Protein AF-A9V6L1-F1 (afdb_monomer_lite)

Secondary structure (DSSP, 8-state):
----TTT---HHHHHHTT--EEE-BSS-TT-EEEHHHHHHHHHHHHHS----SSS---SSPBPTT--S-BB-HHHHHHHS-HHHHHHHHHHHHHHHHHHHHHHHHHHHHHHHHS-TTSHHHHHHHHIIIIISS-B-S-TTT--B-----SB-EEE-TTT--EEETTT-PBPPTT--HHHHHHHHHHHTTS-SSSB--HHHHHHHHHHHHHHHHHHHHHHHS-TTS-HHHHHHHHHHHHHHTTPPPPPHHHHHHHHHS--SS--S-----PPPPPPPPPPPPPS-----S--EEEEGGG-GGGTTTGGGSS-SEEEE-HHHHHHHHHHHHHHHHHHHHHHHHTT--TT---HHHHHHHHHHHHHHHHHHHHTT-EEE-

Structure (mmCIF, N/CA/C/O backbone):
data_AF-A9V6L1-F1
#
_entry.id   AF-A9V6L1-F1
#
loop_
_atom_site.group_PDB
_atom_site.id
_atom_site.type_symbol
_atom_site.label_atom_id
_atom_site.label_alt_id
_atom_site.label_comp_id
_atom_site.label_asym_id
_atom_site.label_entity_id
_atom_site.label_seq_id
_atom_site.pdbx_PDB_ins_code
_atom_site.Cartn_x
_atom_site.Cartn_y
_atom_site.Cartn_z
_atom_site.occupancy
_atom_site.B_iso_or_equiv
_atom_site.auth_seq_id
_atom_site.auth_comp_id
_atom_site.auth_asym_id
_atom_site.auth_atom_id
_atom_site.pdbx_PDB_model_num
ATOM 1 N N . MET A 1 1 ? -42.991 1.888 18.016 1.00 59.00 1 MET A N 1
ATOM 2 C CA . MET A 1 1 ? -41.930 0.851 17.975 1.00 59.00 1 MET A CA 1
ATOM 3 C C . MET A 1 1 ? -41.049 1.063 19.198 1.00 59.00 1 MET A C 1
ATOM 5 O O . MET A 1 1 ? -39.855 1.300 19.074 1.00 59.00 1 MET A O 1
ATOM 9 N N . ASP A 1 2 ? -41.659 1.019 20.382 1.00 79.69 2 ASP A N 1
ATOM 10 C CA . ASP A 1 2 ? -41.108 1.672 21.579 1.00 79.69 2 ASP A CA 1
ATOM 11 C C . ASP A 1 2 ? -41.000 0.687 22.750 1.00 79.69 2 ASP A C 1
ATOM 13 O O . ASP A 1 2 ? -41.134 1.059 23.911 1.00 79.69 2 ASP A O 1
ATOM 17 N N . GLU A 1 3 ? -40.804 -0.595 22.441 1.00 93.25 3 GLU A N 1
ATOM 18 C CA . GLU A 1 3 ? -40.568 -1.639 23.437 1.00 93.25 3 GLU A CA 1
ATOM 19 C C . GLU A 1 3 ? -39.069 -1.934 23.563 1.00 93.25 3 GLU A C 1
ATOM 21 O O . GLU A 1 3 ? -38.319 -1.931 22.580 1.00 93.25 3 GLU A O 1
ATOM 26 N N . CYS A 1 4 ? -38.615 -2.198 24.786 1.00 94.44 4 CYS A N 1
ATOM 27 C CA . CYS A 1 4 ? -37.248 -2.646 25.022 1.00 94.44 4 CYS A CA 1
ATOM 28 C C . CYS A 1 4 ? -37.060 -4.053 24.445 1.00 94.44 4 CYS A C 1
ATOM 30 O O . CYS A 1 4 ? -37.713 -4.996 24.880 1.00 94.44 4 CYS A O 1
ATOM 32 N N . ARG A 1 5 ? -36.101 -4.232 23.533 1.00 94.81 5 ARG A N 1
ATOM 33 C CA . ARG A 1 5 ? -35.838 -5.533 22.894 1.00 94.81 5 ARG A CA 1
ATOM 34 C C . ARG A 1 5 ? -35.280 -6.610 23.830 1.00 94.81 5 ARG A C 1
ATOM 36 O O . ARG A 1 5 ? -35.227 -7.768 23.438 1.00 94.81 5 ARG A O 1
ATOM 43 N N . VAL A 1 6 ? -34.851 -6.241 25.039 1.00 94.12 6 VAL A N 1
ATOM 44 C CA . VAL A 1 6 ? -34.292 -7.179 26.027 1.00 94.12 6 VAL A CA 1
ATOM 45 C C . VAL A 1 6 ? -35.351 -7.639 27.029 1.00 94.12 6 VAL A C 1
ATOM 47 O O . VAL A 1 6 ? -35.554 -8.836 27.183 1.00 94.12 6 VAL A O 1
ATOM 50 N N . CYS A 1 7 ? -36.051 -6.713 27.695 1.00 95.81 7 CYS A N 1
ATOM 51 C CA . CYS A 1 7 ? -37.070 -7.065 28.697 1.00 95.81 7 CYS A CA 1
ATOM 52 C C . CYS A 1 7 ? -38.513 -7.048 28.174 1.00 95.81 7 CYS A C 1
ATOM 54 O O . CYS A 1 7 ? -39.423 -7.335 28.943 1.00 95.81 7 CYS A O 1
ATOM 56 N N . CYS A 1 8 ? -38.735 -6.699 26.904 1.00 94.94 8 CYS A N 1
ATOM 57 C CA . CYS A 1 8 ? -40.049 -6.621 26.250 1.00 94.94 8 CYS A CA 1
ATOM 58 C C . CYS A 1 8 ? -41.052 -5.632 26.879 1.00 94.94 8 CYS A C 1
ATOM 60 O O . CYS A 1 8 ? -42.209 -5.613 26.475 1.00 94.94 8 CYS A O 1
ATOM 62 N N . ARG A 1 9 ? -40.629 -4.790 27.835 1.00 94.69 9 ARG A N 1
ATOM 63 C CA . ARG A 1 9 ? -41.487 -3.745 28.413 1.00 94.69 9 ARG A CA 1
ATOM 64 C C . ARG A 1 9 ? -41.793 -2.663 27.383 1.00 94.69 9 ARG A C 1
ATOM 66 O O . ARG A 1 9 ? -40.879 -2.180 26.703 1.00 94.69 9 ARG A O 1
ATOM 73 N N . GLY A 1 10 ? -43.063 -2.278 27.305 1.00 92.94 10 GLY A N 1
ATOM 74 C CA . GLY A 1 10 ? -43.531 -1.187 26.450 1.00 92.94 10 GLY A CA 1
ATOM 75 C C . GLY A 1 10 ? -43.146 0.193 26.996 1.00 92.94 10 GLY A C 1
ATOM 76 O O . GLY A 1 10 ? -42.799 0.340 28.168 1.00 92.94 10 GLY A O 1
ATOM 77 N N . ALA A 1 11 ? -43.237 1.228 26.159 1.00 90.62 11 ALA A N 1
ATOM 78 C CA . ALA A 1 11 ? -42.909 2.602 26.549 1.00 90.62 11 ALA A CA 1
ATOM 79 C C . ALA A 1 11 ? -43.715 3.113 27.755 1.00 90.62 11 ALA A C 1
ATOM 81 O O . ALA A 1 11 ? -43.152 3.801 28.601 1.00 90.62 11 ALA A O 1
ATOM 82 N N . GLU A 1 12 ? -45.001 2.763 27.860 1.00 91.44 12 GLU A N 1
ATOM 83 C CA . GLU A 1 12 ? -45.848 3.177 28.989 1.00 91.44 12 GLU A CA 1
ATOM 84 C C . GLU A 1 12 ? -45.384 2.552 30.313 1.00 91.44 12 GLU A C 1
ATOM 86 O O . GLU A 1 12 ? -45.291 3.243 31.327 1.00 91.44 12 GLU A O 1
ATOM 91 N N . GLU A 1 13 ? -45.015 1.267 30.297 1.00 89.88 13 GLU A N 1
ATOM 92 C CA . GLU A 1 13 ? -44.503 0.555 31.474 1.00 89.88 13 GLU A CA 1
ATOM 93 C C . GLU A 1 13 ? -43.147 1.103 31.923 1.00 89.88 13 GLU A C 1
ATOM 95 O O . GLU A 1 13 ? -42.899 1.245 33.118 1.00 89.88 13 GLU A O 1
ATOM 100 N N . LEU A 1 14 ? -42.273 1.435 30.969 1.00 90.44 14 LEU A N 1
ATOM 101 C CA . LEU A 1 14 ? -40.975 2.043 31.254 1.00 90.44 14 LEU A CA 1
ATOM 102 C C . LEU A 1 14 ? -41.135 3.464 31.805 1.00 90.44 14 LEU A C 1
ATOM 104 O O . LEU A 1 14 ? -40.506 3.801 32.807 1.00 90.44 14 LEU A O 1
ATOM 108 N N . ALA A 1 15 ? -42.027 4.268 31.223 1.00 88.88 15 ALA A N 1
ATOM 109 C CA . ALA A 1 15 ? -42.306 5.618 31.701 1.00 88.88 15 ALA A CA 1
ATOM 110 C C . ALA A 1 15 ? -42.878 5.620 33.128 1.00 88.88 15 ALA A C 1
ATOM 112 O O . ALA A 1 15 ? -42.514 6.484 33.927 1.00 88.88 15 ALA A O 1
ATOM 113 N N . ALA A 1 16 ? -43.711 4.632 33.481 1.00 90.00 16 ALA A N 1
ATOM 114 C CA . ALA A 1 16 ? -44.268 4.484 34.828 1.00 90.00 16 ALA A CA 1
ATOM 115 C C . ALA A 1 16 ? -43.198 4.269 35.917 1.00 90.00 16 ALA A C 1
ATOM 117 O O . ALA A 1 16 ? -43.431 4.615 37.075 1.00 90.00 16 ALA A O 1
ATOM 118 N N . VAL A 1 17 ? -42.023 3.745 35.551 1.00 87.31 17 VAL A N 1
ATOM 119 C CA . VAL A 1 17 ? -40.862 3.571 36.444 1.00 87.31 17 VAL A CA 1
ATOM 120 C C . VAL A 1 17 ? -39.741 4.586 36.179 1.00 87.31 17 VAL A C 1
ATOM 122 O O . VAL A 1 17 ? -38.642 4.442 36.704 1.00 87.31 17 VAL A O 1
ATOM 125 N N . GLY A 1 18 ? -40.008 5.625 35.380 1.00 87.88 18 GLY A N 1
ATOM 126 C CA . GLY A 1 18 ? -39.043 6.689 35.085 1.00 87.88 18 GLY A CA 1
ATOM 127 C C . GLY A 1 18 ? -37.910 6.286 34.136 1.00 87.88 18 GLY A C 1
ATOM 128 O O . GLY A 1 18 ? -36.872 6.941 34.128 1.00 87.88 18 GLY A O 1
ATOM 129 N N . LEU A 1 19 ? -38.091 5.232 33.339 1.00 87.31 19 LEU A N 1
ATOM 130 C CA . LEU A 1 19 ? -37.111 4.745 32.366 1.00 87.31 19 LEU A CA 1
ATOM 131 C C . LEU A 1 19 ? -37.513 5.117 30.938 1.00 87.31 19 LEU A C 1
ATOM 133 O O . LEU A 1 19 ? -38.697 5.207 30.610 1.00 87.31 19 LEU A O 1
ATOM 137 N N . ALA A 1 20 ? -36.524 5.247 30.052 1.00 86.50 20 ALA A N 1
ATOM 138 C CA . ALA A 1 20 ? -36.757 5.429 28.622 1.00 86.50 20 ALA A CA 1
ATOM 139 C C . ALA A 1 20 ? -36.099 4.311 27.803 1.00 86.50 20 ALA A C 1
ATOM 141 O O . ALA A 1 20 ? -35.008 3.833 28.116 1.00 86.50 20 ALA A O 1
ATOM 142 N N . ALA A 1 21 ? -36.751 3.899 26.715 1.00 88.94 21 ALA A N 1
ATOM 143 C CA . ALA A 1 21 ? -36.152 3.030 25.709 1.00 88.94 21 ALA A CA 1
ATOM 144 C C . ALA A 1 21 ? -35.595 3.898 24.572 1.00 88.94 21 ALA A C 1
ATOM 146 O O . ALA A 1 21 ? -36.318 4.725 24.019 1.00 88.94 21 ALA A O 1
ATOM 147 N N . GLN A 1 22 ? -34.316 3.738 24.221 1.00 88.69 22 GLN A N 1
ATOM 148 C CA . GLN A 1 22 ? -33.702 4.491 23.118 1.00 88.69 22 GLN A CA 1
ATOM 149 C C . GLN A 1 22 ? -32.835 3.601 22.217 1.00 88.69 22 GLN A C 1
ATOM 151 O O . GLN A 1 22 ? -32.319 2.581 22.696 1.00 88.69 22 GLN A O 1
ATOM 156 N N . PRO A 1 23 ? -32.645 3.984 20.937 1.00 91.12 23 PRO A N 1
ATOM 157 C CA . PRO A 1 23 ? -31.724 3.309 20.030 1.00 91.12 23 PRO A CA 1
ATOM 158 C C . PRO A 1 23 ? -30.292 3.332 20.567 1.00 91.12 23 PRO A C 1
ATOM 160 O O . PRO A 1 23 ? -29.789 4.385 20.961 1.00 91.12 23 PRO A O 1
ATOM 163 N N . VAL A 1 24 ? -29.620 2.182 20.554 1.00 92.06 24 VAL A N 1
ATOM 164 C CA . VAL A 1 24 ? -28.213 2.067 20.986 1.00 92.06 24 VAL A CA 1
ATOM 165 C C . VAL A 1 24 ? -27.253 1.698 19.862 1.00 92.06 24 VAL A C 1
ATOM 167 O O . VAL A 1 24 ? -26.055 1.919 20.002 1.00 92.06 24 VAL A O 1
ATOM 170 N N . CYS A 1 25 ? -27.747 1.169 18.742 1.00 91.38 25 CYS A N 1
ATOM 171 C CA . CYS A 1 25 ? -26.921 0.662 17.647 1.00 91.38 25 CYS A CA 1
ATOM 172 C C . CYS A 1 25 ? -26.616 1.733 16.588 1.00 91.38 25 CYS A C 1
ATOM 174 O O . CYS A 1 25 ? -27.474 2.539 16.238 1.00 91.38 25 CYS A O 1
ATOM 176 N N . SER A 1 26 ? -25.406 1.694 16.022 1.00 86.56 26 SER A N 1
ATOM 177 C CA . SER A 1 26 ? -24.986 2.580 14.927 1.00 86.56 26 SER A CA 1
ATOM 178 C C . SER A 1 26 ? -25.548 2.217 13.546 1.00 86.56 26 SER A C 1
ATOM 180 O O . SER A 1 26 ? -25.452 3.026 12.631 1.00 86.56 26 SER A O 1
ATOM 182 N N . VAL A 1 27 ? -26.042 0.989 13.369 1.00 85.69 27 VAL A N 1
ATOM 183 C CA . VAL A 1 27 ? -26.468 0.453 12.061 1.00 85.69 27 VAL A CA 1
ATOM 184 C C . VAL A 1 27 ? -27.986 0.436 11.945 1.00 85.69 27 VAL A C 1
ATOM 186 O O . VAL A 1 27 ? -28.531 0.820 10.917 1.00 85.69 27 VAL A O 1
ATOM 189 N N . GLU A 1 28 ? -28.673 0.035 13.014 1.00 83.75 28 GLU A N 1
ATOM 190 C CA . GLU A 1 28 ? -30.124 -0.105 13.016 1.00 83.75 28 GLU A CA 1
ATOM 191 C C . GLU A 1 28 ? -30.750 0.679 14.166 1.00 83.75 28 GLU A C 1
ATOM 193 O O . GLU A 1 28 ? -30.571 0.355 15.343 1.00 83.75 28 GLU A O 1
ATOM 198 N N . ALA A 1 29 ? -31.544 1.694 13.820 1.00 80.81 29 ALA A N 1
ATOM 199 C CA . ALA A 1 29 ? -32.284 2.495 14.793 1.00 80.81 29 ALA A CA 1
ATOM 200 C C . ALA A 1 29 ? -33.353 1.684 15.559 1.00 80.81 29 ALA A C 1
ATOM 202 O O . ALA A 1 29 ? -33.832 2.129 16.598 1.00 80.81 29 ALA A O 1
ATOM 203 N N . SER A 1 30 ? -33.709 0.491 15.072 1.00 85.81 30 SER A N 1
ATOM 204 C CA . SER A 1 30 ? -34.672 -0.439 15.680 1.00 85.81 30 SER A CA 1
ATOM 205 C C . SER A 1 30 ? -34.132 -1.170 16.919 1.00 85.81 30 SER A C 1
ATOM 207 O O . SER A 1 30 ? -34.910 -1.783 17.658 1.00 85.81 30 SER A O 1
ATOM 209 N N . HIS A 1 31 ? -32.819 -1.122 17.171 1.00 91.50 31 HIS A N 1
ATOM 210 C CA . HIS A 1 31 ? -32.198 -1.731 18.348 1.00 91.50 31 HIS A CA 1
ATOM 211 C C . HIS A 1 31 ? -32.347 -0.823 19.565 1.00 91.50 31 HIS A C 1
ATOM 213 O O . HIS A 1 31 ? -31.430 -0.095 19.954 1.00 91.50 31 HIS A O 1
ATOM 219 N N . VAL A 1 32 ? -33.545 -0.881 20.140 1.00 93.88 32 VAL A N 1
ATOM 220 C CA . VAL A 1 32 ? -33.988 -0.088 21.282 1.00 93.88 32 VAL A CA 1
ATOM 221 C C . VAL A 1 32 ? -33.897 -0.913 22.570 1.00 93.88 32 VAL A C 1
ATOM 223 O O . VAL A 1 32 ? -34.361 -2.052 22.633 1.00 93.88 32 VAL A O 1
ATOM 226 N N . ILE A 1 33 ? -33.304 -0.335 23.614 1.00 95.56 33 ILE A N 1
ATOM 227 C CA . ILE A 1 33 ? -33.129 -0.957 24.938 1.00 95.56 33 ILE A CA 1
ATOM 228 C C . ILE A 1 33 ? -33.435 0.075 26.031 1.00 95.56 33 ILE A C 1
ATOM 230 O O . ILE A 1 33 ? -33.171 1.263 25.824 1.00 95.56 33 ILE A O 1
ATOM 234 N N . CYS A 1 34 ? -34.005 -0.344 27.165 1.00 95.81 34 CYS A N 1
ATOM 235 C CA . CYS A 1 34 ? -34.203 0.517 28.340 1.00 95.81 34 CYS A CA 1
ATOM 236 C C . CYS A 1 34 ? -32.907 0.685 29.149 1.00 95.81 34 CYS A C 1
ATOM 238 O O . CYS A 1 34 ? -31.982 -0.110 28.981 1.00 95.81 34 CYS A O 1
ATOM 240 N N . ASP A 1 35 ? -32.840 1.702 30.012 1.00 95.19 35 ASP A N 1
ATOM 241 C CA . ASP A 1 35 ? -31.614 2.022 30.764 1.00 95.19 35 ASP A CA 1
ATOM 242 C C . ASP A 1 35 ? -31.174 0.861 31.671 1.00 95.19 35 ASP A C 1
ATOM 244 O O . ASP A 1 35 ? -30.019 0.463 31.619 1.00 95.19 35 ASP A O 1
ATOM 248 N N . GLU A 1 36 ? -32.100 0.212 32.388 1.00 95.62 36 GLU A N 1
ATOM 249 C CA . GLU A 1 36 ? -31.786 -0.956 33.234 1.00 95.62 36 GLU A CA 1
ATOM 250 C C . GLU A 1 36 ? -31.146 -2.111 32.449 1.00 95.62 36 GLU A C 1
ATOM 252 O O . GLU A 1 36 ? -30.136 -2.676 32.868 1.00 95.62 36 GLU A O 1
ATOM 257 N N . CYS A 1 37 ? -31.714 -2.467 31.291 1.00 96.44 37 CYS A N 1
ATOM 258 C CA . CYS A 1 37 ? -31.161 -3.538 30.464 1.00 96.44 37 CYS A CA 1
ATOM 259 C C . CYS A 1 37 ? -29.822 -3.136 29.831 1.00 96.44 37 CYS A C 1
ATOM 261 O O . CYS A 1 37 ? -28.977 -4.002 29.614 1.00 96.44 37 CYS A O 1
ATOM 263 N N . LEU A 1 38 ? -29.625 -1.848 29.529 1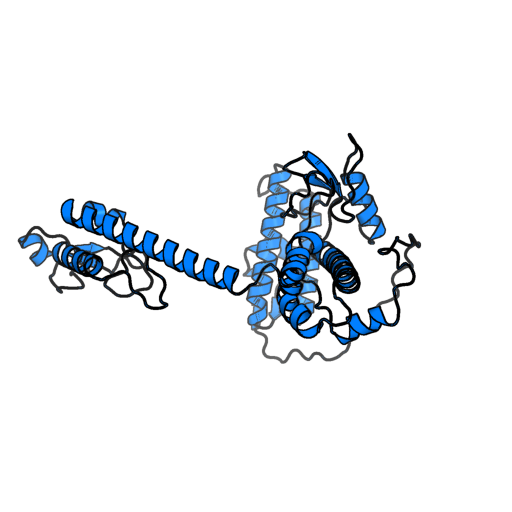.00 95.88 38 LEU A N 1
ATOM 264 C CA . LEU A 1 38 ? -28.355 -1.335 29.024 1.00 95.88 38 LEU A CA 1
ATOM 265 C C . LEU A 1 38 ? -27.269 -1.387 30.102 1.00 95.88 38 LEU A C 1
ATOM 267 O O . LEU A 1 38 ? -26.183 -1.884 29.818 1.00 95.88 38 LEU A O 1
ATOM 271 N N . THR A 1 39 ? -27.568 -0.938 31.323 1.00 96.56 39 THR A N 1
ATOM 272 C CA . THR A 1 39 ? -26.662 -1.008 32.476 1.00 96.56 39 THR A CA 1
ATOM 273 C C . THR A 1 39 ? -26.255 -2.449 32.751 1.00 96.56 39 THR A C 1
ATOM 275 O O . THR A 1 39 ? -25.066 -2.746 32.739 1.00 96.56 39 THR A O 1
ATOM 278 N N . ALA A 1 40 ? -27.217 -3.371 32.870 1.00 97.19 40 ALA A N 1
ATOM 279 C CA . ALA A 1 40 ? -26.922 -4.787 33.101 1.00 97.19 40 ALA A CA 1
ATOM 280 C C . ALA A 1 40 ? -26.043 -5.397 31.993 1.00 97.19 40 ALA A C 1
ATOM 282 O O . ALA A 1 40 ? -25.133 -6.174 32.269 1.00 97.19 40 ALA A O 1
ATOM 283 N N . TYR A 1 41 ? -26.281 -5.020 30.733 1.00 96.44 41 TYR A N 1
ATOM 284 C CA . TYR A 1 41 ? -25.469 -5.478 29.606 1.00 96.44 41 TYR A CA 1
ATOM 285 C C . TYR A 1 41 ? -24.037 -4.921 29.637 1.00 96.44 41 TYR A C 1
ATOM 287 O O . TYR A 1 41 ? -23.084 -5.639 29.341 1.00 96.44 41 TYR A O 1
ATOM 295 N N . VAL A 1 42 ? -23.870 -3.650 30.008 1.00 96.38 42 VAL A N 1
ATOM 296 C CA . VAL A 1 42 ? -22.549 -3.025 30.163 1.00 96.38 42 VAL A CA 1
ATOM 297 C C . VAL A 1 42 ? -21.792 -3.649 31.331 1.00 96.38 42 VAL A C 1
ATOM 299 O O . VAL A 1 42 ? -20.605 -3.930 31.196 1.00 96.38 42 VAL A O 1
ATOM 302 N N . GLU A 1 43 ? -22.462 -3.913 32.450 1.00 96.88 43 GLU A N 1
ATOM 303 C CA . GLU A 1 43 ? -21.851 -4.578 33.601 1.00 96.88 43 GLU A CA 1
ATOM 304 C C . GLU A 1 43 ? -21.405 -6.005 33.271 1.00 96.88 43 GLU A C 1
ATOM 306 O O . GLU A 1 43 ? -20.285 -6.380 33.618 1.00 96.88 43 GLU A O 1
ATOM 311 N N . ASP A 1 44 ? -22.218 -6.771 32.538 1.00 96.12 44 ASP A N 1
ATOM 312 C CA . ASP A 1 44 ? -21.822 -8.090 32.035 1.00 96.12 44 ASP A CA 1
ATOM 313 C C . ASP A 1 44 ? -20.597 -7.988 31.111 1.00 96.12 44 ASP A C 1
ATOM 315 O O . ASP A 1 44 ? -19.612 -8.708 31.284 1.00 96.12 44 ASP A O 1
ATOM 319 N N . PHE A 1 45 ? -20.585 -7.019 30.191 1.00 94.19 45 PHE A N 1
ATOM 320 C CA . PHE A 1 45 ? -19.430 -6.760 29.331 1.00 94.19 45 PHE A CA 1
ATOM 321 C C . PHE A 1 45 ? -18.170 -6.374 30.122 1.00 94.19 45 PHE A C 1
ATOM 323 O O . PHE A 1 45 ? -17.070 -6.783 29.752 1.00 94.19 45 PHE A O 1
ATOM 330 N N . VAL A 1 46 ? -18.284 -5.592 31.196 1.00 95.62 46 VAL A N 1
ATOM 331 C CA . VAL A 1 46 ? -17.150 -5.236 32.066 1.00 95.62 46 VAL A CA 1
ATOM 332 C C . VAL A 1 46 ? -16.648 -6.453 32.848 1.00 95.62 46 VAL A C 1
ATOM 334 O O . VAL A 1 46 ? -15.439 -6.622 32.995 1.00 95.62 46 VAL A O 1
ATOM 337 N N . ALA A 1 47 ? -17.552 -7.314 33.321 1.00 95.19 47 ALA A N 1
ATOM 338 C CA . ALA A 1 47 ? -17.210 -8.505 34.096 1.00 95.19 47 ALA A CA 1
ATOM 339 C C . ALA A 1 47 ? -16.514 -9.591 33.259 1.00 95.19 47 ALA A C 1
ATOM 341 O O . ALA A 1 47 ? -15.731 -10.385 33.789 1.00 95.19 47 ALA A O 1
ATOM 342 N N . GLN A 1 48 ? -16.776 -9.637 31.951 1.00 91.62 48 GLN A N 1
ATOM 343 C CA . GLN A 1 48 ? -16.120 -10.581 31.055 1.00 91.62 48 GLN A CA 1
ATOM 344 C C . GLN A 1 48 ? -14.629 -10.235 30.880 1.00 91.62 48 GLN A C 1
ATOM 346 O O . GLN A 1 48 ? -14.298 -9.123 30.453 1.00 91.62 48 GLN A O 1
ATOM 351 N N . PRO A 1 49 ? -13.700 -11.182 31.124 1.00 87.94 49 PRO A N 1
ATOM 352 C CA . PRO A 1 49 ? -12.282 -10.942 30.888 1.00 87.94 49 PRO A CA 1
ATOM 353 C C . PRO A 1 49 ? -12.020 -10.665 29.397 1.00 87.94 49 PRO A C 1
ATOM 355 O O . PRO A 1 49 ? -12.776 -11.134 28.539 1.00 87.94 49 PRO A O 1
ATOM 358 N N . PRO A 1 50 ? -10.935 -9.947 29.047 1.00 82.88 50 PRO A N 1
ATOM 359 C CA . PRO A 1 50 ? -10.550 -9.744 27.655 1.00 82.88 50 PRO A CA 1
ATOM 360 C C . PRO A 1 50 ? -10.392 -11.103 26.968 1.00 82.88 50 PRO A C 1
ATOM 362 O O . PRO A 1 50 ? -9.450 -11.847 27.257 1.00 82.88 50 PRO A O 1
ATOM 365 N N . SER A 1 51 ? -11.322 -11.441 26.070 1.00 76.44 51 SER A N 1
ATOM 366 C CA . SER A 1 51 ? -11.404 -12.766 25.454 1.00 76.44 51 SER A CA 1
ATOM 367 C C . SER A 1 51 ? -10.050 -13.171 24.873 1.00 76.44 51 SER A C 1
ATOM 369 O O . SER A 1 51 ? -9.441 -12.426 24.102 1.00 76.44 51 SER A O 1
ATOM 371 N N . THR A 1 52 ? -9.540 -14.341 25.257 1.00 64.06 52 THR A N 1
ATOM 372 C CA . THR A 1 52 ? -8.278 -14.914 24.749 1.00 64.06 52 THR A CA 1
ATOM 373 C C . THR A 1 52 ? -8.428 -15.590 23.391 1.00 64.06 52 THR A C 1
ATOM 375 O O . THR A 1 52 ? -7.424 -15.896 22.755 1.00 64.06 52 THR A O 1
ATOM 378 N N . GLY A 1 53 ? -9.664 -15.790 22.926 1.00 61.12 53 GLY A N 1
ATOM 379 C CA . GLY A 1 53 ? -9.948 -16.374 21.620 1.00 61.12 53 GLY A CA 1
ATOM 380 C C . GLY A 1 53 ? -9.437 -15.515 20.461 1.00 61.12 53 GLY A C 1
ATOM 381 O O . GLY A 1 53 ? -9.341 -14.296 20.569 1.00 61.12 53 GLY A O 1
ATOM 382 N N . ALA A 1 54 ? -9.159 -16.167 19.330 1.00 50.25 54 ALA A N 1
ATOM 383 C CA . ALA A 1 54 ? -8.671 -15.567 18.083 1.00 50.25 54 ALA A CA 1
ATOM 384 C C . ALA A 1 54 ? -9.675 -14.619 17.379 1.00 50.25 54 ALA A C 1
ATOM 386 O O . ALA A 1 54 ? -9.436 -14.193 16.251 1.00 50.25 54 ALA A O 1
ATOM 387 N N . GLY A 1 55 ? -10.797 -14.291 18.028 1.00 55.91 55 GLY A N 1
ATOM 388 C CA . GLY A 1 55 ? -11.714 -13.248 17.580 1.00 55.91 55 GLY A CA 1
ATOM 389 C C . GLY A 1 55 ? -11.119 -11.866 17.840 1.00 55.91 55 GLY A C 1
ATOM 390 O O . GLY A 1 55 ? -10.376 -11.674 18.803 1.00 55.91 55 GLY A O 1
ATOM 391 N N . GLN A 1 56 ? -11.416 -10.905 16.964 1.00 62.16 56 GLN A N 1
ATOM 392 C CA . GLN A 1 56 ? -11.014 -9.510 17.139 1.00 62.16 56 GLN A CA 1
ATOM 393 C C . GLN A 1 56 ? -11.363 -9.056 18.563 1.00 62.16 56 GLN A C 1
ATOM 395 O O . GLN A 1 56 ? -12.518 -9.131 18.967 1.00 62.16 56 GLN A O 1
ATOM 400 N N . LEU A 1 57 ? -10.363 -8.608 19.330 1.00 62.62 57 LEU A N 1
ATOM 401 C CA . LEU A 1 57 ? -10.604 -7.901 20.586 1.00 62.62 57 LEU A CA 1
ATOM 402 C C . LEU A 1 57 ? -11.415 -6.653 20.240 1.00 62.62 57 LEU A C 1
ATOM 404 O O . LEU A 1 57 ? -10.873 -5.693 19.686 1.00 62.62 57 LEU A O 1
ATOM 408 N N . GLU A 1 58 ? -12.716 -6.707 20.504 1.00 75.19 58 GLU A N 1
ATOM 409 C CA . GLU A 1 58 ? -13.615 -5.595 20.254 1.00 75.19 58 GLU A CA 1
ATOM 410 C C . GLU A 1 58 ? -13.229 -4.449 21.194 1.00 75.19 58 GLU A C 1
ATOM 412 O O . GLU A 1 58 ? -13.329 -4.541 22.417 1.00 75.19 58 GLU A O 1
ATOM 417 N N . THR A 1 59 ? -12.747 -3.351 20.614 1.00 82.06 59 THR A N 1
ATOM 418 C CA . THR A 1 59 ? -12.435 -2.095 21.318 1.00 82.06 59 THR A CA 1
ATOM 419 C C . THR A 1 59 ? -13.691 -1.262 21.587 1.00 82.06 59 THR A C 1
ATOM 421 O O . THR A 1 59 ? -13.609 -0.081 21.912 1.00 82.06 59 THR A O 1
ATOM 424 N N . HIS A 1 60 ? -14.869 -1.854 21.395 1.00 89.44 60 HIS A N 1
ATOM 425 C CA . HIS A 1 60 ? -16.170 -1.211 21.495 1.00 89.44 60 HIS A CA 1
ATOM 426 C C . HIS A 1 60 ? -17.174 -2.198 22.084 1.00 89.44 60 HIS A C 1
ATOM 428 O O . HIS A 1 60 ? -17.030 -3.401 21.898 1.00 89.44 60 HIS A O 1
ATOM 434 N N . LEU A 1 61 ? -18.214 -1.685 22.740 1.00 92.94 61 LEU A N 1
ATOM 435 C CA . LEU A 1 61 ? -19.333 -2.501 23.200 1.00 92.94 61 LEU A CA 1
ATOM 436 C C . LEU A 1 61 ? -20.145 -3.025 21.992 1.00 92.94 61 LEU A C 1
ATOM 438 O O . LEU A 1 61 ? -20.701 -2.202 21.245 1.00 92.94 61 LEU A O 1
ATOM 442 N N . PRO A 1 62 ? -20.245 -4.352 21.780 1.00 92.50 62 PRO A N 1
ATOM 443 C CA . PRO A 1 62 ? -21.038 -4.913 20.691 1.00 92.50 62 PRO A CA 1
ATOM 444 C C . PRO A 1 62 ? -22.522 -4.616 20.880 1.00 92.50 62 PRO A C 1
ATOM 446 O O . PRO A 1 62 ? -23.002 -4.422 22.001 1.00 92.50 62 PRO A O 1
ATOM 449 N N . CYS A 1 63 ? -23.275 -4.607 19.780 1.00 93.75 63 CYS A N 1
ATOM 450 C CA . CYS A 1 63 ? -24.721 -4.459 19.866 1.00 93.75 63 CYS A CA 1
ATOM 451 C C . CYS A 1 63 ? -25.339 -5.636 20.655 1.00 93.75 63 CYS A C 1
ATOM 453 O O . CYS A 1 63 ? -25.101 -6.787 20.283 1.00 93.75 63 CYS A O 1
ATOM 455 N N . PRO A 1 64 ? -26.205 -5.385 21.661 1.00 93.12 64 PRO A N 1
ATOM 456 C CA . PRO A 1 64 ? -26.888 -6.447 22.408 1.00 93.12 64 PRO A CA 1
ATOM 457 C C . PRO A 1 64 ? -27.703 -7.400 21.519 1.00 93.12 64 PRO A C 1
ATOM 459 O O . PRO A 1 64 ? -27.932 -8.550 21.878 1.00 93.12 64 PRO A O 1
ATOM 462 N N . MET A 1 65 ? -28.125 -6.930 20.338 1.00 94.06 65 MET A N 1
ATOM 463 C CA . MET A 1 65 ? -28.889 -7.700 19.348 1.00 94.06 65 MET A CA 1
ATOM 464 C C . MET A 1 65 ? -28.000 -8.512 18.392 1.00 94.06 65 MET A C 1
ATOM 466 O O . MET A 1 65 ? -28.504 -9.106 17.445 1.00 94.06 65 MET A O 1
ATOM 470 N N . LYS A 1 66 ? -26.678 -8.543 18.623 1.00 90.88 66 LYS A N 1
ATOM 471 C CA . LYS A 1 66 ? -25.686 -9.297 17.835 1.00 90.88 66 LYS A CA 1
ATOM 472 C C . LYS A 1 66 ? -25.670 -8.967 16.337 1.00 90.88 66 LYS A C 1
ATOM 474 O O . LYS A 1 66 ? -25.268 -9.796 15.523 1.00 90.88 66 LYS A O 1
ATOM 479 N N . CYS A 1 67 ? -26.094 -7.765 15.955 1.00 91.75 67 CYS A N 1
ATOM 480 C CA . CYS A 1 67 ? -25.875 -7.285 14.595 1.00 91.75 67 CYS A CA 1
ATOM 481 C C . CYS A 1 67 ? -24.409 -6.840 14.411 1.00 91.75 67 CYS A C 1
ATOM 483 O O . CYS A 1 67 ? -23.709 -6.627 15.402 1.00 91.75 67 CYS A O 1
ATOM 485 N N . PRO A 1 68 ? -23.938 -6.618 13.169 1.00 87.75 68 PRO A N 1
ATOM 486 C CA . PRO A 1 68 ? -22.568 -6.155 12.902 1.00 87.75 68 PRO A CA 1
ATOM 487 C C . PRO A 1 68 ? -22.251 -4.746 13.438 1.00 87.75 68 PRO A C 1
ATOM 489 O O . PRO A 1 68 ? -21.121 -4.270 13.330 1.00 87.75 68 PRO A O 1
ATOM 492 N N . GLY A 1 69 ? -23.260 -4.030 13.942 1.00 89.44 69 GLY A N 1
ATOM 493 C CA . GLY A 1 69 ? -23.110 -2.703 14.515 1.00 89.44 69 GLY A CA 1
ATOM 494 C C . GLY A 1 69 ? -22.549 -2.714 15.934 1.00 89.44 69 GLY A C 1
ATOM 495 O O . GLY A 1 69 ? -22.533 -3.722 16.634 1.00 89.44 69 GLY A O 1
ATOM 496 N N . ARG A 1 70 ? -22.147 -1.529 16.391 1.00 91.00 70 ARG A N 1
ATOM 497 C CA . ARG A 1 70 ? -21.651 -1.293 17.752 1.00 91.00 70 ARG A CA 1
ATOM 498 C C . ARG A 1 70 ? -22.562 -0.333 18.498 1.00 91.00 70 ARG A C 1
ATOM 500 O O . ARG A 1 70 ? -23.294 0.444 17.872 1.00 91.00 70 ARG A O 1
ATOM 507 N N . CYS A 1 71 ? -22.506 -0.377 19.824 1.00 89.00 71 CYS A N 1
ATOM 508 C CA . CYS A 1 71 ? -23.166 0.629 20.638 1.00 89.00 71 CYS A CA 1
ATOM 509 C C . CYS A 1 71 ? -22.502 1.995 20.429 1.00 89.00 71 CYS A C 1
ATOM 511 O O . CYS A 1 71 ? -21.276 2.116 20.402 1.00 89.00 71 CYS A O 1
ATOM 513 N N . VAL A 1 72 ? -23.309 3.040 20.261 1.00 88.75 72 VAL A N 1
ATOM 514 C CA . VAL A 1 72 ? -22.801 4.401 20.061 1.00 88.75 72 VAL A CA 1
ATOM 515 C C . VAL A 1 72 ? -22.318 4.961 21.402 1.00 88.75 72 VAL A C 1
ATOM 517 O O . VAL A 1 72 ? -23.126 5.176 22.300 1.00 88.75 72 VAL A O 1
ATOM 520 N N . THR A 1 73 ? -21.024 5.274 21.538 1.00 87.50 73 THR A N 1
ATOM 521 C CA . THR A 1 73 ? -20.430 5.773 22.800 1.00 87.50 73 THR A CA 1
ATOM 522 C C . THR A 1 73 ? -21.174 6.979 23.376 1.00 87.50 73 THR A C 1
ATOM 524 O O . THR A 1 73 ? -21.429 7.038 24.573 1.00 87.50 73 THR A O 1
ATOM 527 N N . ARG A 1 74 ? -21.616 7.913 22.521 1.00 88.25 74 ARG A N 1
ATOM 528 C CA . ARG A 1 74 ? -22.389 9.095 22.944 1.00 88.25 74 ARG A CA 1
ATOM 529 C C . ARG A 1 74 ? -23.719 8.739 23.620 1.00 88.25 74 ARG A C 1
ATOM 531 O O . ARG A 1 74 ? -24.211 9.525 24.423 1.00 88.25 74 ARG A O 1
ATOM 538 N N . VAL A 1 75 ? -24.314 7.599 23.268 1.00 88.81 75 VAL A N 1
ATOM 539 C CA . VAL A 1 75 ? -25.539 7.097 23.903 1.00 88.81 75 VAL A CA 1
ATOM 540 C C . VAL A 1 75 ? -25.216 6.522 25.281 1.00 88.81 75 VAL A C 1
ATOM 542 O O . VAL A 1 75 ? -25.951 6.801 26.219 1.00 88.81 75 VAL A O 1
ATOM 545 N N . LEU A 1 76 ? -24.096 5.805 25.428 1.00 90.31 76 LEU A N 1
ATOM 546 C CA . LEU A 1 76 ? -23.657 5.242 26.712 1.00 90.31 76 LEU A CA 1
ATOM 547 C C . LEU A 1 76 ? -23.392 6.335 27.756 1.00 90.31 76 LEU A C 1
ATOM 549 O O . LEU A 1 76 ? -23.974 6.283 28.832 1.00 90.31 76 LEU A O 1
ATOM 553 N N . VAL A 1 77 ? -22.626 7.373 27.392 1.00 92.38 77 VAL A N 1
ATOM 554 C CA . VAL A 1 77 ? -22.301 8.522 28.270 1.00 92.38 77 VAL A CA 1
ATOM 555 C C . VAL A 1 77 ? -23.552 9.184 28.855 1.00 92.38 77 VAL A C 1
ATOM 557 O O . VAL A 1 77 ? -23.530 9.708 29.957 1.00 92.38 77 VAL A O 1
ATOM 560 N N . LYS A 1 78 ? -24.649 9.219 28.092 1.00 92.94 78 LYS A N 1
ATOM 561 C CA . LYS A 1 78 ? -25.876 9.915 28.500 1.00 92.94 78 LYS A CA 1
ATOM 562 C C . LYS A 1 78 ? -26.824 9.068 29.342 1.00 92.94 78 LYS A C 1
ATOM 564 O O . LYS A 1 78 ? -27.754 9.630 29.910 1.00 92.94 78 LYS A O 1
ATOM 569 N N . ARG A 1 79 ? -26.681 7.744 29.296 1.00 94.31 79 ARG A N 1
ATOM 570 C CA . ARG A 1 79 ? -27.691 6.801 29.798 1.00 94.31 79 ARG A CA 1
ATOM 571 C C . ARG A 1 79 ? -27.197 5.942 30.951 1.00 94.31 79 ARG A C 1
ATOM 573 O O . ARG A 1 79 ? -28.018 5.391 31.671 1.00 94.31 79 ARG A O 1
ATOM 580 N N . LEU A 1 80 ? -25.886 5.808 31.099 1.00 95.19 80 LEU A N 1
ATOM 581 C CA . LEU A 1 80 ? -25.273 5.141 32.237 1.00 95.19 80 LEU A CA 1
ATOM 582 C C . LEU A 1 80 ? -25.016 6.163 33.343 1.00 95.19 80 LEU A C 1
ATOM 584 O O . LEU A 1 80 ? -24.773 7.335 33.061 1.00 95.19 80 LEU A O 1
ATOM 588 N N . ASP A 1 81 ? -25.062 5.710 34.590 1.00 96.19 81 ASP A N 1
ATOM 589 C CA . ASP A 1 81 ? -24.508 6.480 35.697 1.00 96.19 81 ASP A CA 1
ATOM 590 C C . ASP A 1 81 ? -22.976 6.564 35.583 1.00 96.19 81 ASP A C 1
ATOM 592 O O . ASP A 1 81 ? -22.340 5.702 34.964 1.00 96.19 81 ASP A O 1
ATOM 596 N N . ASP A 1 82 ? -22.391 7.592 36.203 1.00 96.00 82 ASP A N 1
ATOM 597 C CA . ASP A 1 82 ? -20.952 7.870 36.136 1.00 96.00 82 ASP A CA 1
ATOM 598 C C . ASP A 1 82 ? -20.114 6.653 36.568 1.00 96.00 82 ASP A C 1
ATOM 600 O O . ASP A 1 82 ? -19.162 6.280 35.887 1.00 96.00 82 ASP A O 1
ATOM 604 N N . ALA A 1 83 ? -20.516 5.949 37.633 1.00 97.19 83 ALA A N 1
ATOM 605 C CA . ALA A 1 83 ? -19.765 4.805 38.150 1.00 97.19 83 ALA A CA 1
ATOM 606 C C . ALA A 1 83 ? -19.793 3.590 37.203 1.00 97.19 83 ALA A C 1
ATOM 608 O O . ALA A 1 83 ? -18.827 2.826 37.120 1.00 97.19 83 ALA A O 1
ATOM 609 N N . THR A 1 84 ? -20.893 3.369 36.485 1.00 96.88 84 THR A N 1
ATOM 610 C CA . THR A 1 84 ? -20.978 2.332 35.448 1.00 96.88 84 THR A CA 1
ATOM 611 C C . THR A 1 84 ? -20.201 2.731 34.196 1.00 96.88 84 THR A C 1
ATOM 613 O O . THR A 1 84 ? -19.531 1.882 33.601 1.00 96.88 84 THR A O 1
ATOM 616 N N . PHE A 1 85 ? -20.249 4.006 33.804 1.00 96.12 85 PHE A N 1
ATOM 617 C CA . PHE A 1 85 ? -19.507 4.499 32.648 1.00 96.12 85 PHE A CA 1
ATOM 618 C C . PHE A 1 85 ? -17.984 4.456 32.870 1.00 96.12 85 PHE A C 1
ATOM 620 O O . PHE A 1 85 ? -17.269 3.955 32.001 1.00 96.12 85 PHE A O 1
ATOM 627 N N . ASP A 1 86 ? -17.496 4.854 34.048 1.00 95.88 86 ASP A N 1
ATOM 628 C CA . ASP A 1 86 ? -16.071 4.797 34.407 1.00 95.88 86 ASP A CA 1
ATOM 629 C C . ASP A 1 86 ? -15.529 3.360 34.336 1.00 95.88 86 ASP A C 1
ATOM 631 O O . ASP A 1 86 ? -14.507 3.090 33.700 1.00 95.88 86 ASP A O 1
ATOM 635 N N . ARG A 1 87 ? -16.265 2.393 34.907 1.00 96.25 87 ARG A N 1
ATOM 636 C CA . ARG A 1 87 ? -15.919 0.960 34.826 1.00 96.25 87 ARG A CA 1
ATOM 637 C C . ARG A 1 87 ? -15.867 0.455 33.382 1.00 96.25 87 ARG A C 1
ATOM 639 O O . ARG A 1 87 ? -15.026 -0.380 33.042 1.00 96.25 87 ARG A O 1
ATOM 646 N N . TYR A 1 88 ? -16.762 0.945 32.525 1.00 95.19 88 TYR A N 1
ATOM 647 C CA . TYR A 1 88 ? -16.759 0.624 31.101 1.00 95.19 88 TYR A CA 1
ATOM 648 C C . TYR A 1 88 ? -15.522 1.181 30.380 1.00 95.19 88 TYR A C 1
ATOM 650 O O . TYR A 1 88 ? -14.889 0.444 29.618 1.00 95.19 88 TYR A O 1
ATOM 658 N N . GLU A 1 89 ? -15.137 2.435 30.634 1.00 94.81 89 GLU A N 1
ATOM 659 C CA . GLU A 1 89 ? -13.925 3.027 30.052 1.00 94.81 89 GLU A CA 1
ATOM 660 C C . GLU A 1 89 ? -12.652 2.301 30.506 1.00 94.81 89 GLU A C 1
ATOM 662 O O . GLU A 1 89 ? -11.806 1.957 29.673 1.00 94.81 89 GLU A O 1
ATOM 667 N N . GLU A 1 90 ? -12.537 1.979 31.798 1.00 94.38 90 GLU A N 1
ATOM 668 C CA . GLU A 1 90 ? -11.421 1.187 32.323 1.00 94.38 90 GLU A CA 1
ATOM 669 C C . GLU A 1 90 ? -11.324 -0.186 31.641 1.00 94.38 90 GLU A C 1
ATOM 671 O O . GLU A 1 90 ? -10.232 -0.618 31.250 1.00 94.38 90 GLU A O 1
ATOM 676 N N . ALA A 1 91 ? -12.461 -0.855 31.426 1.00 93.06 91 ALA A N 1
ATOM 677 C CA . ALA A 1 91 ? -12.508 -2.143 30.740 1.00 93.06 91 ALA A CA 1
ATOM 678 C C . ALA A 1 91 ? -12.090 -2.044 29.261 1.00 93.06 91 ALA A C 1
ATOM 680 O O . ALA A 1 91 ? -11.427 -2.953 28.747 1.00 93.06 91 ALA A O 1
ATOM 681 N N . LEU A 1 92 ? -12.436 -0.957 28.561 1.00 92.38 92 LEU A N 1
ATOM 682 C CA . LEU A 1 92 ? -11.969 -0.716 27.191 1.00 92.38 92 LEU A CA 1
ATOM 683 C C . LEU A 1 92 ? -10.454 -0.502 27.135 1.00 92.38 92 LEU A C 1
ATOM 685 O O . LEU A 1 92 ? -9.781 -1.133 26.316 1.00 92.38 92 LEU A O 1
ATOM 689 N N . LEU A 1 93 ? -9.904 0.318 28.033 1.00 90.94 93 LEU A N 1
ATOM 690 C CA . LEU A 1 93 ? -8.461 0.557 28.116 1.00 90.94 93 LEU A CA 1
ATOM 691 C C . LEU A 1 93 ? -7.692 -0.728 28.449 1.00 90.94 93 LEU A C 1
ATOM 693 O O . LEU A 1 93 ? -6.639 -0.995 27.867 1.00 90.94 93 LEU A O 1
ATOM 697 N N . ALA A 1 94 ? -8.216 -1.562 29.352 1.00 90.44 94 ALA A N 1
ATOM 698 C CA . ALA A 1 94 ? -7.625 -2.859 29.671 1.00 90.44 94 ALA A CA 1
ATOM 699 C C . ALA A 1 94 ? -7.610 -3.804 28.453 1.00 90.44 94 ALA A C 1
ATOM 701 O O . ALA A 1 94 ? -6.594 -4.453 28.185 1.00 90.44 94 ALA A O 1
ATOM 702 N N . ARG A 1 95 ? -8.700 -3.847 27.672 1.00 90.31 95 ARG A N 1
ATOM 703 C CA . ARG A 1 95 ? -8.779 -4.621 26.418 1.00 90.31 95 ARG A CA 1
ATOM 704 C C . ARG A 1 95 ? -7.795 -4.117 25.363 1.00 90.31 95 ARG A C 1
ATOM 706 O O . ARG A 1 95 ? -7.157 -4.930 24.692 1.00 90.31 95 ARG A O 1
ATOM 713 N N . GLU A 1 96 ? -7.636 -2.804 25.232 1.00 87.56 96 GLU A N 1
ATOM 714 C CA . GLU A 1 96 ? -6.677 -2.199 24.305 1.00 87.56 96 GLU A CA 1
ATOM 715 C C . GLU A 1 96 ? -5.225 -2.522 24.687 1.00 87.56 96 GLU A C 1
ATOM 717 O O . GLU A 1 96 ? -4.450 -2.955 23.831 1.00 87.56 96 GLU A O 1
ATOM 722 N N . ARG A 1 97 ? -4.868 -2.428 25.976 1.00 87.94 97 ARG A N 1
ATOM 723 C CA . ARG A 1 97 ? -3.544 -2.849 26.474 1.00 87.94 97 ARG A CA 1
ATOM 724 C C . ARG A 1 97 ? -3.277 -4.324 26.185 1.00 87.94 97 ARG A C 1
ATOM 726 O O . ARG A 1 97 ? -2.246 -4.648 25.600 1.00 87.94 97 ARG A O 1
ATOM 733 N N . ALA A 1 98 ? -4.234 -5.202 26.491 1.00 87.31 98 ALA A N 1
ATOM 734 C CA . ALA A 1 98 ? -4.116 -6.631 26.208 1.00 87.31 98 ALA A CA 1
ATOM 735 C C . ALA A 1 98 ? -3.947 -6.918 24.701 1.00 87.31 9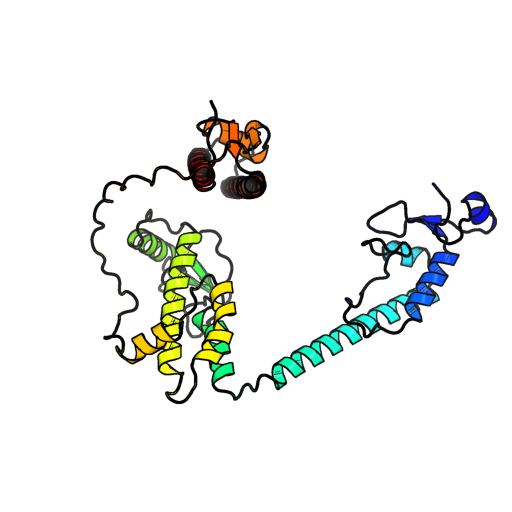8 ALA A C 1
ATOM 737 O O . ALA A 1 98 ? -3.197 -7.816 24.314 1.00 87.31 98 ALA A O 1
ATOM 738 N N . ARG A 1 99 ? -4.607 -6.142 23.827 1.00 84.75 99 ARG A N 1
ATOM 739 C CA . ARG A 1 99 ? -4.414 -6.220 22.368 1.00 84.75 99 ARG A CA 1
ATOM 740 C C . ARG A 1 99 ? -2.999 -5.808 21.965 1.00 84.75 99 ARG A C 1
ATOM 742 O O . ARG A 1 99 ? -2.378 -6.498 21.152 1.00 84.75 99 ARG A O 1
ATOM 749 N N . GLY A 1 100 ? -2.502 -4.705 22.521 1.00 82.38 100 GLY A N 1
ATOM 750 C CA . GLY A 1 100 ? -1.143 -4.220 22.294 1.00 82.38 100 GLY A CA 1
ATOM 751 C C . GLY A 1 100 ? -0.096 -5.254 22.700 1.00 82.38 100 GLY A C 1
ATOM 752 O O . GLY A 1 100 ? 0.761 -5.601 21.891 1.00 82.38 100 GLY A O 1
ATOM 753 N N . GLU A 1 101 ? -0.221 -5.825 23.897 1.00 85.62 101 GLU A N 1
ATOM 754 C CA . GLU A 1 101 ? 0.678 -6.866 24.409 1.00 85.62 101 GLU A CA 1
ATOM 755 C C . GLU A 1 101 ? 0.664 -8.125 23.540 1.00 85.62 101 GLU A C 1
ATOM 757 O O . GLU A 1 101 ? 1.726 -8.612 23.164 1.00 85.62 101 GLU A O 1
ATOM 762 N N . ARG A 1 102 ? -0.514 -8.630 23.142 1.00 80.56 102 ARG A N 1
ATOM 763 C CA . ARG A 1 102 ? -0.605 -9.799 22.245 1.00 80.56 102 ARG A CA 1
ATOM 764 C C . ARG A 1 102 ? 0.055 -9.540 20.900 1.00 80.56 102 ARG A C 1
ATOM 766 O O . ARG A 1 102 ? 0.784 -10.394 20.404 1.00 80.56 102 ARG A O 1
ATOM 773 N N . THR A 1 103 ? -0.185 -8.366 20.321 1.00 77.62 103 THR A N 1
ATOM 774 C CA . THR A 1 103 ? 0.434 -7.973 19.049 1.00 77.62 103 THR A CA 1
ATOM 775 C C . THR A 1 103 ? 1.948 -7.845 19.216 1.00 77.62 103 THR A C 1
ATOM 777 O O . THR A 1 103 ? 2.702 -8.329 18.378 1.00 77.62 103 THR A O 1
ATOM 780 N N . GLY A 1 104 ? 2.403 -7.270 20.331 1.00 80.31 104 GLY A N 1
ATOM 781 C CA . GLY A 1 104 ? 3.813 -7.156 20.686 1.00 80.31 104 GLY A CA 1
ATOM 782 C C . GLY A 1 104 ? 4.494 -8.512 20.855 1.00 80.31 104 GLY A C 1
ATOM 783 O O . GLY A 1 104 ? 5.541 -8.728 20.258 1.00 80.31 104 GLY A O 1
ATOM 784 N N . VAL A 1 105 ? 3.891 -9.448 21.595 1.00 78.50 105 VAL A N 1
ATOM 785 C CA . VAL A 1 105 ? 4.411 -10.812 21.782 1.00 78.50 105 VAL A CA 1
ATOM 786 C C . VAL A 1 105 ? 4.403 -11.587 20.469 1.00 78.50 105 VAL A C 1
ATOM 788 O O . VAL A 1 105 ? 5.399 -12.228 20.158 1.00 78.50 105 VAL A O 1
ATOM 791 N N . HIS A 1 106 ? 3.334 -11.509 19.671 1.00 72.94 106 HIS A N 1
ATOM 792 C CA . HIS A 1 106 ? 3.273 -12.181 18.372 1.00 72.94 106 HIS A CA 1
ATOM 793 C C . HIS A 1 106 ? 4.340 -11.646 17.415 1.00 72.94 106 HIS A C 1
ATOM 795 O O . HIS A 1 106 ? 5.081 -12.426 16.823 1.00 72.94 106 HIS A O 1
ATOM 801 N N . ASN A 1 107 ? 4.480 -10.323 17.322 1.00 70.81 107 ASN A N 1
ATOM 802 C CA . ASN A 1 107 ? 5.526 -9.698 16.520 1.00 70.81 107 ASN A CA 1
ATOM 803 C C . ASN A 1 107 ? 6.912 -10.065 17.056 1.00 70.81 107 ASN A C 1
ATOM 805 O O . ASN A 1 107 ? 7.775 -10.451 16.280 1.00 70.81 107 ASN A O 1
ATOM 809 N N . ALA A 1 108 ? 7.135 -10.014 18.371 1.00 69.00 108 ALA A N 1
ATOM 810 C CA . ALA A 1 108 ? 8.404 -10.393 18.987 1.00 69.00 108 ALA A CA 1
ATOM 811 C C . ALA A 1 108 ? 8.742 -11.872 18.756 1.00 69.00 108 ALA A C 1
ATOM 813 O O . ALA A 1 108 ? 9.890 -12.184 18.476 1.00 69.00 108 ALA A O 1
ATOM 814 N N . GLN A 1 109 ? 7.762 -12.777 18.805 1.00 70.62 109 GLN A N 1
ATOM 815 C CA . GLN A 1 109 ? 7.938 -14.192 18.469 1.00 70.62 109 GLN A CA 1
ATOM 816 C C . GLN A 1 109 ? 8.235 -14.385 16.982 1.00 70.62 109 GLN A C 1
ATOM 818 O O . GLN A 1 109 ? 9.139 -15.144 16.648 1.00 70.62 109 GLN A O 1
ATOM 823 N N . GLN A 1 110 ? 7.549 -13.669 16.086 1.00 66.50 110 GLN A N 1
ATOM 824 C CA . GLN A 1 110 ? 7.883 -13.662 14.659 1.00 66.50 110 GLN A CA 1
ATOM 825 C C . GLN A 1 110 ? 9.297 -13.116 14.409 1.00 66.50 110 GLN A C 1
ATOM 827 O O . GLN A 1 110 ? 10.021 -13.644 13.568 1.00 66.50 110 GLN A O 1
ATOM 832 N N . HIS A 1 111 ? 9.711 -12.086 15.149 1.00 62.34 111 HIS A N 1
ATOM 833 C CA . HIS A 1 111 ? 11.052 -11.510 15.080 1.00 62.34 111 HIS A CA 1
ATOM 834 C C . HIS A 1 111 ? 12.120 -12.413 15.708 1.00 62.34 111 HIS A C 1
ATOM 836 O O . HIS A 1 111 ? 13.230 -12.441 15.202 1.00 62.34 111 HIS A O 1
ATOM 842 N N . ALA A 1 112 ? 11.808 -13.161 16.767 1.00 59.22 112 ALA A N 1
ATOM 843 C CA . ALA A 1 112 ? 12.734 -14.094 17.408 1.00 59.22 112 ALA A CA 1
ATOM 844 C C . ALA A 1 112 ? 12.873 -15.409 16.624 1.00 59.22 112 ALA A C 1
ATOM 846 O O . ALA A 1 112 ? 13.951 -15.990 16.591 1.00 59.22 112 ALA A O 1
ATOM 847 N N . ALA A 1 113 ? 11.801 -15.870 15.969 1.00 59.69 113 ALA A N 1
ATOM 848 C CA . ALA A 1 113 ? 11.830 -17.025 15.069 1.00 59.69 113 ALA A CA 1
ATOM 849 C C . ALA A 1 113 ? 12.553 -16.717 13.749 1.00 59.69 113 ALA A C 1
ATOM 851 O O . ALA A 1 113 ? 13.122 -17.608 13.121 1.00 59.69 113 ALA A O 1
ATOM 852 N N . ARG A 1 114 ? 12.550 -15.450 13.326 1.00 57.69 114 ARG A N 1
ATOM 853 C CA . ARG A 1 114 ? 13.401 -14.952 12.247 1.00 57.69 114 ARG A CA 1
ATOM 854 C C . ARG A 1 114 ? 14.742 -14.573 12.833 1.00 57.69 114 ARG A C 1
ATOM 856 O O . ARG A 1 114 ? 14.955 -13.399 13.097 1.00 57.69 114 ARG A O 1
ATOM 863 N N . ASP A 1 115 ? 15.631 -15.541 13.021 1.00 56.88 115 ASP A N 1
ATOM 864 C CA . ASP A 1 115 ? 17.017 -15.241 13.364 1.00 56.88 115 ASP A CA 1
ATOM 865 C C . ASP A 1 115 ? 17.569 -14.204 12.359 1.00 56.88 115 ASP A C 1
ATOM 867 O O . ASP A 1 115 ? 17.781 -14.535 11.181 1.00 56.88 115 ASP A O 1
ATOM 871 N N . PRO A 1 116 ? 17.760 -12.933 12.771 1.00 52.94 116 PRO A N 1
ATOM 872 C CA . PRO A 1 116 ? 18.233 -11.887 11.876 1.00 52.94 116 PRO A CA 1
ATOM 873 C C . PRO A 1 116 ? 19.705 -12.098 11.504 1.00 52.94 116 PRO A C 1
ATOM 875 O O . PRO A 1 116 ? 20.206 -11.398 10.627 1.00 52.94 116 PRO A O 1
ATOM 878 N N . SER A 1 117 ? 20.384 -13.053 12.154 1.00 52.47 117 SER A N 1
ATOM 879 C CA . SER A 1 117 ? 21.729 -13.498 11.802 1.00 52.47 117 SER A CA 1
ATOM 880 C C . SER A 1 117 ? 21.750 -14.603 10.741 1.00 52.47 117 SER A C 1
ATOM 882 O O . SER A 1 117 ? 22.816 -14.903 10.205 1.00 52.47 117 SER A O 1
ATOM 884 N N . SER A 1 118 ? 20.592 -15.156 10.350 1.00 69.44 118 SER A N 1
ATOM 885 C CA . SER A 1 118 ? 20.542 -16.023 9.172 1.00 69.44 118 SER A CA 1
ATOM 886 C C . SER A 1 118 ? 20.799 -15.195 7.908 1.00 69.44 118 SER A C 1
ATOM 888 O O . SER A 1 118 ? 20.132 -14.185 7.656 1.00 69.44 118 SER A O 1
ATOM 890 N N . SER A 1 119 ? 21.752 -15.645 7.083 1.00 77.38 119 SER A N 1
ATOM 891 C CA . SER A 1 119 ? 22.069 -15.029 5.784 1.00 77.38 119 SER A CA 1
ATOM 892 C C . SER A 1 119 ? 20.787 -14.770 4.967 1.00 77.38 119 SER A C 1
ATOM 894 O O . SER A 1 119 ? 20.576 -13.673 4.444 1.00 77.38 119 SER A O 1
ATOM 896 N N . ARG A 1 120 ? 19.826 -15.706 5.013 1.00 85.12 120 ARG A N 1
ATOM 897 C CA . ARG A 1 120 ? 18.520 -15.609 4.342 1.00 85.12 120 ARG A CA 1
ATOM 898 C C . ARG A 1 120 ? 17.673 -14.408 4.775 1.00 85.12 120 ARG A C 1
ATOM 900 O O . ARG A 1 120 ? 17.229 -13.650 3.914 1.00 85.12 120 ARG A O 1
ATOM 907 N N . ALA A 1 121 ? 17.450 -14.203 6.077 1.00 85.12 121 ALA A N 1
ATOM 908 C CA . ALA A 1 121 ? 16.607 -13.103 6.556 1.00 85.12 121 ALA A CA 1
ATOM 909 C C . ALA A 1 121 ? 17.195 -11.733 6.180 1.00 85.12 121 ALA A C 1
ATOM 911 O O . ALA A 1 121 ? 16.458 -10.812 5.815 1.00 85.12 121 ALA A O 1
ATOM 912 N N . SER A 1 122 ? 18.526 -11.613 6.216 1.00 87.69 122 SER A N 1
ATOM 913 C CA . SER A 1 122 ? 19.221 -10.396 5.795 1.00 87.69 122 SER A CA 1
ATOM 914 C C . SER A 1 122 ? 19.084 -10.127 4.289 1.00 87.69 122 SER A C 1
ATOM 916 O O . SER A 1 122 ? 18.803 -8.989 3.909 1.00 87.6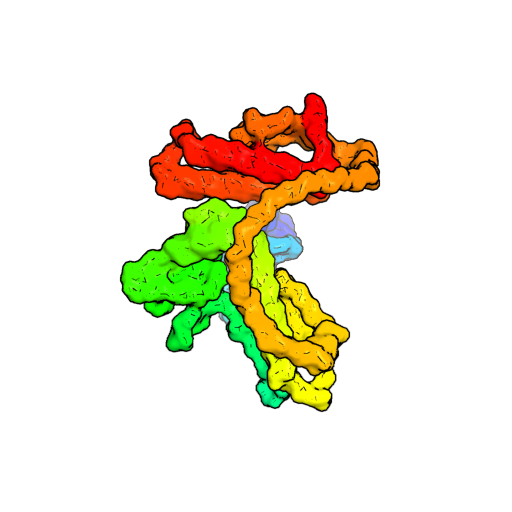9 122 SER A O 1
ATOM 918 N N . ILE A 1 123 ? 19.173 -11.166 3.446 1.00 91.62 123 ILE A N 1
ATOM 919 C CA . ILE A 1 123 ? 18.946 -11.080 1.995 1.00 91.62 123 ILE A CA 1
ATOM 920 C C . ILE A 1 123 ? 17.516 -10.619 1.707 1.00 91.62 123 ILE A C 1
ATOM 922 O O . ILE A 1 123 ? 17.319 -9.648 0.978 1.00 91.62 123 ILE A O 1
ATOM 926 N N . VAL A 1 124 ? 16.516 -11.274 2.307 1.00 91.94 124 VAL A N 1
ATOM 927 C CA . VAL A 1 124 ? 15.096 -10.949 2.088 1.00 91.94 124 VAL A CA 1
ATOM 928 C C . VAL A 1 124 ? 14.801 -9.505 2.486 1.00 91.94 124 VAL A C 1
ATOM 930 O O . VAL A 1 124 ? 14.167 -8.766 1.729 1.00 91.94 124 VAL A O 1
ATOM 933 N N . ARG A 1 125 ? 15.315 -9.076 3.644 1.00 91.12 125 ARG A N 1
ATOM 934 C CA . ARG A 1 125 ? 15.176 -7.697 4.114 1.00 91.12 125 ARG A CA 1
ATOM 935 C C . ARG A 1 125 ? 15.835 -6.704 3.161 1.00 91.12 125 ARG A C 1
ATOM 937 O O . ARG A 1 125 ? 15.206 -5.713 2.806 1.00 91.12 125 ARG A O 1
ATOM 944 N N . HIS A 1 126 ? 17.064 -6.968 2.721 1.00 93.62 126 HIS A N 1
ATOM 945 C CA . HIS A 1 126 ? 17.761 -6.084 1.789 1.00 93.62 126 HIS A CA 1
ATOM 946 C C . HIS A 1 126 ? 17.014 -5.960 0.458 1.00 93.62 126 HIS A C 1
ATOM 948 O O . HIS A 1 126 ? 16.854 -4.857 -0.058 1.00 93.62 126 HIS A O 1
ATOM 954 N N . VAL A 1 127 ? 16.502 -7.067 -0.083 1.00 95.19 127 VAL A N 1
ATOM 955 C CA . VAL A 1 127 ? 15.701 -7.042 -1.312 1.00 95.19 127 VAL A CA 1
ATOM 956 C C . VAL A 1 127 ? 14.460 -6.162 -1.131 1.00 95.19 127 VAL A C 1
ATOM 958 O O . VAL A 1 127 ? 14.222 -5.275 -1.953 1.00 95.19 127 VAL A O 1
ATOM 961 N N . ALA A 1 128 ? 13.701 -6.354 -0.050 1.00 93.75 128 ALA A N 1
ATOM 962 C CA . ALA A 1 128 ? 12.492 -5.578 0.220 1.00 93.75 128 ALA A CA 1
ATOM 963 C C . ALA A 1 128 ? 12.785 -4.079 0.411 1.00 93.75 128 ALA A C 1
ATOM 965 O O . ALA A 1 128 ? 12.164 -3.223 -0.233 1.00 93.75 128 ALA A O 1
ATOM 966 N N . ASP A 1 129 ? 13.754 -3.768 1.271 1.00 91.94 129 ASP A N 1
ATOM 967 C CA . ASP A 1 129 ? 14.033 -2.405 1.704 1.00 91.94 129 ASP A CA 1
ATOM 968 C C . ASP A 1 129 ? 14.825 -1.627 0.645 1.00 91.94 129 ASP A C 1
ATOM 970 O O . ASP A 1 129 ? 14.522 -0.462 0.397 1.00 91.94 129 ASP A O 1
ATOM 974 N N . GLU A 1 130 ? 15.822 -2.229 -0.004 1.00 93.81 130 GLU A N 1
ATOM 975 C CA . GLU A 1 130 ? 16.793 -1.500 -0.833 1.00 93.81 130 GLU A CA 1
ATOM 976 C C . GLU A 1 130 ? 16.576 -1.659 -2.339 1.00 93.81 130 GLU A C 1
ATOM 978 O O . GLU A 1 130 ? 16.931 -0.749 -3.095 1.00 93.81 130 GLU A O 1
ATOM 983 N N . LEU A 1 131 ? 16.001 -2.782 -2.787 1.00 95.50 131 LEU A N 1
ATOM 984 C CA . LEU A 1 131 ? 15.857 -3.083 -4.217 1.00 95.50 131 LEU A CA 1
ATOM 985 C C . LEU A 1 131 ? 14.427 -2.865 -4.719 1.00 95.50 131 LEU A C 1
ATOM 987 O O . LEU A 1 131 ? 14.238 -2.246 -5.766 1.00 95.50 131 LEU A O 1
ATOM 991 N N . LEU A 1 132 ? 13.420 -3.332 -3.975 1.00 95.19 132 LEU A N 1
ATOM 992 C CA . LEU A 1 132 ? 12.007 -3.228 -4.366 1.00 95.19 132 LEU A CA 1
ATOM 993 C C . LEU A 1 132 ? 11.357 -1.892 -3.992 1.00 95.19 132 LEU A C 1
ATOM 995 O O . LEU A 1 132 ? 10.301 -1.540 -4.520 1.00 95.19 132 LEU A O 1
ATOM 999 N N . THR A 1 133 ? 11.985 -1.124 -3.106 1.00 94.06 133 THR A N 1
ATOM 1000 C CA . THR A 1 133 ? 11.499 0.200 -2.716 1.00 94.06 133 THR A CA 1
ATOM 1001 C C . THR A 1 133 ? 12.185 1.272 -3.556 1.00 94.06 133 THR A C 1
ATOM 1003 O O . THR A 1 133 ? 13.408 1.404 -3.540 1.00 94.06 133 THR A O 1
ATOM 1006 N N . LEU A 1 134 ? 11.403 2.067 -4.290 1.00 94.31 134 LEU A N 1
ATOM 1007 C CA . LEU A 1 134 ? 11.933 3.225 -5.005 1.00 94.31 134 LEU A CA 1
ATOM 1008 C C . LEU A 1 134 ? 12.342 4.311 -4.001 1.00 94.31 134 LEU A C 1
ATOM 1010 O O . LEU A 1 134 ? 11.587 4.676 -3.097 1.00 94.31 134 LEU A O 1
ATOM 1014 N N . ARG A 1 135 ? 13.572 4.805 -4.142 1.00 95.50 135 ARG A N 1
ATOM 1015 C CA . ARG A 1 135 ? 14.206 5.717 -3.186 1.00 95.50 135 ARG A CA 1
ATOM 1016 C C . ARG A 1 135 ? 14.827 6.909 -3.885 1.00 95.50 135 ARG A C 1
ATOM 1018 O O . ARG A 1 135 ? 15.239 6.828 -5.041 1.00 95.50 135 ARG A O 1
ATOM 1025 N N . CYS A 1 136 ? 14.932 8.002 -3.140 1.00 96.00 136 CYS A N 1
ATOM 1026 C CA . CYS A 1 136 ? 15.697 9.170 -3.535 1.00 96.00 136 CYS A CA 1
ATOM 1027 C C . CYS A 1 136 ? 17.118 8.751 -3.967 1.00 96.00 136 CYS A C 1
ATOM 1029 O O . CYS A 1 136 ? 17.806 8.082 -3.190 1.00 96.00 136 CYS A O 1
ATOM 1031 N N . PRO A 1 137 ? 17.588 9.166 -5.156 1.00 95.56 137 PRO A N 1
ATOM 1032 C CA . PRO A 1 137 ? 18.886 8.742 -5.679 1.00 95.56 137 PRO A CA 1
ATOM 1033 C C . PRO A 1 137 ? 20.080 9.431 -5.018 1.00 95.56 137 PRO A C 1
ATOM 1035 O O . PRO A 1 137 ? 21.227 9.152 -5.351 1.00 95.56 137 PRO A O 1
ATOM 1038 N N . ARG A 1 138 ? 19.840 10.359 -4.087 1.00 95.38 138 ARG A N 1
ATOM 10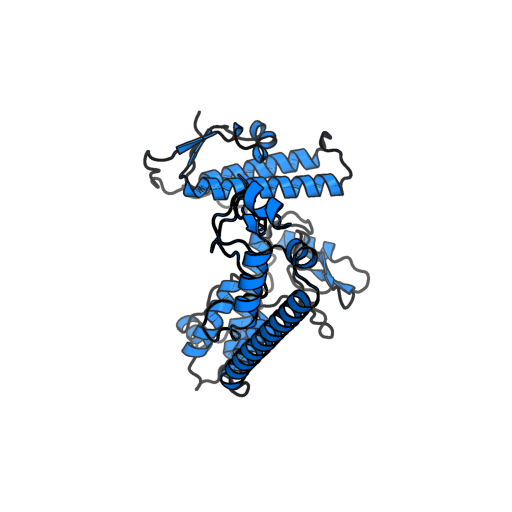39 C CA . ARG A 1 138 ? 20.906 10.948 -3.285 1.00 95.38 138 ARG A CA 1
ATOM 1040 C C . ARG A 1 138 ? 21.290 9.969 -2.180 1.00 95.38 138 ARG A C 1
ATOM 1042 O O . ARG A 1 138 ? 20.490 9.734 -1.275 1.00 95.38 138 ARG A O 1
ATOM 1049 N N . GLU A 1 139 ? 22.529 9.485 -2.224 1.00 94.44 139 GLU A N 1
ATOM 1050 C CA . GLU A 1 139 ? 23.066 8.476 -1.295 1.00 94.44 139 GLU A CA 1
ATOM 1051 C C . GLU A 1 139 ? 22.914 8.853 0.186 1.00 94.44 139 GLU A C 1
ATOM 1053 O O . GLU A 1 139 ? 22.549 8.022 1.006 1.00 94.44 139 GLU A O 1
ATOM 1058 N N . ALA A 1 140 ? 23.089 10.130 0.537 1.00 95.94 140 ALA A N 1
ATOM 1059 C CA . ALA A 1 140 ? 22.909 10.593 1.917 1.00 95.94 140 ALA A CA 1
ATOM 1060 C C . ALA A 1 140 ? 21.437 10.651 2.380 1.00 95.94 140 ALA A C 1
ATOM 1062 O O . ALA A 1 140 ? 21.178 10.884 3.555 1.00 95.94 140 ALA A O 1
ATOM 1063 N N . CYS A 1 141 ? 20.468 10.524 1.465 1.00 95.69 141 CYS A N 1
ATOM 1064 C CA . CYS A 1 141 ? 19.046 10.664 1.767 1.00 95.69 141 CYS A CA 1
ATOM 1065 C C . CYS A 1 141 ? 18.309 9.327 1.700 1.00 95.69 141 CYS A C 1
ATOM 1067 O O . CYS A 1 141 ? 17.688 8.953 2.687 1.00 95.69 141 CYS A O 1
ATOM 1069 N N . ARG A 1 142 ? 18.329 8.639 0.545 1.00 94.94 142 ARG A N 1
ATOM 1070 C CA . ARG A 1 142 ? 17.675 7.328 0.320 1.00 94.94 142 ARG A CA 1
ATOM 1071 C C . ARG A 1 142 ? 16.208 7.226 0.792 1.00 94.94 142 ARG A C 1
ATOM 1073 O O . ARG A 1 142 ? 15.687 6.120 0.932 1.00 94.94 142 ARG A O 1
ATOM 1080 N N . GLN A 1 143 ? 15.525 8.353 1.016 1.00 95.25 143 GLN A N 1
ATOM 1081 C CA . GLN A 1 143 ? 14.131 8.394 1.458 1.00 95.25 143 GLN A CA 1
ATOM 1082 C C . GLN A 1 143 ? 13.260 7.680 0.425 1.00 95.25 143 GLN A C 1
ATOM 1084 O O . GLN A 1 143 ? 13.343 7.987 -0.768 1.00 95.25 143 GLN A O 1
ATOM 1089 N N . ALA A 1 144 ? 12.448 6.728 0.882 1.00 93.12 144 ALA A N 1
ATOM 1090 C CA . ALA A 1 144 ? 11.465 6.078 0.032 1.00 93.12 144 ALA A CA 1
ATOM 1091 C C . ALA A 1 144 ? 10.448 7.112 -0.455 1.00 93.12 144 ALA A C 1
ATOM 1093 O O . ALA A 1 144 ? 10.019 7.973 0.318 1.00 93.12 144 ALA A O 1
ATOM 1094 N N . PHE A 1 145 ? 10.069 7.023 -1.723 1.00 89.12 145 PHE A N 1
ATOM 1095 C CA . PHE A 1 145 ? 8.954 7.793 -2.247 1.00 89.12 145 PHE A CA 1
ATOM 1096 C C . PHE A 1 145 ? 7.873 6.818 -2.706 1.00 89.12 145 PHE A C 1
ATOM 1098 O O . PHE A 1 145 ? 8.128 5.888 -3.472 1.00 89.12 145 PHE A O 1
ATOM 1105 N N . ALA A 1 146 ? 6.680 7.012 -2.167 1.00 67.88 146 ALA A N 1
ATOM 1106 C CA . ALA A 1 146 ? 5.444 6.540 -2.757 1.00 67.88 146 ALA A CA 1
ATOM 1107 C C . ALA A 1 146 ? 4.783 7.768 -3.398 1.00 67.88 146 ALA A C 1
ATOM 1109 O O . ALA A 1 146 ? 5.226 8.886 -3.147 1.00 67.88 146 ALA A O 1
ATOM 1110 N N . ASP A 1 147 ? 3.751 7.559 -4.202 1.00 55.69 147 ASP A N 1
ATOM 1111 C CA . ASP A 1 147 ? 2.912 8.613 -4.784 1.00 55.69 147 ASP A CA 1
ATOM 1112 C C . ASP A 1 147 ? 3.415 9.099 -6.147 1.00 55.69 147 ASP A C 1
ATOM 1114 O O . ASP A 1 147 ? 4.261 9.981 -6.299 1.00 55.69 147 ASP A O 1
ATOM 1118 N N . PHE A 1 148 ? 2.863 8.455 -7.175 1.00 65.88 148 PHE A N 1
ATOM 1119 C CA . PHE A 1 148 ? 2.986 8.882 -8.555 1.00 65.88 148 PHE A CA 1
ATOM 1120 C C . PHE A 1 148 ? 1.646 9.458 -9.021 1.00 65.88 148 PHE A C 1
ATOM 1122 O O . PHE A 1 148 ? 0.686 8.719 -9.220 1.00 65.88 148 PHE A O 1
ATOM 1129 N N . GLU A 1 149 ? 1.593 10.773 -9.226 1.00 74.44 149 GLU A N 1
ATOM 1130 C CA . GLU A 1 149 ? 0.408 11.493 -9.729 1.00 74.44 149 GLU A CA 1
ATOM 1131 C C . GLU A 1 149 ? 0.455 11.726 -11.251 1.00 74.44 149 GLU A C 1
ATOM 1133 O O . GLU A 1 149 ? -0.219 12.604 -11.784 1.00 74.44 149 GLU A O 1
ATOM 1138 N N . GLY A 1 150 ? 1.286 10.974 -11.981 1.00 78.06 150 GLY A N 1
ATOM 1139 C CA . GLY A 1 150 ? 1.424 11.122 -13.432 1.00 78.06 150 GLY A CA 1
ATOM 1140 C C . GLY A 1 150 ? 2.669 11.885 -13.883 1.00 78.06 150 GLY A C 1
ATOM 1141 O O . GLY A 1 150 ? 3.078 11.688 -15.022 1.00 78.06 150 GLY A O 1
ATOM 1142 N N . CYS A 1 151 ? 3.299 12.709 -13.033 1.00 90.81 151 CYS A N 1
ATOM 1143 C CA . CYS A 1 151 ? 4.533 13.432 -13.374 1.00 90.81 151 CYS A CA 1
ATOM 1144 C C . CYS A 1 151 ? 5.788 12.663 -12.938 1.00 90.81 151 CYS A C 1
ATOM 1146 O O . CYS A 1 151 ? 5.973 12.360 -11.760 1.00 90.81 151 CYS A O 1
ATOM 1148 N N . PHE A 1 152 ? 6.697 12.391 -13.874 1.00 91.94 152 PHE A N 1
ATOM 1149 C CA . PHE A 1 152 ? 7.973 11.722 -13.608 1.00 91.94 152 PHE A CA 1
ATOM 1150 C C . PHE A 1 152 ? 9.085 12.678 -13.155 1.00 91.94 152 PHE A C 1
ATOM 1152 O O . PHE A 1 152 ? 10.215 12.237 -12.964 1.00 91.94 152 P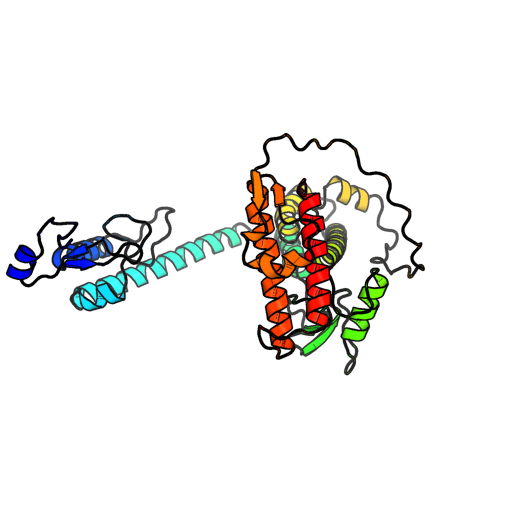HE A O 1
ATOM 1159 N N . ALA A 1 153 ? 8.825 13.973 -12.992 1.00 94.69 153 ALA A N 1
ATOM 1160 C CA . ALA A 1 153 ? 9.773 14.907 -12.390 1.00 94.69 153 ALA A CA 1
ATOM 1161 C C . ALA A 1 153 ? 9.500 15.005 -10.885 1.00 94.69 153 ALA A C 1
ATOM 1163 O O . ALA A 1 153 ? 8.662 15.780 -10.432 1.00 94.69 153 ALA A O 1
ATOM 1164 N N . LEU A 1 154 ? 10.196 14.185 -10.101 1.00 94.25 154 LEU A N 1
ATOM 1165 C CA . LEU A 1 154 ? 9.936 14.038 -8.672 1.00 94.25 154 LEU A CA 1
ATOM 1166 C C . LEU A 1 154 ? 10.839 14.955 -7.853 1.00 94.25 154 LEU A C 1
ATOM 1168 O O . LEU A 1 154 ? 11.994 15.191 -8.206 1.00 94.25 154 LEU A O 1
ATOM 1172 N N . THR A 1 155 ? 10.329 15.435 -6.719 1.00 94.31 155 THR A N 1
ATOM 1173 C CA . THR A 1 155 ? 11.117 16.171 -5.722 1.00 94.31 155 THR A CA 1
ATOM 1174 C C . THR A 1 155 ? 11.083 15.420 -4.402 1.00 94.31 155 THR A C 1
ATOM 1176 O O . THR A 1 155 ? 10.017 15.159 -3.852 1.00 94.31 155 THR A O 1
ATOM 1179 N N . CYS A 1 156 ? 12.254 15.078 -3.867 1.00 94.81 156 CYS A N 1
ATOM 1180 C CA . CYS A 1 156 ? 12.340 14.371 -2.593 1.00 94.81 156 CYS A CA 1
ATOM 1181 C C . CYS A 1 156 ? 11.807 15.248 -1.447 1.00 94.81 156 CYS A C 1
ATOM 1183 O O . CYS A 1 156 ? 12.296 16.358 -1.236 1.00 94.81 156 CYS A O 1
ATOM 1185 N N . ALA A 1 157 ? 10.865 14.734 -0.653 1.00 92.94 157 ALA A N 1
ATOM 1186 C CA . ALA A 1 157 ? 10.300 15.467 0.482 1.00 92.94 157 ALA A CA 1
ATOM 1187 C C . ALA A 1 157 ? 11.342 15.793 1.571 1.00 92.94 157 ALA A C 1
ATOM 1189 O O . ALA A 1 157 ? 11.271 16.854 2.187 1.00 92.94 157 ALA A O 1
ATOM 1190 N N . ALA A 1 158 ? 12.331 14.914 1.772 1.00 94.19 158 ALA A N 1
ATOM 1191 C CA . ALA A 1 158 ? 13.333 15.056 2.826 1.00 94.19 158 ALA A CA 1
ATOM 1192 C C . ALA A 1 158 ? 14.477 16.008 2.440 1.00 94.19 158 ALA A C 1
ATOM 1194 O O . ALA A 1 158 ? 14.739 16.984 3.134 1.00 94.19 158 ALA A O 1
ATOM 1195 N N . CYS A 1 159 ? 15.169 15.744 1.326 1.00 95.50 159 CYS A N 1
ATOM 1196 C CA . CYS A 1 159 ? 16.360 16.513 0.937 1.00 95.50 159 CYS A CA 1
ATOM 1197 C C . CYS A 1 159 ? 16.117 17.538 -0.179 1.00 95.50 159 CYS A C 1
ATOM 1199 O O . CYS A 1 159 ? 17.065 18.201 -0.603 1.00 95.50 159 CYS A O 1
ATOM 1201 N N . ARG A 1 160 ? 14.874 17.643 -0.672 1.00 94.50 160 ARG A N 1
ATOM 1202 C CA . ARG A 1 160 ? 14.433 18.583 -1.718 1.00 94.50 160 ARG A CA 1
ATOM 1203 C C . ARG A 1 160 ? 15.179 18.486 -3.053 1.00 94.50 160 ARG A C 1
ATOM 1205 O O . ARG A 1 160 ? 15.057 19.389 -3.870 1.00 94.50 160 ARG A O 1
ATOM 1212 N N . CYS A 1 161 ? 15.932 17.414 -3.316 1.00 95.50 161 CYS A N 1
ATOM 1213 C CA . CYS A 1 161 ? 16.523 17.231 -4.640 1.00 95.50 161 CYS A CA 1
ATOM 1214 C C . CYS A 1 161 ? 15.452 16.827 -5.659 1.00 95.50 161 CYS A C 1
ATOM 1216 O O . CYS A 1 161 ? 14.611 15.969 -5.369 1.00 95.50 161 CYS A O 1
ATOM 1218 N N . SER A 1 162 ? 15.536 17.397 -6.856 1.00 95.88 162 SER A N 1
ATOM 1219 C CA . SER A 1 162 ? 14.721 16.996 -8.000 1.00 95.88 162 SER A CA 1
ATOM 1220 C C . SER A 1 162 ? 15.394 15.844 -8.745 1.00 95.88 162 SER A C 1
ATOM 1222 O O . SER A 1 162 ? 16.618 15.825 -8.896 1.00 95.88 162 SER A O 1
ATOM 1224 N N . PHE A 1 163 ? 14.623 14.862 -9.200 1.00 96.38 163 PHE A N 1
ATOM 1225 C CA . PHE A 1 163 ? 15.132 13.703 -9.929 1.00 96.38 163 PHE A CA 1
ATOM 1226 C C . PHE A 1 163 ? 14.083 13.135 -10.885 1.00 96.38 163 PHE A C 1
ATOM 1228 O O . PHE A 1 163 ? 12.885 13.369 -10.742 1.00 96.38 163 PHE A O 1
ATOM 1235 N N . CYS A 1 164 ? 14.541 12.387 -11.883 1.00 95.50 164 CYS A N 1
ATOM 1236 C CA . CYS A 1 164 ? 13.653 11.715 -12.823 1.00 95.50 164 CYS A CA 1
ATOM 1237 C C . CYS A 1 164 ? 13.147 10.394 -12.234 1.00 95.50 164 CYS A C 1
ATOM 1239 O O . CYS A 1 164 ? 13.946 9.533 -11.882 1.00 95.50 164 CYS A O 1
ATOM 1241 N N . GLY A 1 165 ? 11.834 10.198 -12.179 1.00 93.19 165 GLY A N 1
ATOM 1242 C CA . GLY A 1 165 ? 11.192 8.971 -11.721 1.00 93.19 165 GLY A CA 1
ATOM 1243 C C . GLY A 1 165 ? 11.491 7.762 -12.609 1.00 93.19 165 GLY A C 1
ATOM 1244 O O . GLY A 1 165 ? 11.580 6.658 -12.088 1.00 93.19 165 GLY A O 1
ATOM 1245 N N . TRP A 1 166 ? 11.701 7.939 -13.921 1.00 92.00 166 TRP A N 1
ATOM 1246 C CA . TRP A 1 166 ? 12.054 6.834 -14.826 1.00 92.00 166 TRP A CA 1
ATOM 1247 C C . TRP A 1 166 ? 13.447 6.287 -14.535 1.00 92.00 166 TRP A C 1
ATOM 1249 O O . TRP A 1 166 ? 13.612 5.149 -14.110 1.00 92.00 166 TRP A O 1
ATOM 1259 N N . CYS A 1 167 ? 14.478 7.100 -14.756 1.00 93.50 167 CYS A N 1
ATOM 1260 C CA . CYS A 1 167 ? 15.858 6.633 -14.650 1.00 93.50 167 CYS A CA 1
ATOM 1261 C C . CYS A 1 167 ? 16.436 6.744 -13.233 1.00 93.50 167 CYS A C 1
ATOM 1263 O O . CYS A 1 167 ? 17.551 6.283 -13.001 1.00 93.50 167 CYS A O 1
ATOM 1265 N N . LEU A 1 168 ? 15.699 7.355 -12.296 1.00 94.56 168 LEU A N 1
ATOM 1266 C CA . LEU A 1 168 ? 16.142 7.668 -10.933 1.00 94.56 168 LEU A CA 1
ATOM 1267 C C . LEU A 1 168 ? 17.440 8.480 -10.903 1.00 94.56 168 LEU A C 1
ATOM 1269 O O . LEU A 1 168 ? 18.229 8.369 -9.975 1.00 94.56 168 LEU A O 1
ATOM 1273 N N . ARG A 1 169 ? 17.696 9.312 -11.917 1.00 95.38 169 ARG A N 1
ATOM 1274 C CA . ARG A 1 169 ? 18.863 10.199 -11.932 1.00 95.38 169 ARG A CA 1
ATOM 1275 C C . ARG A 1 169 ? 18.511 11.529 -11.278 1.00 95.38 169 ARG A C 1
ATOM 1277 O O . ARG A 1 169 ? 17.518 12.157 -11.652 1.00 95.38 169 ARG A O 1
ATOM 1284 N N . ALA A 1 170 ? 19.332 11.960 -10.322 1.00 95.62 170 ALA A N 1
ATOM 1285 C CA . ALA A 1 170 ? 19.232 13.297 -9.748 1.00 95.62 170 ALA A CA 1
ATOM 1286 C C . ALA A 1 170 ? 19.495 14.365 -10.820 1.00 95.62 170 ALA A C 1
ATOM 1288 O O . ALA A 1 170 ? 20.428 14.231 -11.615 1.00 95.62 170 ALA A O 1
ATOM 1289 N N . ALA A 1 171 ? 18.685 15.421 -10.833 1.00 94.50 171 ALA A N 1
ATOM 1290 C CA . ALA A 1 171 ? 18.975 16.613 -11.617 1.00 94.50 171 ALA A CA 1
ATOM 1291 C C . ALA A 1 171 ? 20.188 17.337 -11.012 1.00 94.50 171 ALA A C 1
ATOM 1293 O O . ALA A 1 171 ? 20.400 17.299 -9.793 1.00 94.50 171 ALA A O 1
ATOM 1294 N N . ALA A 1 172 ? 20.991 18.003 -11.846 1.00 91.06 172 ALA A N 1
ATOM 1295 C CA . ALA A 1 172 ? 22.047 18.856 -11.316 1.00 91.06 172 ALA A CA 1
ATOM 1296 C C . ALA A 1 172 ? 21.427 20.017 -10.509 1.00 91.06 172 ALA A C 1
ATOM 1298 O O . ALA A 1 172 ? 20.280 20.398 -10.765 1.00 91.06 172 ALA A O 1
ATOM 1299 N N . PRO A 1 173 ? 22.149 20.603 -9.538 1.00 90.19 173 PRO A N 1
ATOM 1300 C CA . PRO A 1 173 ? 21.645 21.746 -8.783 1.00 90.19 173 PRO A CA 1
ATOM 1301 C C . PRO A 1 173 ? 21.142 22.865 -9.710 1.00 90.19 173 PRO A C 1
ATOM 1303 O O . PRO A 1 173 ? 21.869 23.317 -10.591 1.00 90.19 173 PRO A O 1
ATOM 1306 N N . GLY A 1 174 ? 19.889 23.288 -9.520 1.00 86.38 174 GLY A N 1
ATOM 1307 C CA . GLY A 1 174 ? 19.243 24.322 -10.339 1.00 86.38 174 GLY A CA 1
ATOM 1308 C C . GLY A 1 174 ? 18.694 23.850 -11.692 1.00 86.38 174 GLY A C 1
ATOM 1309 O O . GLY A 1 174 ? 18.152 24.672 -12.426 1.00 86.38 174 GLY A O 1
ATOM 1310 N N . GLN A 1 175 ? 18.808 22.563 -12.036 1.00 91.25 175 GLN A N 1
ATOM 1311 C CA . GLN A 1 175 ? 18.209 22.008 -13.250 1.00 91.25 175 GLN A CA 1
ATOM 1312 C C . GLN A 1 175 ? 16.816 21.437 -13.006 1.00 91.25 175 GLN A C 1
ATOM 1314 O O . GLN A 1 175 ? 16.517 20.872 -11.953 1.00 91.25 175 GLN A O 1
ATOM 1319 N N . ASP A 1 176 ? 15.986 21.540 -14.040 1.00 91.62 176 ASP A N 1
ATOM 1320 C CA . ASP A 1 176 ? 14.639 21.003 -14.036 1.00 91.62 176 ASP A CA 1
ATOM 1321 C C . ASP A 1 176 ? 14.630 19.501 -14.374 1.00 91.62 176 ASP A C 1
ATOM 1323 O O . ASP A 1 176 ? 15.030 19.075 -15.464 1.00 91.62 176 ASP A O 1
ATOM 1327 N N . ALA A 1 177 ? 14.132 18.683 -13.442 1.00 94.75 177 ALA A N 1
ATOM 1328 C CA . ALA A 1 177 ? 13.960 17.248 -13.644 1.00 94.75 177 ALA A CA 1
ATOM 1329 C C . ALA A 1 177 ? 12.969 16.920 -14.777 1.00 94.75 177 ALA A C 1
ATOM 1331 O O . ALA A 1 177 ? 13.077 15.837 -15.360 1.00 94.75 177 ALA A O 1
ATOM 1332 N N . HIS A 1 178 ? 12.072 17.845 -15.151 1.00 94.44 178 HIS A N 1
ATOM 1333 C CA . HIS A 1 178 ? 11.154 17.656 -16.279 1.00 94.44 178 HIS A CA 1
ATOM 1334 C C . HIS A 1 178 ? 11.900 17.450 -17.603 1.00 94.44 178 HIS A C 1
ATOM 1336 O O . HIS A 1 178 ? 11.457 16.649 -18.421 1.00 94.44 178 HIS A O 1
ATOM 1342 N N . VAL A 1 179 ? 13.070 18.073 -17.799 1.00 93.62 179 VAL A N 1
ATOM 1343 C CA . VAL A 1 179 ? 13.883 17.874 -19.015 1.00 93.62 179 VAL A CA 1
ATOM 1344 C C . VAL A 1 179 ? 14.367 16.426 -19.111 1.00 93.62 179 VAL A C 1
ATOM 1346 O O . VAL A 1 179 ? 14.289 15.798 -20.167 1.00 93.62 179 VAL A O 1
ATOM 1349 N N . CYS A 1 180 ? 14.839 15.862 -17.995 1.00 93.88 180 CYS A N 1
ATOM 1350 C CA . CYS A 1 180 ? 15.265 14.467 -17.948 1.00 93.88 180 CYS A CA 1
ATOM 1351 C C . CYS A 1 180 ? 14.075 13.515 -18.120 1.00 93.88 180 CYS A C 1
ATOM 1353 O O . CYS A 1 180 ? 14.175 12.560 -18.887 1.00 93.88 180 CYS A O 1
ATOM 1355 N N . ALA A 1 181 ? 12.951 13.793 -17.456 1.00 92.94 181 ALA A N 1
ATOM 1356 C CA . ALA A 1 181 ? 11.717 13.027 -17.596 1.00 92.94 181 ALA A CA 1
ATOM 1357 C C . ALA A 1 181 ? 11.217 12.998 -19.049 1.00 92.94 181 ALA A C 1
ATOM 1359 O O . ALA A 1 181 ? 11.037 11.913 -19.587 1.00 92.94 181 ALA A O 1
ATOM 1360 N N . ALA A 1 182 ? 11.106 14.150 -19.714 1.00 91.38 182 ALA A N 1
ATOM 1361 C CA . ALA A 1 182 ? 10.685 14.255 -21.112 1.00 91.38 182 ALA A CA 1
ATOM 1362 C C . ALA A 1 182 ? 11.626 13.513 -22.078 1.00 91.38 182 ALA A C 1
ATOM 1364 O O . ALA A 1 182 ? 11.173 12.847 -23.011 1.00 91.38 182 ALA A O 1
ATOM 1365 N N . ASN A 1 183 ? 12.940 13.584 -21.842 1.00 92.19 183 ASN A N 1
ATOM 1366 C CA . ASN A 1 183 ? 13.919 12.834 -22.630 1.00 92.19 183 ASN A CA 1
ATOM 1367 C C . ASN A 1 183 ? 13.802 11.319 -22.403 1.00 92.19 183 ASN A C 1
ATOM 1369 O O . ASN A 1 183 ? 13.881 10.560 -23.368 1.00 92.19 183 ASN A O 1
ATOM 1373 N N . CYS A 1 184 ? 13.571 10.877 -21.162 1.00 91.50 184 CYS A N 1
ATOM 1374 C CA . CYS A 1 184 ? 13.314 9.466 -20.862 1.00 91.50 184 CYS A CA 1
ATOM 1375 C C . CYS A 1 184 ? 12.014 9.000 -21.531 1.00 91.50 184 CYS A C 1
ATOM 1377 O O . CYS A 1 184 ? 12.020 7.975 -22.204 1.00 91.50 184 CYS A O 1
ATOM 1379 N N . SER A 1 185 ? 10.933 9.780 -21.438 1.00 87.25 185 SER A N 1
ATOM 1380 C CA . SER A 1 185 ? 9.673 9.509 -22.136 1.00 87.25 185 SER A CA 1
ATOM 1381 C C . SER A 1 185 ? 9.906 9.329 -23.641 1.00 87.25 185 SER A C 1
ATOM 1383 O O . SER A 1 185 ? 9.504 8.322 -24.220 1.00 87.25 185 SER A O 1
ATOM 1385 N N . ARG A 1 186 ? 10.660 10.229 -24.283 1.00 86.44 186 ARG A N 1
ATOM 1386 C CA . ARG A 1 186 ? 11.007 10.084 -25.706 1.00 86.44 186 ARG A CA 1
ATOM 1387 C C . ARG A 1 186 ? 11.764 8.785 -25.992 1.00 86.44 186 ARG A C 1
ATOM 1389 O O . ARG A 1 186 ? 11.419 8.080 -26.937 1.00 86.44 186 ARG A O 1
ATOM 1396 N N . ALA A 1 187 ? 12.776 8.465 -25.189 1.00 87.88 187 ALA A N 1
ATOM 1397 C CA . ALA A 1 187 ? 13.584 7.260 -25.371 1.00 87.88 187 ALA A CA 1
ATOM 1398 C C . ALA A 1 187 ? 12.775 5.963 -25.183 1.00 87.88 187 ALA A C 1
ATOM 1400 O O . ALA A 1 187 ? 13.079 4.944 -25.795 1.00 87.88 187 ALA A O 1
ATOM 1401 N N . HIS A 1 188 ? 11.700 6.021 -24.397 1.00 83.81 188 HIS A N 1
ATOM 1402 C CA . HIS A 1 188 ? 10.755 4.924 -24.198 1.00 83.81 188 HIS A CA 1
ATOM 1403 C C . HIS A 1 188 ? 9.537 4.974 -25.145 1.00 83.81 188 HIS A C 1
ATOM 1405 O O . HIS A 1 188 ? 8.559 4.254 -24.935 1.00 83.81 188 HIS A O 1
ATOM 1411 N N . GLY A 1 189 ? 9.602 5.780 -26.213 1.00 82.69 189 GLY A N 1
ATOM 1412 C CA . GLY A 1 189 ? 8.607 5.800 -27.289 1.00 82.69 189 GLY A CA 1
ATOM 1413 C C . GLY A 1 189 ? 7.337 6.595 -26.978 1.00 82.69 189 GLY A C 1
ATOM 1414 O O . GLY A 1 189 ? 6.267 6.248 -27.476 1.00 82.69 189 GLY A O 1
ATOM 1415 N N . PHE A 1 190 ? 7.432 7.635 -26.149 1.00 79.94 190 PHE A N 1
ATOM 1416 C CA . PHE A 1 190 ? 6.314 8.514 -25.799 1.00 79.94 190 PHE A CA 1
ATOM 1417 C C . PHE A 1 190 ? 6.476 9.930 -26.353 1.00 79.94 190 PHE A C 1
ATOM 1419 O O . PHE A 1 190 ? 7.550 10.328 -26.815 1.00 79.94 190 PHE A O 1
ATOM 1426 N N . ALA A 1 191 ? 5.397 10.712 -26.239 1.00 81.94 191 ALA A N 1
ATOM 1427 C CA . ALA A 1 191 ? 5.480 12.159 -26.359 1.00 81.94 191 ALA A CA 1
ATOM 1428 C C . ALA A 1 191 ? 6.575 12.691 -25.411 1.00 81.94 191 ALA A C 1
ATOM 1430 O O . ALA A 1 191 ? 6.763 12.138 -24.322 1.00 81.94 191 ALA A O 1
ATOM 1431 N N . PRO A 1 192 ? 7.329 13.729 -25.812 1.00 84.62 192 PRO A N 1
ATOM 1432 C CA . PRO A 1 192 ? 8.408 14.309 -25.015 1.00 84.62 192 PRO A CA 1
ATOM 1433 C C . PRO A 1 192 ? 7.844 15.162 -23.871 1.00 84.62 192 PRO A C 1
ATOM 1435 O O . PRO A 1 192 ? 8.138 16.348 -23.752 1.00 84.62 192 PRO A O 1
ATOM 1438 N N . GLU A 1 193 ? 7.016 14.544 -23.043 1.00 87.25 193 GLU A N 1
ATOM 1439 C CA . GLU A 1 193 ? 6.346 15.141 -21.907 1.00 87.25 193 GLU A CA 1
ATOM 1440 C C . GLU A 1 193 ? 6.850 14.472 -20.627 1.00 87.25 193 GLU A C 1
ATOM 1442 O O . GLU A 1 193 ? 7.204 13.287 -20.619 1.00 87.25 193 GLU A O 1
ATOM 1447 N N . PRO A 1 194 ? 6.896 15.215 -19.515 1.00 85.62 194 PRO A N 1
ATOM 1448 C CA . PRO A 1 194 ? 7.289 14.663 -18.227 1.00 85.62 194 PRO A CA 1
ATOM 1449 C C . PRO A 1 194 ? 6.199 13.771 -17.615 1.00 85.62 194 PRO A C 1
ATOM 1451 O O . PRO A 1 194 ? 6.397 13.253 -16.520 1.00 85.62 194 PRO A O 1
ATOM 1454 N N . PHE A 1 195 ? 5.077 13.586 -18.312 1.00 88.25 195 PHE A N 1
ATOM 1455 C CA . PHE A 1 195 ? 3.958 12.750 -17.910 1.00 88.25 195 PHE A CA 1
ATOM 1456 C C . PHE A 1 195 ? 3.903 11.465 -18.731 1.00 88.25 195 PHE A C 1
ATOM 1458 O O . PHE A 1 195 ? 4.376 11.414 -19.867 1.00 88.25 195 PHE A O 1
ATOM 1465 N N . GLY A 1 196 ? 3.297 10.419 -18.176 1.00 85.12 196 GLY A N 1
ATOM 1466 C CA . GLY A 1 196 ? 3.011 9.222 -18.957 1.00 85.12 196 GLY A CA 1
ATOM 1467 C C . GLY A 1 196 ? 2.290 8.116 -18.194 1.00 85.12 196 GLY A C 1
ATOM 1468 O O . GLY A 1 196 ? 1.994 8.262 -17.007 1.00 85.12 196 GLY A O 1
ATOM 1469 N N . PRO A 1 197 ? 1.979 7.010 -18.892 1.00 87.06 197 PRO A N 1
ATOM 1470 C CA . PRO A 1 197 ? 1.145 5.943 -18.353 1.00 87.06 197 PRO A CA 1
ATOM 1471 C C . PRO A 1 197 ? 1.808 5.220 -17.176 1.00 87.06 197 PRO A C 1
ATOM 1473 O O . PRO A 1 197 ? 2.957 4.773 -17.273 1.00 87.06 197 PRO A O 1
ATOM 1476 N N . ILE A 1 198 ? 1.066 5.082 -16.073 1.00 87.69 198 ILE A N 1
ATOM 1477 C CA . ILE A 1 198 ? 1.544 4.418 -14.853 1.00 87.69 198 ILE A CA 1
ATOM 1478 C C . ILE A 1 198 ? 1.873 2.941 -15.090 1.00 87.69 198 ILE A C 1
ATOM 1480 O O . ILE A 1 198 ? 2.868 2.454 -14.571 1.00 87.69 198 ILE A O 1
ATOM 1484 N N . ASP A 1 199 ? 1.106 2.235 -15.922 1.00 88.69 199 ASP A N 1
ATOM 1485 C CA . ASP A 1 199 ? 1.312 0.812 -16.212 1.00 88.69 199 ASP A CA 1
ATOM 1486 C C . ASP A 1 199 ? 2.701 0.550 -16.809 1.00 88.69 199 ASP A C 1
ATOM 1488 O O . ASP A 1 199 ? 3.391 -0.399 -16.436 1.00 88.69 199 ASP A O 1
ATOM 1492 N N . ARG A 1 200 ? 3.161 1.427 -17.704 1.00 88.19 200 ARG A N 1
ATOM 1493 C CA . ARG A 1 200 ? 4.488 1.307 -18.311 1.00 88.19 200 ARG A CA 1
ATOM 1494 C C . ARG A 1 200 ? 5.602 1.691 -17.348 1.00 88.19 200 ARG A C 1
ATOM 1496 O O . ARG A 1 200 ? 6.658 1.062 -17.387 1.00 88.19 200 ARG A O 1
ATOM 1503 N N . PHE A 1 201 ? 5.374 2.680 -16.487 1.00 90.06 201 PHE A N 1
ATOM 1504 C CA . PHE A 1 201 ? 6.301 3.005 -15.404 1.00 90.06 201 PHE A CA 1
ATOM 1505 C C . PHE A 1 201 ? 6.477 1.818 -14.458 1.00 90.06 201 PHE A C 1
ATOM 1507 O O . PHE A 1 201 ? 7.610 1.425 -14.175 1.00 90.06 201 PHE A O 1
ATOM 1514 N N . THR A 1 202 ? 5.367 1.205 -14.040 1.00 91.00 202 THR A N 1
ATOM 1515 C CA . THR A 1 202 ? 5.371 0.019 -13.186 1.00 91.00 202 THR A CA 1
ATOM 1516 C C . THR A 1 202 ? 6.097 -1.136 -13.863 1.00 91.00 202 THR A C 1
ATOM 1518 O O . THR A 1 202 ? 7.025 -1.674 -13.273 1.00 91.00 202 THR A O 1
ATOM 1521 N N . ARG A 1 203 ? 5.794 -1.455 -15.132 1.00 91.69 203 ARG A N 1
ATOM 1522 C CA . ARG A 1 203 ? 6.499 -2.517 -15.882 1.00 91.69 203 ARG A CA 1
ATOM 1523 C C . ARG A 1 203 ? 8.000 -2.265 -16.014 1.00 91.69 203 ARG A C 1
ATOM 1525 O O . ARG A 1 203 ? 8.796 -3.181 -15.826 1.00 91.69 203 ARG A O 1
ATOM 1532 N N . TYR A 1 204 ? 8.399 -1.035 -16.332 1.00 92.31 204 TYR A N 1
ATOM 1533 C CA . TYR A 1 204 ? 9.812 -0.679 -16.457 1.00 92.31 204 TYR A CA 1
ATOM 1534 C C . TYR A 1 204 ? 10.555 -0.846 -15.130 1.00 92.31 204 TYR A C 1
ATOM 1536 O O . TYR A 1 204 ? 11.627 -1.458 -15.088 1.00 92.31 204 TYR A O 1
ATOM 1544 N N . HIS A 1 205 ? 9.989 -0.337 -14.032 1.00 93.25 205 HIS A N 1
ATOM 1545 C CA . HIS A 1 205 ? 10.607 -0.500 -12.719 1.00 93.25 205 HIS A CA 1
ATOM 1546 C C . HIS A 1 205 ? 10.564 -1.938 -12.245 1.00 93.25 205 HIS A C 1
ATOM 1548 O O . HIS A 1 205 ? 11.563 -2.386 -11.697 1.00 93.25 205 HIS A O 1
ATOM 1554 N N . ALA A 1 206 ? 9.505 -2.687 -12.541 1.00 94.38 206 ALA A N 1
ATOM 1555 C CA . ALA A 1 206 ? 9.441 -4.105 -12.240 1.00 94.38 206 ALA A CA 1
ATOM 1556 C C . ALA A 1 206 ? 10.586 -4.867 -12.921 1.00 94.38 206 ALA A C 1
ATOM 1558 O O . ALA A 1 206 ? 11.328 -5.593 -12.261 1.00 94.38 206 ALA A O 1
ATOM 1559 N N . GLN A 1 207 ? 10.822 -4.617 -14.213 1.00 94.50 207 GLN A N 1
ATOM 1560 C CA . GLN A 1 207 ? 11.940 -5.205 -14.952 1.00 94.50 207 GLN A CA 1
ATOM 1561 C C . GLN A 1 207 ? 13.304 -4.790 -14.372 1.00 94.50 207 GLN A C 1
ATOM 1563 O O . GLN A 1 207 ? 14.186 -5.630 -14.168 1.00 94.50 207 GLN A O 1
ATOM 1568 N N . ARG A 1 208 ? 13.488 -3.499 -14.067 1.00 94.50 208 ARG A N 1
ATOM 1569 C CA . ARG A 1 208 ? 14.723 -2.971 -13.464 1.00 94.50 208 ARG A CA 1
ATOM 1570 C C . ARG A 1 208 ? 14.995 -3.590 -12.091 1.00 94.50 208 ARG A C 1
ATOM 1572 O O . ARG A 1 208 ? 16.125 -3.991 -11.809 1.00 94.50 208 ARG A O 1
ATOM 1579 N N . GLN A 1 209 ? 13.977 -3.650 -11.238 1.00 96.00 209 GLN A N 1
ATOM 1580 C CA . GLN A 1 209 ? 14.042 -4.221 -9.897 1.00 96.00 209 GLN A CA 1
ATOM 1581 C C . GLN A 1 209 ? 14.348 -5.708 -9.968 1.00 96.00 209 GLN A C 1
ATOM 1583 O O . GLN A 1 209 ? 15.276 -6.156 -9.304 1.00 96.00 209 GLN A O 1
ATOM 1588 N N . ARG A 1 210 ? 13.674 -6.448 -10.851 1.00 96.31 210 ARG A N 1
ATOM 1589 C CA . ARG A 1 210 ? 13.953 -7.863 -11.108 1.00 96.31 210 ARG A CA 1
ATOM 1590 C C . ARG A 1 210 ? 15.426 -8.112 -11.424 1.00 96.31 210 ARG A C 1
ATOM 1592 O O . ARG A 1 210 ? 16.056 -8.954 -10.793 1.00 96.31 210 ARG A O 1
ATOM 1599 N N . GLY A 1 211 ? 15.999 -7.336 -12.346 1.00 95.19 211 GLY A N 1
ATOM 1600 C CA . GLY A 1 211 ? 17.419 -7.433 -12.690 1.00 95.19 211 GLY A CA 1
ATOM 1601 C C . GLY A 1 211 ? 18.358 -7.037 -11.542 1.00 95.19 211 GLY A C 1
ATOM 1602 O O . GLY A 1 211 ? 19.452 -7.585 -11.413 1.00 95.19 211 GLY A O 1
ATOM 1603 N N . ALA A 1 212 ? 17.959 -6.096 -10.682 1.00 95.06 212 ALA A N 1
ATOM 1604 C CA . ALA A 1 212 ? 18.715 -5.752 -9.477 1.00 95.06 212 ALA A CA 1
ATOM 1605 C C . ALA A 1 212 ? 18.678 -6.879 -8.433 1.00 95.06 212 ALA A C 1
ATOM 1607 O O . ALA A 1 212 ? 19.726 -7.221 -7.890 1.00 95.06 212 ALA A O 1
ATOM 1608 N N . VAL A 1 213 ? 17.509 -7.488 -8.205 1.00 96.31 213 VAL A N 1
ATOM 1609 C CA . VAL A 1 213 ? 17.346 -8.633 -7.300 1.00 96.31 213 VAL A CA 1
ATOM 1610 C C . VAL A 1 213 ? 18.164 -9.817 -7.793 1.00 96.31 213 VAL A C 1
ATOM 1612 O O . VAL A 1 213 ? 18.950 -10.351 -7.021 1.00 96.31 213 VAL A O 1
ATOM 1615 N N . LEU A 1 214 ? 18.070 -10.178 -9.077 1.00 95.75 214 LEU A N 1
ATOM 1616 C CA . LEU A 1 214 ? 18.844 -11.287 -9.639 1.00 95.75 214 LEU A CA 1
ATOM 1617 C C . LEU A 1 214 ? 20.353 -11.089 -9.430 1.00 95.75 214 LEU A C 1
ATOM 1619 O O . LEU A 1 214 ? 21.025 -11.992 -8.942 1.00 95.75 214 LEU A O 1
ATOM 1623 N N . ARG A 1 215 ? 20.884 -9.893 -9.719 1.00 93.56 215 ARG A N 1
ATOM 1624 C CA . ARG A 1 215 ? 22.307 -9.581 -9.488 1.00 93.56 215 ARG A CA 1
ATOM 1625 C C . ARG A 1 215 ? 22.697 -9.654 -8.014 1.00 93.56 215 ARG A C 1
ATOM 1627 O O . ARG A 1 215 ? 23.753 -10.189 -7.700 1.00 93.56 215 ARG A O 1
ATOM 1634 N N . TYR A 1 216 ? 21.856 -9.138 -7.123 1.00 94.75 216 TYR A N 1
ATOM 1635 C CA . TYR A 1 216 ? 22.110 -9.197 -5.686 1.00 94.75 216 TYR A CA 1
ATOM 1636 C C . TYR A 1 216 ? 22.125 -10.639 -5.166 1.00 94.75 216 TYR A C 1
ATOM 1638 O O . TYR A 1 216 ? 23.007 -11.005 -4.397 1.00 94.75 216 TYR A O 1
ATOM 1646 N N . LEU A 1 217 ? 21.194 -11.476 -5.629 1.00 94.44 217 LEU A N 1
ATOM 1647 C CA . LEU A 1 217 ? 21.152 -12.895 -5.284 1.00 94.44 217 LEU A CA 1
ATOM 1648 C C . LEU A 1 217 ? 22.385 -13.644 -5.800 1.00 94.44 217 LEU A C 1
ATOM 1650 O O . LEU A 1 217 ? 22.930 -14.462 -5.071 1.00 94.44 217 LEU A O 1
ATOM 1654 N N . LEU A 1 218 ? 22.863 -13.339 -7.010 1.00 92.38 218 LEU A N 1
ATOM 1655 C CA . LEU A 1 218 ? 24.100 -13.923 -7.542 1.00 92.38 218 LEU A CA 1
ATOM 1656 C C . LEU A 1 218 ? 25.342 -13.552 -6.714 1.00 92.38 218 LEU A C 1
ATOM 1658 O O . LEU A 1 218 ? 26.244 -14.375 -6.602 1.00 92.38 218 LEU A O 1
ATOM 1662 N N . ASP A 1 219 ? 25.380 -12.344 -6.145 1.00 92.12 219 ASP A N 1
ATOM 1663 C CA . ASP A 1 219 ? 26.488 -11.859 -5.308 1.00 92.12 219 ASP A CA 1
ATOM 1664 C C . ASP A 1 219 ? 26.425 -12.382 -3.863 1.00 92.12 219 ASP A C 1
ATOM 1666 O O . ASP A 1 219 ? 27.459 -12.662 -3.261 1.00 92.12 219 ASP A O 1
ATOM 1670 N N . LYS A 1 220 ? 25.221 -12.485 -3.281 1.00 92.06 220 LYS A N 1
ATOM 1671 C CA . LYS A 1 220 ? 25.036 -12.769 -1.845 1.00 92.06 220 LYS A CA 1
ATOM 1672 C C . LYS A 1 220 ? 24.643 -14.193 -1.498 1.00 92.06 220 LYS A C 1
ATOM 1674 O O . LYS A 1 220 ? 24.865 -14.592 -0.358 1.00 92.06 220 LYS A O 1
ATOM 1679 N N . LEU A 1 221 ? 24.057 -14.954 -2.421 1.00 89.69 221 LEU A N 1
ATOM 1680 C CA . LEU A 1 221 ? 23.833 -16.374 -2.173 1.00 89.69 221 LEU A CA 1
ATOM 1681 C C . LEU A 1 221 ? 25.150 -17.112 -2.375 1.00 89.69 221 LEU A C 1
ATOM 1683 O O . LEU A 1 221 ? 25.584 -17.326 -3.512 1.00 89.69 221 LEU A O 1
ATOM 1687 N N . GLU A 1 222 ? 25.749 -17.515 -1.259 1.00 82.06 222 GLU A N 1
ATOM 1688 C CA . GLU A 1 222 ? 26.883 -18.434 -1.228 1.00 82.06 222 GLU A CA 1
ATOM 1689 C C . GLU A 1 222 ? 26.534 -19.735 -1.979 1.00 82.06 222 GLU A C 1
ATOM 1691 O O . GLU A 1 222 ? 25.364 -20.081 -2.189 1.00 82.06 222 GLU A O 1
ATOM 1696 N N . ALA A 1 223 ? 27.555 -20.434 -2.476 1.00 76.00 223 ALA A N 1
ATOM 1697 C CA . ALA A 1 223 ? 27.360 -21.603 -3.336 1.00 76.00 223 ALA A CA 1
ATOM 1698 C C . ALA A 1 223 ? 26.711 -22.795 -2.604 1.00 76.00 223 ALA A C 1
ATOM 1700 O O . ALA A 1 223 ? 26.146 -23.670 -3.254 1.00 76.00 223 ALA A O 1
ATOM 1701 N N . ASP A 1 224 ? 26.798 -22.821 -1.277 1.00 72.56 224 ASP A N 1
ATOM 1702 C CA . ASP A 1 224 ? 26.301 -23.857 -0.372 1.00 72.56 224 ASP A CA 1
ATOM 1703 C C . ASP A 1 224 ? 24.911 -23.556 0.218 1.00 72.56 224 ASP A C 1
ATOM 1705 O O . ASP A 1 224 ? 24.326 -24.422 0.870 1.00 72.56 224 ASP A O 1
ATOM 1709 N N . VAL A 1 225 ? 24.345 -22.373 -0.042 1.00 81.94 225 VAL A N 1
ATOM 1710 C CA . VAL A 1 225 ? 22.978 -22.022 0.370 1.00 81.94 225 VAL A CA 1
ATOM 1711 C C . VAL A 1 225 ? 21.981 -22.465 -0.701 1.00 81.94 225 VAL A C 1
ATOM 1713 O O . VAL A 1 225 ? 22.069 -22.040 -1.854 1.00 81.94 225 VAL A O 1
ATOM 1716 N N . ASP A 1 226 ? 20.991 -23.274 -0.309 1.00 86.69 226 ASP A N 1
ATOM 1717 C CA . ASP A 1 226 ? 19.869 -23.647 -1.178 1.00 86.69 226 ASP A CA 1
ATOM 1718 C C . ASP A 1 226 ? 19.035 -22.397 -1.539 1.00 86.69 226 ASP A C 1
ATOM 1720 O O . ASP A 1 226 ? 18.431 -21.774 -0.654 1.00 86.69 226 ASP A O 1
ATOM 1724 N N . PRO A 1 227 ? 18.981 -21.994 -2.825 1.00 92.31 227 PRO A N 1
ATOM 1725 C CA . PRO A 1 227 ? 18.226 -20.819 -3.245 1.00 92.31 227 PRO A CA 1
ATOM 1726 C C . PRO A 1 227 ? 16.708 -21.008 -3.124 1.00 92.31 227 PRO A C 1
ATOM 1728 O O . PRO A 1 227 ? 15.988 -20.009 -3.110 1.00 92.31 227 PRO A O 1
ATOM 1731 N N . THR A 1 228 ? 16.211 -22.246 -3.028 1.00 92.69 228 THR A N 1
ATOM 1732 C CA . THR A 1 228 ? 14.777 -22.575 -3.057 1.00 92.69 228 THR A CA 1
ATOM 1733 C C . THR A 1 228 ? 14.013 -21.865 -1.945 1.00 92.69 228 THR A C 1
ATOM 1735 O O . THR A 1 228 ? 13.039 -21.161 -2.213 1.00 92.69 228 THR A O 1
ATOM 1738 N N . ASP A 1 229 ? 14.495 -21.968 -0.707 1.00 88.44 229 ASP A N 1
ATOM 1739 C CA . ASP A 1 229 ? 13.866 -21.331 0.452 1.00 88.44 229 ASP A CA 1
ATOM 1740 C C . ASP A 1 229 ? 13.892 -19.802 0.354 1.00 88.44 229 ASP A C 1
ATOM 1742 O O . ASP A 1 229 ? 12.913 -19.123 0.671 1.00 88.44 229 ASP A O 1
ATOM 1746 N N . CYS A 1 230 ? 15.016 -19.240 -0.100 1.00 91.06 230 CYS A N 1
ATOM 1747 C CA . CYS A 1 230 ? 15.164 -17.795 -0.249 1.00 91.06 230 CYS A CA 1
ATOM 1748 C C . CYS A 1 230 ? 14.209 -17.248 -1.321 1.00 91.06 230 CYS A C 1
ATOM 1750 O O . CYS A 1 230 ? 13.511 -16.259 -1.091 1.00 91.06 230 CYS A O 1
ATOM 1752 N N . LEU A 1 231 ? 14.123 -17.919 -2.472 1.00 95.19 231 LEU A N 1
ATOM 1753 C CA . LEU A 1 231 ? 13.216 -17.546 -3.554 1.00 95.19 231 LEU A CA 1
ATOM 1754 C C . LEU A 1 231 ? 11.746 -17.742 -3.161 1.00 95.19 231 LEU A C 1
ATOM 1756 O O . LEU A 1 231 ? 10.918 -16.896 -3.502 1.00 95.19 231 LEU A O 1
ATOM 1760 N N . ALA A 1 232 ? 11.417 -18.788 -2.399 1.00 93.31 232 ALA A N 1
ATOM 1761 C CA . ALA A 1 232 ? 10.071 -19.002 -1.871 1.00 93.31 232 ALA A CA 1
ATOM 1762 C C . ALA A 1 232 ? 9.630 -17.861 -0.934 1.00 93.31 232 ALA A C 1
ATOM 1764 O O . ALA A 1 232 ? 8.496 -17.386 -1.043 1.00 93.31 232 ALA A O 1
ATOM 1765 N N . GLU A 1 233 ? 10.527 -17.371 -0.070 1.00 92.88 233 GLU A N 1
ATOM 1766 C CA . GLU A 1 233 ? 10.265 -16.214 0.798 1.00 92.88 233 GLU A CA 1
ATOM 1767 C C . GLU A 1 233 ? 10.176 -14.886 0.021 1.00 92.88 233 GLU A C 1
ATOM 1769 O O . GLU A 1 233 ? 9.360 -14.026 0.362 1.00 92.88 233 GLU A O 1
ATOM 1774 N N . LEU A 1 234 ? 10.967 -14.711 -1.044 1.00 95.44 234 LEU A N 1
ATOM 1775 C CA . LEU A 1 234 ? 10.953 -13.503 -1.880 1.00 95.44 234 LEU A CA 1
ATOM 1776 C C . LEU A 1 234 ? 9.757 -13.429 -2.835 1.00 95.44 234 LEU A C 1
ATOM 1778 O O . LEU A 1 234 ? 9.262 -12.339 -3.118 1.00 95.44 234 LEU A O 1
ATOM 1782 N N . ALA A 1 235 ? 9.268 -14.565 -3.330 1.00 96.31 235 ALA A N 1
ATOM 1783 C CA . ALA A 1 235 ? 8.191 -14.632 -4.311 1.00 96.31 235 ALA A CA 1
ATOM 1784 C C . ALA A 1 235 ? 6.928 -13.810 -3.955 1.00 96.31 235 ALA A C 1
ATOM 1786 O O . ALA A 1 235 ? 6.436 -13.095 -4.834 1.00 96.31 235 ALA A O 1
ATOM 1787 N N . PRO A 1 236 ? 6.371 -13.852 -2.723 1.00 95.25 236 PRO A N 1
ATOM 1788 C CA . PRO A 1 236 ? 5.234 -13.000 -2.371 1.00 95.25 236 PRO A CA 1
ATOM 1789 C C . PRO A 1 236 ? 5.571 -11.502 -2.406 1.00 95.25 236 PRO A C 1
ATOM 1791 O O . PRO A 1 236 ? 4.733 -10.719 -2.846 1.00 95.25 236 PRO A O 1
ATOM 1794 N N . LEU A 1 237 ? 6.786 -11.104 -2.010 1.00 94.38 237 LEU A N 1
ATOM 1795 C CA . LEU A 1 237 ? 7.226 -9.703 -2.032 1.00 94.38 237 LEU A CA 1
ATOM 1796 C C . LEU A 1 237 ? 7.376 -9.179 -3.464 1.00 94.38 237 LEU A C 1
ATOM 1798 O O . LEU A 1 237 ? 6.959 -8.059 -3.756 1.00 94.38 237 LEU A O 1
ATOM 1802 N N . LEU A 1 238 ? 7.930 -10.001 -4.361 1.00 96.50 238 LEU A N 1
ATOM 1803 C CA . LEU A 1 238 ? 8.055 -9.674 -5.783 1.00 96.50 238 LEU A CA 1
ATOM 1804 C C . LEU A 1 238 ? 6.670 -9.494 -6.417 1.00 96.50 238 LEU A C 1
ATOM 1806 O O . LEU A 1 238 ? 6.397 -8.446 -6.999 1.00 96.50 238 LEU A O 1
ATOM 1810 N N . ARG A 1 239 ? 5.746 -10.438 -6.190 1.00 94.88 239 ARG A N 1
ATOM 1811 C CA . ARG A 1 239 ? 4.363 -10.342 -6.692 1.00 94.88 239 ARG A CA 1
ATOM 1812 C C . ARG A 1 239 ? 3.611 -9.125 -6.158 1.00 94.88 239 ARG A C 1
ATOM 1814 O O . ARG A 1 239 ? 2.912 -8.474 -6.924 1.00 94.88 239 ARG A O 1
ATOM 1821 N N . GLN A 1 240 ? 3.774 -8.789 -4.876 1.00 91.50 240 GLN A N 1
ATOM 1822 C CA . GLN A 1 240 ? 3.159 -7.596 -4.279 1.00 91.50 240 GLN A CA 1
ATOM 1823 C C . GLN A 1 240 ? 3.591 -6.298 -4.984 1.00 91.50 240 GLN A C 1
ATOM 1825 O O . GLN A 1 240 ? 2.874 -5.301 -4.938 1.00 91.50 240 GLN A O 1
ATOM 1830 N N . ARG A 1 241 ? 4.766 -6.301 -5.620 1.00 92.62 241 ARG A N 1
ATOM 1831 C CA . ARG A 1 241 ? 5.339 -5.165 -6.349 1.00 92.62 241 ARG A CA 1
ATOM 1832 C C . ARG A 1 241 ? 5.233 -5.304 -7.867 1.00 92.62 241 ARG A C 1
ATOM 1834 O O . ARG A 1 241 ? 5.894 -4.551 -8.571 1.00 92.62 241 ARG A O 1
ATOM 1841 N N . GLU A 1 242 ? 4.431 -6.252 -8.356 1.00 94.69 242 GLU A N 1
ATOM 1842 C CA . GLU A 1 242 ? 4.285 -6.557 -9.788 1.00 94.69 242 GLU A CA 1
ATOM 1843 C C . GLU A 1 242 ? 5.618 -6.926 -10.469 1.00 94.69 242 GLU A C 1
ATOM 1845 O O . GLU A 1 242 ? 5.803 -6.732 -11.667 1.00 94.69 242 GLU A O 1
ATOM 1850 N N . VAL A 1 243 ? 6.559 -7.477 -9.697 1.00 95.88 243 VAL A N 1
ATOM 1851 C CA . VAL A 1 243 ? 7.822 -8.021 -10.193 1.00 95.88 243 VAL A CA 1
ATOM 1852 C C . VAL A 1 243 ? 7.660 -9.519 -10.411 1.00 95.88 243 VAL A C 1
ATOM 1854 O O . VAL A 1 243 ? 7.294 -10.249 -9.486 1.00 95.88 243 VAL A O 1
ATOM 1857 N N . ASP A 1 244 ? 7.979 -9.992 -11.614 1.00 95.81 244 ASP A N 1
ATOM 1858 C CA . ASP A 1 244 ? 7.965 -11.423 -11.908 1.00 95.81 244 ASP A CA 1
ATOM 1859 C C . ASP A 1 244 ? 8.945 -12.175 -10.989 1.00 95.81 244 ASP A C 1
ATOM 1861 O O . ASP A 1 244 ? 10.128 -11.808 -10.932 1.00 95.81 244 ASP A O 1
ATOM 1865 N N . PRO A 1 245 ? 8.494 -13.232 -10.284 1.00 96.75 245 PRO A N 1
ATOM 1866 C CA . PRO A 1 245 ? 9.367 -14.056 -9.460 1.00 96.75 245 PRO A CA 1
ATOM 1867 C C . PRO A 1 245 ? 10.553 -14.626 -10.247 1.00 96.75 245 PRO A C 1
ATOM 1869 O O . PRO A 1 245 ? 10.431 -14.981 -11.419 1.00 96.75 245 PRO A O 1
ATOM 1872 N N . ILE A 1 246 ? 11.702 -14.732 -9.581 1.00 96.62 246 ILE A N 1
ATOM 1873 C CA . ILE A 1 246 ? 12.898 -15.386 -10.123 1.00 96.62 246 ILE A CA 1
ATOM 1874 C C . ILE A 1 246 ? 12.786 -16.885 -9.834 1.00 96.62 246 ILE A C 1
ATOM 1876 O O . ILE A 1 246 ? 12.506 -17.273 -8.699 1.00 96.62 246 ILE A O 1
ATOM 1880 N N . SER A 1 247 ? 12.990 -17.715 -10.855 1.00 97.00 247 SER A N 1
ATOM 1881 C CA . SER A 1 247 ? 13.009 -19.179 -10.712 1.00 97.00 247 SER A CA 1
ATOM 1882 C C . SER A 1 247 ? 14.399 -19.692 -10.319 1.00 97.00 247 SER A C 1
ATOM 1884 O O . SER A 1 247 ? 15.405 -19.009 -10.538 1.00 97.00 247 SER A O 1
ATOM 1886 N N . VAL A 1 248 ? 14.470 -20.901 -9.751 1.00 96.19 248 VAL A N 1
ATOM 1887 C CA . VAL A 1 248 ? 15.754 -21.551 -9.427 1.00 96.19 248 VAL A CA 1
ATOM 1888 C C . VAL A 1 248 ? 16.550 -21.786 -10.712 1.00 96.19 248 VAL A C 1
ATOM 1890 O O . VAL A 1 248 ? 17.732 -21.456 -10.779 1.00 96.19 248 VAL A O 1
ATOM 1893 N N . GLU A 1 249 ? 15.884 -22.262 -11.765 1.00 96.44 249 GLU A N 1
ATOM 1894 C CA . GLU A 1 249 ? 16.485 -22.565 -13.064 1.00 96.44 249 GLU A CA 1
ATOM 1895 C C . GLU A 1 249 ? 17.116 -21.325 -13.704 1.00 96.44 249 GLU A C 1
ATOM 1897 O O . GLU A 1 249 ? 18.211 -21.397 -14.266 1.00 96.44 249 GLU A O 1
ATOM 1902 N N . GLU A 1 250 ? 16.444 -20.177 -13.603 1.00 95.00 250 GLU A N 1
ATOM 1903 C CA . GLU A 1 250 ? 16.957 -18.901 -14.093 1.00 95.00 250 GLU A CA 1
ATOM 1904 C C . GLU A 1 250 ? 18.171 -18.421 -13.297 1.00 95.00 250 GLU A C 1
ATOM 1906 O O . GLU A 1 250 ? 19.161 -17.993 -13.895 1.00 95.00 250 GLU A O 1
ATOM 1911 N N . LEU A 1 251 ? 18.122 -18.504 -11.964 1.00 94.88 251 LEU A N 1
ATOM 1912 C CA . LEU A 1 251 ? 19.247 -18.119 -11.113 1.00 94.88 251 LEU A CA 1
ATOM 1913 C C . LEU A 1 251 ? 20.480 -18.981 -11.418 1.00 94.88 251 LEU A C 1
ATOM 1915 O O . LEU A 1 251 ? 21.586 -18.460 -11.569 1.00 94.88 251 LEU A O 1
ATOM 1919 N N . GLU A 1 252 ? 20.301 -20.292 -11.571 1.00 93.69 252 GLU A N 1
ATOM 1920 C CA . GLU A 1 252 ? 21.380 -21.199 -11.955 1.00 93.69 252 GLU A CA 1
ATOM 1921 C C . GLU A 1 252 ? 21.890 -20.958 -13.380 1.00 93.69 252 GLU A C 1
ATOM 1923 O O . GLU A 1 252 ? 23.097 -21.025 -13.625 1.00 93.69 252 GLU A O 1
ATOM 1928 N N . ALA A 1 253 ? 20.996 -20.673 -14.332 1.00 93.62 253 ALA A N 1
ATOM 1929 C CA . ALA A 1 253 ? 21.390 -20.308 -15.688 1.00 93.62 253 ALA A CA 1
ATOM 1930 C C . ALA A 1 253 ? 22.263 -19.045 -15.678 1.00 93.62 253 ALA A C 1
ATOM 1932 O O . ALA A 1 253 ? 23.314 -19.025 -16.321 1.00 93.62 253 ALA A O 1
ATOM 1933 N N . ALA A 1 254 ? 21.893 -18.042 -14.878 1.00 91.75 254 ALA A N 1
ATOM 1934 C CA . ALA A 1 254 ? 22.671 -16.821 -14.701 1.00 91.75 254 ALA A CA 1
ATOM 1935 C C . ALA A 1 254 ? 24.015 -17.053 -13.978 1.00 91.75 254 ALA A C 1
ATOM 1937 O O . ALA A 1 254 ? 24.989 -16.367 -14.279 1.00 91.75 254 ALA A O 1
ATOM 1938 N N . ARG A 1 255 ? 24.117 -18.045 -13.076 1.00 92.56 255 ARG A N 1
ATOM 1939 C CA . ARG A 1 255 ? 25.403 -18.473 -12.479 1.00 92.56 255 ARG A CA 1
ATOM 1940 C C . ARG A 1 255 ? 26.331 -19.131 -13.507 1.00 92.56 255 ARG A C 1
ATOM 1942 O O . ARG A 1 255 ? 27.531 -18.874 -13.494 1.00 92.56 255 ARG A O 1
ATOM 1949 N N . ARG A 1 256 ? 25.792 -19.987 -14.388 1.00 93.06 256 ARG A N 1
ATOM 1950 C CA . ARG A 1 256 ? 26.568 -20.703 -15.427 1.00 93.06 256 ARG A CA 1
ATOM 1951 C C . ARG A 1 256 ? 27.061 -19.784 -16.536 1.00 93.06 256 ARG A C 1
ATOM 1953 O O . ARG A 1 256 ? 28.122 -20.016 -17.110 1.00 93.06 256 ARG A O 1
ATOM 1960 N N . SER A 1 257 ? 26.280 -18.763 -16.852 1.00 88.50 257 SER A N 1
ATOM 1961 C CA . SER A 1 257 ? 26.628 -17.736 -17.823 1.00 88.50 257 SER A CA 1
ATOM 1962 C C . SER A 1 257 ? 26.736 -16.412 -17.081 1.00 88.50 257 SER A C 1
ATOM 1964 O O . SER A 1 257 ? 25.798 -15.614 -17.168 1.00 88.50 257 SER A O 1
ATOM 1966 N N . PRO A 1 258 ? 27.835 -16.191 -16.320 1.00 65.88 258 PRO A N 1
ATOM 1967 C CA . PRO A 1 258 ? 28.011 -14.943 -15.600 1.00 65.88 258 PRO A CA 1
ATOM 1968 C C . PRO A 1 258 ? 27.819 -13.813 -16.608 1.00 65.88 258 PRO A C 1
ATOM 1970 O O . PRO A 1 258 ? 28.371 -13.892 -17.712 1.00 65.88 258 PRO A O 1
ATOM 1973 N N . PRO A 1 259 ? 26.973 -12.821 -16.291 1.00 58.62 259 PRO A N 1
ATOM 1974 C CA . PRO A 1 259 ? 26.618 -11.799 -17.253 1.00 58.62 259 PRO A CA 1
ATOM 1975 C C . PRO A 1 259 ? 27.909 -11.173 -17.775 1.00 58.62 259 PRO A C 1
ATOM 1977 O O . PRO A 1 259 ? 28.714 -10.677 -16.987 1.00 58.62 259 PRO A O 1
ATOM 1980 N N . VAL A 1 260 ? 28.109 -11.235 -19.096 1.00 56.72 260 VAL A N 1
ATOM 1981 C CA . VAL A 1 260 ? 29.140 -10.473 -19.810 1.00 56.72 260 VAL A CA 1
ATOM 1982 C C . VAL A 1 260 ? 28.782 -9.019 -19.594 1.00 56.72 260 VAL A C 1
ATOM 1984 O O . VAL A 1 260 ? 27.979 -8.505 -20.362 1.00 56.72 260 VAL A O 1
ATOM 1987 N N . GLU A 1 261 ? 29.243 -8.453 -18.474 1.00 53.03 261 GLU A N 1
ATOM 1988 C CA . GLU A 1 261 ? 29.037 -7.078 -18.020 1.00 53.03 261 GLU A CA 1
ATOM 1989 C C . GLU A 1 261 ? 27.770 -6.483 -18.640 1.00 53.03 261 GLU A C 1
ATOM 1991 O O . GLU A 1 261 ? 27.824 -5.577 -19.467 1.00 53.03 261 GLU A O 1
ATOM 1996 N N . ALA A 1 262 ? 26.628 -7.133 -18.374 1.00 46.50 262 ALA A N 1
ATOM 1997 C CA . ALA A 1 262 ? 25.385 -6.795 -19.039 1.00 46.50 262 ALA A CA 1
ATOM 1998 C C . ALA A 1 262 ? 24.995 -5.434 -18.485 1.00 46.50 262 ALA A C 1
ATOM 2000 O O . ALA A 1 262 ? 24.418 -5.339 -17.397 1.00 46.50 262 ALA A O 1
ATOM 2001 N N . ALA A 1 263 ? 25.421 -4.390 -19.193 1.00 45.50 263 ALA A N 1
ATOM 2002 C CA . ALA A 1 263 ? 25.073 -3.019 -18.932 1.00 45.50 263 ALA A CA 1
ATOM 2003 C C . ALA A 1 263 ? 23.574 -3.007 -18.631 1.00 45.50 263 ALA A C 1
ATOM 2005 O O . ALA A 1 263 ? 22.780 -3.430 -19.473 1.00 45.50 263 ALA A O 1
ATOM 2006 N N . LEU A 1 264 ? 23.197 -2.619 -17.401 1.00 49.75 264 LEU A N 1
ATOM 2007 C CA . LEU A 1 264 ? 21.835 -2.180 -17.066 1.00 49.75 264 LEU A CA 1
ATOM 2008 C C . LEU A 1 264 ? 21.344 -1.428 -18.287 1.00 49.75 264 LEU A C 1
ATOM 2010 O O . LEU A 1 264 ? 21.960 -0.390 -18.489 1.00 49.75 264 LEU A O 1
ATOM 2014 N N . PRO A 1 265 ? 20.383 -1.932 -19.088 1.00 46.91 265 PRO A N 1
ATOM 2015 C CA . PRO A 1 265 ? 20.267 -1.636 -20.516 1.00 46.91 265 PRO A CA 1
ATOM 2016 C C . PRO A 1 265 ? 20.776 -0.229 -20.810 1.00 46.91 265 PRO A C 1
ATOM 2018 O O . PRO A 1 265 ? 20.038 0.746 -20.647 1.00 46.91 265 PRO A O 1
ATOM 2021 N N . GLU A 1 266 ? 22.084 -0.111 -21.085 1.00 45.88 266 GLU A N 1
ATOM 2022 C CA . GLU A 1 266 ? 22.664 1.181 -21.406 1.00 45.88 266 GLU A CA 1
ATOM 2023 C C . GLU A 1 266 ? 22.101 1.414 -22.782 1.00 45.88 266 GLU A C 1
ATOM 2025 O O . GLU A 1 266 ? 22.374 0.657 -23.713 1.00 45.88 266 GLU A O 1
ATOM 2030 N N . GLN A 1 267 ? 21.134 2.321 -22.830 1.00 46.41 267 GLN A N 1
ATOM 2031 C CA . GLN A 1 267 ? 20.175 2.349 -23.910 1.00 46.41 267 GLN A CA 1
ATOM 2032 C C . GLN A 1 267 ? 20.896 2.414 -25.255 1.00 46.41 267 GLN A C 1
ATOM 2034 O O . GLN A 1 267 ? 21.597 3.399 -25.506 1.00 46.41 267 GLN A O 1
ATOM 2039 N N . PRO A 1 268 ? 20.683 1.455 -26.172 1.00 38.25 268 PRO A N 1
ATOM 2040 C CA . PRO A 1 268 ? 20.844 1.784 -27.565 1.00 38.25 268 PRO A CA 1
ATOM 2041 C C . PRO A 1 268 ? 19.716 2.759 -27.910 1.00 38.25 268 PRO A C 1
ATOM 2043 O O . PRO A 1 268 ? 18.558 2.377 -28.080 1.00 38.25 268 PRO A O 1
ATOM 2046 N N . VAL A 1 269 ? 20.071 4.041 -28.016 1.00 47.97 269 VAL A N 1
ATOM 2047 C CA . VAL A 1 269 ? 19.309 5.037 -28.773 1.00 47.97 269 VAL A CA 1
ATOM 2048 C C . VAL A 1 269 ? 19.429 4.649 -30.250 1.00 47.97 269 VAL A C 1
ATOM 2050 O O . VAL A 1 269 ? 20.211 5.218 -31.005 1.00 47.97 269 VAL A O 1
ATOM 2053 N N . GLY A 1 270 ? 18.713 3.602 -30.653 1.00 36.88 270 GLY A N 1
ATOM 2054 C CA . GLY A 1 270 ? 18.465 3.304 -32.058 1.00 36.88 270 GLY A CA 1
ATOM 2055 C C . GLY A 1 270 ? 17.239 4.092 -32.525 1.00 36.88 270 GLY A C 1
ATOM 2056 O O . GLY A 1 270 ? 16.270 4.185 -31.767 1.00 36.88 270 GLY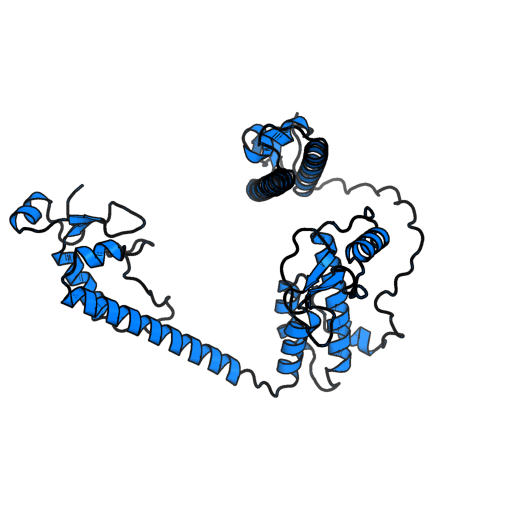 A O 1
ATOM 2057 N N . PRO A 1 271 ? 17.234 4.672 -33.740 1.00 36.53 271 PRO A N 1
ATOM 2058 C CA . PRO A 1 271 ? 16.021 5.260 -34.293 1.00 36.53 271 PRO A CA 1
ATOM 2059 C C . PRO A 1 271 ? 14.943 4.174 -34.368 1.00 36.53 271 PRO A C 1
ATOM 2061 O O . PRO A 1 271 ? 15.180 3.095 -34.911 1.00 36.53 271 PRO A O 1
ATOM 2064 N N . ALA A 1 272 ? 13.777 4.452 -33.786 1.00 40.00 272 ALA A N 1
ATOM 2065 C CA . ALA A 1 272 ? 12.645 3.542 -33.805 1.00 40.00 272 ALA A CA 1
ATOM 2066 C C . ALA A 1 272 ? 12.319 3.154 -35.254 1.00 40.00 272 ALA A C 1
ATOM 2068 O O . ALA A 1 272 ? 12.000 4.012 -36.080 1.00 40.00 272 ALA A O 1
ATOM 2069 N N . ALA A 1 273 ? 12.401 1.859 -35.560 1.00 36.50 273 ALA A N 1
ATOM 2070 C CA . ALA A 1 273 ? 11.783 1.324 -36.761 1.00 36.50 273 ALA A CA 1
ATOM 2071 C C . ALA A 1 273 ? 10.274 1.635 -36.706 1.00 36.50 273 ALA A C 1
ATOM 2073 O O . ALA A 1 273 ? 9.677 1.538 -35.626 1.00 36.50 273 ALA A O 1
ATOM 2074 N N . PRO A 1 274 ? 9.642 2.021 -37.829 1.00 36.81 274 PRO A N 1
ATOM 2075 C CA . PRO A 1 274 ? 8.197 2.189 -37.867 1.00 36.81 274 PRO A CA 1
ATOM 2076 C C . PRO A 1 274 ? 7.522 0.874 -37.445 1.00 36.81 274 PRO A C 1
ATOM 2078 O O . PRO A 1 274 ? 8.039 -0.202 -37.764 1.00 36.81 274 PRO A O 1
ATOM 2081 N N . PRO A 1 275 ? 6.392 0.932 -36.718 1.00 40.78 275 PRO A N 1
ATOM 2082 C CA . PRO A 1 275 ? 5.702 -0.272 -36.287 1.00 40.78 275 PRO A CA 1
ATOM 2083 C C . PRO A 1 275 ? 5.336 -1.114 -37.511 1.00 40.78 275 PRO A C 1
ATOM 2085 O O . PRO A 1 275 ? 4.708 -0.624 -38.451 1.00 40.78 275 PRO A O 1
ATOM 2088 N N . ALA A 1 276 ? 5.752 -2.381 -37.494 1.00 37.03 276 ALA A N 1
ATOM 2089 C CA . ALA A 1 276 ? 5.316 -3.365 -38.471 1.00 37.03 276 ALA A CA 1
ATOM 2090 C C . ALA A 1 276 ? 3.775 -3.451 -38.468 1.00 37.03 276 ALA A C 1
ATOM 2092 O O . ALA A 1 276 ? 3.159 -3.288 -37.407 1.00 37.03 276 ALA A O 1
ATOM 2093 N N . PRO A 1 277 ? 3.137 -3.699 -39.627 1.00 36.50 277 PRO A N 1
ATOM 2094 C CA . PRO A 1 277 ? 1.696 -3.892 -39.688 1.00 36.50 277 PRO A CA 1
ATOM 2095 C C . PRO A 1 277 ? 1.293 -5.031 -38.745 1.00 36.50 277 PRO A C 1
ATOM 2097 O O . PRO A 1 277 ? 1.916 -6.094 -38.733 1.00 36.50 277 PRO A O 1
ATOM 2100 N N . ARG A 1 278 ? 0.273 -4.771 -37.917 1.00 35.84 278 ARG A N 1
ATOM 2101 C CA . ARG A 1 278 ? -0.310 -5.747 -36.992 1.00 35.84 278 ARG A CA 1
ATOM 2102 C C . ARG A 1 278 ? -0.665 -7.022 -37.758 1.00 35.84 278 ARG A C 1
ATOM 2104 O O . ARG A 1 278 ? -1.451 -6.967 -38.699 1.00 35.84 278 ARG A O 1
ATOM 2111 N N . ALA A 1 279 ? -0.098 -8.140 -37.312 1.00 34.47 279 ALA A N 1
ATOM 2112 C CA . ALA A 1 279 ? -0.583 -9.466 -37.650 1.00 34.47 279 ALA A CA 1
ATOM 2113 C C . ALA A 1 279 ? -2.039 -9.606 -37.185 1.00 34.47 279 ALA A C 1
ATOM 2115 O O . ALA A 1 279 ? -2.426 -9.079 -36.137 1.00 34.47 279 ALA A O 1
ATOM 2116 N N . GLU A 1 280 ? -2.824 -10.275 -38.019 1.00 35.19 280 GLU A N 1
ATOM 2117 C CA . GLU A 1 280 ? -4.248 -10.527 -37.852 1.00 35.19 280 GLU A CA 1
ATOM 2118 C C . GLU A 1 280 ? -4.531 -11.203 -36.503 1.00 35.19 280 GLU A C 1
ATOM 2120 O O . GLU A 1 280 ? -3.785 -12.068 -36.038 1.00 35.19 280 GLU A O 1
ATOM 2125 N N . ALA A 1 281 ? -5.593 -10.736 -35.844 1.00 36.72 281 ALA A N 1
ATOM 2126 C CA . ALA A 1 281 ? -6.080 -11.294 -34.592 1.00 36.72 281 ALA A CA 1
ATOM 2127 C C . ALA A 1 281 ? -6.521 -12.756 -34.794 1.00 36.72 281 ALA A C 1
ATOM 2129 O O . ALA A 1 281 ? -6.995 -13.090 -35.880 1.00 36.72 281 ALA A O 1
ATOM 2130 N N . PRO A 1 282 ? -6.425 -13.619 -33.767 1.00 36.19 282 PRO A N 1
ATOM 2131 C CA . PRO A 1 282 ? -7.052 -14.928 -33.832 1.00 36.19 282 PRO A CA 1
ATOM 2132 C C . PRO A 1 282 ? -8.569 -14.739 -33.933 1.00 36.19 282 PRO A C 1
ATOM 2134 O O . PRO A 1 282 ? -9.199 -14.152 -33.049 1.00 36.19 282 PRO A O 1
ATOM 2137 N N . GLU A 1 283 ? -9.137 -15.213 -35.038 1.00 44.59 283 GLU A N 1
ATOM 2138 C CA . GLU A 1 283 ? -10.562 -15.499 -35.142 1.00 44.59 283 GLU A CA 1
ATOM 2139 C C . GLU A 1 283 ? -10.929 -16.550 -34.074 1.00 44.59 283 GLU A C 1
ATOM 2141 O O . GLU A 1 283 ? -10.155 -17.464 -33.792 1.00 44.59 283 GLU A O 1
ATOM 2146 N N . ASP A 1 284 ? -12.107 -16.385 -33.470 1.00 46.19 284 ASP A N 1
ATOM 2147 C CA . ASP A 1 284 ? -12.737 -17.278 -32.486 1.00 46.19 284 ASP A CA 1
ATOM 2148 C C . ASP A 1 284 ? -12.187 -17.309 -31.046 1.00 46.19 284 ASP A C 1
ATOM 2150 O O . ASP A 1 284 ? -11.790 -18.338 -30.502 1.00 46.19 284 ASP A O 1
ATOM 2154 N N . ALA A 1 285 ? -12.381 -16.196 -30.332 1.00 42.62 285 ALA A N 1
ATOM 2155 C CA . ALA A 1 285 ? -12.900 -16.274 -28.964 1.00 42.62 285 ALA A CA 1
ATOM 2156 C C . ALA A 1 285 ? -14.409 -15.996 -29.017 1.00 42.62 285 ALA A C 1
ATOM 2158 O O . ALA A 1 285 ? -14.853 -14.852 -28.920 1.00 42.62 285 ALA A O 1
ATOM 2159 N N . GLY A 1 286 ? -15.198 -17.045 -29.254 1.00 38.41 286 GLY A N 1
ATOM 2160 C CA . GLY A 1 286 ? -16.652 -16.960 -29.303 1.00 38.41 286 GLY A CA 1
ATOM 2161 C C . GLY A 1 286 ? -17.215 -16.419 -27.990 1.00 38.41 286 GLY A C 1
ATOM 2162 O O . GLY A 1 286 ? -17.292 -17.135 -26.993 1.00 38.41 286 GLY A O 1
ATOM 2163 N N . ALA A 1 287 ? -17.651 -15.159 -27.998 1.00 44.88 287 ALA A N 1
ATOM 2164 C CA . ALA A 1 287 ? -18.616 -14.675 -27.029 1.00 44.88 287 ALA A CA 1
ATOM 2165 C C . ALA A 1 287 ? -19.887 -15.512 -27.218 1.00 44.88 287 ALA A C 1
ATOM 2167 O O . ALA A 1 287 ? -20.630 -15.328 -28.186 1.00 44.88 287 ALA A O 1
ATOM 2168 N N . GLY A 1 288 ? -20.113 -16.474 -26.322 1.00 46.38 288 GLY A N 1
ATOM 2169 C CA . GLY A 1 288 ? -21.395 -17.162 -26.237 1.00 46.38 288 GLY A CA 1
ATOM 2170 C C . GLY A 1 288 ? -22.539 -16.137 -26.127 1.00 46.38 288 GLY A C 1
ATOM 2171 O O . GLY A 1 288 ? -22.328 -15.020 -25.648 1.00 46.38 288 GLY A O 1
ATOM 2172 N N . PRO A 1 289 ? -23.760 -16.475 -26.567 1.00 54.34 289 PRO A N 1
ATOM 2173 C CA . PRO A 1 289 ? -24.892 -15.544 -26.643 1.00 54.34 289 PRO A CA 1
ATOM 2174 C C . PRO A 1 289 ? -25.379 -14.973 -25.291 1.00 54.34 289 PRO A C 1
ATOM 2176 O O . PRO A 1 289 ? -26.297 -14.158 -25.282 1.00 54.34 289 PRO A O 1
ATOM 2179 N N . GLU A 1 290 ? -24.770 -15.350 -24.164 1.00 58.50 290 GLU A N 1
ATOM 2180 C CA . GLU A 1 290 ? -25.226 -15.088 -22.789 1.00 58.50 290 GLU A CA 1
ATOM 2181 C C . GLU A 1 290 ? -24.564 -13.864 -22.122 1.00 58.50 290 GLU A C 1
ATOM 2183 O O . GLU A 1 290 ? -24.259 -13.866 -20.932 1.00 58.50 290 GLU A O 1
ATOM 2188 N N . GLY A 1 291 ? -24.313 -12.798 -22.883 1.00 70.94 291 GLY A N 1
ATOM 2189 C CA . GLY A 1 291 ? -23.933 -11.504 -22.308 1.00 70.94 291 GLY A CA 1
ATOM 2190 C C . GLY A 1 291 ? -25.155 -10.609 -22.114 1.00 70.94 291 GLY A C 1
ATOM 2191 O O . GLY A 1 291 ? -25.929 -10.419 -23.060 1.00 70.94 291 GLY A O 1
ATOM 2192 N N . ASP A 1 292 ? -25.293 -10.003 -20.935 1.00 86.12 292 ASP A N 1
ATOM 2193 C CA . ASP A 1 292 ? -26.305 -8.975 -20.707 1.00 86.12 292 ASP A CA 1
ATOM 2194 C C . ASP A 1 292 ? -26.010 -7.747 -21.573 1.00 86.12 292 ASP A C 1
ATOM 2196 O O . ASP A 1 292 ? -24.857 -7.352 -21.793 1.00 86.12 292 ASP A O 1
ATOM 2200 N N . ILE A 1 293 ? -27.073 -7.146 -22.105 1.00 90.44 293 ILE A N 1
ATOM 2201 C CA . ILE A 1 293 ? -26.966 -5.890 -22.840 1.00 90.44 293 ILE A CA 1
ATOM 2202 C C . ILE A 1 293 ? -26.928 -4.766 -21.819 1.00 90.44 293 ILE A C 1
ATOM 2204 O O . ILE A 1 293 ? -27.935 -4.467 -21.179 1.00 90.44 293 ILE A O 1
ATOM 2208 N N . TRP A 1 294 ? -25.778 -4.116 -21.713 1.00 89.50 294 TRP A N 1
ATOM 2209 C CA . TRP A 1 294 ? -25.605 -2.942 -20.886 1.00 89.50 294 TRP A CA 1
ATOM 2210 C C . TRP A 1 294 ? -25.752 -1.677 -21.733 1.00 89.50 294 TRP A C 1
ATOM 2212 O O . TRP A 1 294 ? -25.127 -1.535 -22.788 1.00 89.50 294 TRP A O 1
ATOM 2222 N N . ASP A 1 295 ? -26.616 -0.769 -21.287 1.00 90.88 295 ASP A N 1
ATOM 2223 C CA . ASP A 1 295 ? -26.766 0.550 -21.890 1.00 90.88 295 ASP A CA 1
ATOM 2224 C C . ASP A 1 295 ? -25.876 1.546 -21.144 1.00 90.88 295 ASP A C 1
ATOM 2226 O O . ASP A 1 295 ? -26.183 1.957 -20.023 1.00 90.88 295 ASP A O 1
ATOM 2230 N N . LEU A 1 296 ? -24.771 1.944 -21.774 1.00 88.56 296 LEU A N 1
ATOM 2231 C CA . LEU A 1 296 ? -23.833 2.932 -21.248 1.00 88.56 296 LEU A CA 1
ATOM 2232 C C . LEU A 1 296 ? -24.513 4.283 -20.987 1.00 88.56 296 LEU A C 1
ATOM 2234 O O . LEU A 1 296 ? -24.008 5.054 -20.178 1.00 88.56 296 LEU A O 1
ATOM 2238 N N . ALA A 1 297 ? -25.670 4.569 -21.600 1.00 87.94 297 ALA A N 1
ATOM 2239 C CA . ALA A 1 297 ? -26.434 5.777 -21.296 1.00 87.94 297 ALA A CA 1
ATOM 2240 C C . ALA A 1 297 ? -27.012 5.787 -19.871 1.00 87.94 297 ALA A C 1
ATOM 2242 O O . ALA A 1 297 ? -27.284 6.854 -19.323 1.00 87.94 297 ALA A O 1
ATOM 2243 N N . THR A 1 298 ? -27.171 4.615 -19.247 1.00 87.50 298 THR A N 1
ATOM 2244 C CA . THR A 1 298 ? -27.610 4.499 -17.846 1.00 87.50 298 THR A CA 1
ATOM 2245 C C . THR A 1 298 ? -26.486 4.752 -16.847 1.00 87.50 298 THR A C 1
ATOM 2247 O O . THR A 1 298 ? -26.751 4.848 -15.652 1.00 87.50 298 THR A O 1
ATOM 2250 N N . TRP A 1 299 ? -25.240 4.875 -17.314 1.00 87.12 299 TRP A N 1
ATOM 2251 C CA . TRP A 1 299 ? -24.072 5.097 -16.477 1.00 87.12 299 TRP A CA 1
ATOM 2252 C C . TRP A 1 299 ? -23.773 6.601 -16.376 1.00 87.12 299 TRP A C 1
ATOM 2254 O O . TRP A 1 299 ? -23.243 7.188 -17.323 1.00 87.12 299 TRP A O 1
ATOM 2264 N N . PRO A 1 300 ? -24.066 7.255 -15.232 1.00 81.19 300 PRO A N 1
ATOM 2265 C CA . PRO A 1 300 ? -23.982 8.712 -15.128 1.00 81.19 300 PRO A CA 1
ATOM 2266 C C . PRO A 1 300 ? -22.572 9.257 -15.366 1.00 81.19 300 PRO A C 1
ATOM 2268 O O . PRO A 1 300 ? -22.426 10.345 -15.912 1.00 81.19 300 PRO A O 1
ATOM 2271 N N . ALA A 1 301 ? -21.536 8.489 -15.007 1.00 76.62 301 ALA A N 1
ATOM 2272 C CA . ALA A 1 301 ? -20.147 8.879 -15.228 1.00 76.62 301 ALA A CA 1
ATOM 2273 C C . ALA A 1 301 ? -19.703 8.736 -16.693 1.00 76.62 301 ALA A C 1
ATOM 2275 O O . ALA A 1 301 ? -18.695 9.314 -17.068 1.00 76.62 301 ALA A O 1
ATOM 2276 N N . ALA A 1 302 ? -20.424 7.999 -17.541 1.00 80.19 302 ALA A N 1
ATOM 2277 C CA . ALA A 1 302 ? -20.112 7.923 -18.967 1.00 80.19 302 ALA A CA 1
ATOM 2278 C C . ALA A 1 302 ? -20.899 8.935 -19.806 1.00 80.19 302 ALA A C 1
ATOM 2280 O O . ALA A 1 302 ? -20.604 9.067 -20.992 1.00 80.19 302 ALA A O 1
ATOM 2281 N N . ALA A 1 303 ? -21.874 9.648 -19.226 1.00 85.19 303 ALA A N 1
ATOM 2282 C CA . ALA A 1 303 ? -22.829 10.489 -19.953 1.00 85.19 303 ALA A CA 1
ATOM 2283 C C . ALA A 1 303 ? -22.160 11.495 -20.906 1.00 85.19 303 ALA A C 1
ATOM 2285 O O . ALA A 1 303 ? -22.608 11.706 -22.030 1.00 85.19 303 ALA A O 1
ATOM 2286 N N . ASP A 1 304 ? -21.049 12.077 -20.474 1.00 83.00 304 ASP A N 1
ATOM 2287 C CA . ASP A 1 304 ? -20.257 13.044 -21.234 1.00 83.00 304 ASP A CA 1
ATOM 2288 C C . ASP A 1 304 ? -19.252 12.405 -22.221 1.00 83.00 304 ASP A C 1
ATOM 2290 O O . ASP A 1 304 ? -18.731 13.096 -23.098 1.00 83.00 304 ASP A O 1
ATOM 2294 N N . LEU A 1 305 ? -18.991 11.098 -22.098 1.00 87.06 305 LEU A N 1
ATOM 2295 C CA . LEU A 1 305 ? -18.197 10.307 -23.041 1.00 87.06 305 LEU A CA 1
ATOM 2296 C C . LEU A 1 305 ? -19.072 9.701 -24.144 1.00 87.06 305 LEU A C 1
ATOM 2298 O O . LEU A 1 305 ? -18.553 9.419 -25.222 1.00 87.06 305 LEU A O 1
ATOM 2302 N N . LEU A 1 306 ? -20.384 9.533 -23.912 1.00 86.56 306 LEU A N 1
ATOM 2303 C CA . LEU A 1 306 ? -21.330 8.961 -24.883 1.00 86.56 306 LEU A CA 1
ATOM 2304 C C . LEU A 1 306 ? -21.222 9.567 -26.288 1.00 86.56 306 LEU A C 1
ATOM 2306 O O . LEU A 1 306 ? -21.228 8.782 -27.235 1.00 86.56 306 LEU A O 1
ATOM 2310 N N . PRO A 1 307 ? -21.075 10.899 -26.473 1.00 89.19 307 PRO A N 1
ATOM 2311 C CA . PRO A 1 307 ? -20.964 11.475 -27.814 1.00 89.19 307 PRO A CA 1
ATOM 2312 C C . PRO A 1 307 ? -19.717 11.019 -28.584 1.00 89.19 307 PRO A C 1
ATOM 2314 O O . PRO A 1 307 ? -19.689 11.115 -29.806 1.00 89.19 307 PRO A O 1
ATOM 2317 N N . GLN A 1 308 ? -18.687 10.549 -27.874 1.00 89.25 308 GLN A N 1
ATOM 2318 C CA . GLN A 1 308 ? -17.405 10.109 -28.429 1.00 89.25 308 GLN A CA 1
ATOM 2319 C C . GLN A 1 308 ? -17.309 8.581 -28.558 1.00 89.25 308 GLN A C 1
ATOM 2321 O O . GLN A 1 308 ? -16.332 8.063 -29.101 1.00 89.25 308 GLN A O 1
ATOM 2326 N N . LEU A 1 309 ? -18.298 7.843 -28.045 1.00 87.69 309 LEU A N 1
ATOM 2327 C CA . LEU A 1 309 ? -18.341 6.389 -28.135 1.00 87.69 309 LEU A CA 1
ATOM 2328 C C . LEU A 1 309 ? -19.004 5.940 -29.443 1.00 87.69 309 LEU A C 1
ATOM 2330 O O . LEU A 1 309 ? -19.952 6.568 -29.912 1.00 87.69 309 LEU A O 1
ATOM 2334 N N . PRO A 1 310 ? -18.554 4.817 -30.031 1.00 80.56 310 PRO A N 1
ATOM 2335 C CA . PRO A 1 310 ? -19.093 4.339 -31.301 1.00 80.56 310 PRO A CA 1
ATOM 2336 C C . PRO A 1 310 ? -20.571 3.929 -31.202 1.00 80.56 310 PRO A C 1
ATOM 2338 O O . PRO A 1 310 ? -21.309 4.078 -32.176 1.00 80.56 310 PRO A O 1
ATOM 2341 N N . ARG A 1 311 ? -20.996 3.396 -30.045 1.00 89.00 311 ARG A N 1
ATOM 2342 C CA . ARG A 1 311 ? -22.381 3.033 -29.699 1.00 89.00 311 ARG A CA 1
ATOM 2343 C C . ARG A 1 311 ? -22.572 3.111 -28.185 1.00 89.00 311 ARG A C 1
ATOM 2345 O O . ARG A 1 311 ? -21.611 2.968 -27.431 1.00 89.00 311 ARG A O 1
ATOM 2352 N N . THR A 1 312 ? -23.816 3.269 -27.742 1.00 87.50 312 THR A N 1
ATOM 2353 C CA . THR A 1 312 ? -24.163 3.321 -26.312 1.00 87.50 312 THR A CA 1
ATOM 2354 C C . THR A 1 312 ? -24.536 1.960 -25.733 1.00 87.50 312 THR A C 1
ATOM 2356 O O . THR A 1 312 ? -24.523 1.797 -24.522 1.00 87.50 312 THR A O 1
ATOM 2359 N N . ARG A 1 313 ? -24.830 0.954 -26.565 1.00 92.19 313 ARG A N 1
ATOM 2360 C CA . ARG A 1 313 ? -25.194 -0.393 -26.106 1.00 92.19 313 ARG A CA 1
ATOM 2361 C C . ARG A 1 313 ? -24.031 -1.352 -26.298 1.00 92.19 313 ARG A C 1
ATOM 2363 O O . ARG A 1 313 ? -23.498 -1.469 -27.400 1.00 92.19 313 ARG A O 1
ATOM 2370 N N . VAL A 1 314 ? -23.665 -2.066 -25.240 1.00 91.69 314 VAL A N 1
ATOM 2371 C CA . VAL A 1 314 ? -22.570 -3.039 -25.244 1.00 91.69 314 VAL A CA 1
ATOM 2372 C C . VAL A 1 314 ? -23.068 -4.346 -24.653 1.00 91.69 314 VAL A C 1
ATOM 2374 O O . VAL A 1 314 ? -23.681 -4.360 -23.589 1.00 91.69 314 VAL A O 1
ATOM 2377 N N . ARG A 1 315 ? -22.804 -5.460 -25.333 1.00 92.12 315 ARG A N 1
ATOM 2378 C CA . ARG A 1 315 ? -22.978 -6.790 -24.747 1.00 92.12 315 ARG A CA 1
ATOM 2379 C C . ARG A 1 315 ? -21.716 -7.161 -23.984 1.00 92.12 315 ARG A C 1
ATOM 2381 O O . ARG A 1 315 ? -20.645 -7.179 -24.587 1.00 92.12 315 ARG A O 1
ATOM 2388 N N . LEU A 1 316 ? -21.844 -7.463 -22.695 1.00 90.94 316 LEU A N 1
ATOM 2389 C CA . LEU A 1 316 ? -20.709 -7.779 -21.829 1.00 90.94 316 LEU A CA 1
ATOM 2390 C C . LEU A 1 316 ? -21.120 -8.738 -20.704 1.00 90.94 316 LEU A C 1
ATOM 2392 O O . LEU A 1 316 ? -22.242 -8.669 -20.206 1.00 90.94 316 LEU A O 1
ATOM 2396 N N . ALA A 1 317 ? -20.203 -9.600 -20.264 1.00 88.94 317 ALA A N 1
ATOM 2397 C CA . ALA A 1 317 ? -20.425 -10.444 -19.092 1.00 88.94 317 ALA A CA 1
ATOM 2398 C C . ALA A 1 317 ? -20.650 -9.589 -17.820 1.00 88.94 317 ALA A C 1
ATOM 2400 O O . ALA A 1 317 ? -19.921 -8.610 -17.622 1.00 88.94 317 ALA A O 1
ATOM 2401 N N . PRO A 1 318 ? -21.579 -9.963 -16.915 1.00 85.69 318 PRO A N 1
ATOM 2402 C CA . PRO A 1 318 ? -21.862 -9.203 -15.690 1.00 85.69 318 PRO A CA 1
ATOM 2403 C C . PRO A 1 318 ? -20.625 -8.925 -14.826 1.00 85.69 318 PRO A C 1
ATOM 2405 O O . PRO A 1 318 ? -20.458 -7.821 -14.313 1.00 85.69 318 PRO A O 1
ATOM 2408 N N . ALA A 1 319 ? -19.698 -9.886 -14.740 1.00 85.19 319 ALA A N 1
ATOM 2409 C CA . ALA A 1 319 ? -18.447 -9.742 -13.990 1.00 85.19 319 ALA A CA 1
ATOM 2410 C C . ALA A 1 319 ? -17.561 -8.580 -14.487 1.00 85.19 319 ALA A C 1
ATOM 2412 O O . ALA A 1 319 ? -16.777 -8.019 -13.723 1.00 85.19 319 ALA A O 1
ATOM 2413 N N . HIS A 1 320 ? -17.688 -8.195 -15.759 1.00 89.50 320 HIS A N 1
ATOM 2414 C CA . HIS A 1 320 ? -16.912 -7.119 -16.370 1.00 89.50 320 HIS A CA 1
ATOM 2415 C C . HIS A 1 320 ? -17.601 -5.746 -16.263 1.00 89.50 320 HIS A C 1
ATOM 2417 O O . HIS A 1 320 ? -16.934 -4.724 -16.431 1.00 89.50 320 HIS A O 1
ATOM 2423 N N . GLN A 1 321 ? -18.902 -5.694 -15.940 1.00 88.00 321 GLN A N 1
ATOM 2424 C CA . GLN A 1 321 ? -19.642 -4.432 -15.796 1.00 88.00 321 GLN A CA 1
ATOM 2425 C C . GLN A 1 321 ? -19.105 -3.611 -14.620 1.00 88.00 321 GLN A C 1
ATOM 2427 O O . GLN A 1 321 ? -18.788 -2.436 -14.785 1.00 88.00 321 GLN A O 1
ATOM 2432 N N . THR A 1 322 ? -18.894 -4.241 -13.458 1.00 85.50 322 THR A N 1
ATOM 2433 C CA . THR A 1 322 ? -18.309 -3.571 -12.283 1.00 85.50 322 THR A CA 1
ATOM 2434 C C . THR A 1 322 ? -16.902 -3.046 -12.569 1.00 85.50 322 THR A C 1
ATOM 2436 O O . THR A 1 322 ? -16.552 -1.948 -12.140 1.00 85.50 322 THR A O 1
ATOM 2439 N N . HIS A 1 323 ? -16.090 -3.800 -13.318 1.00 86.00 323 HIS A N 1
ATOM 2440 C CA . HIS A 1 323 ? -14.751 -3.352 -13.699 1.00 86.00 323 HIS A CA 1
ATOM 2441 C C . HIS A 1 323 ? -14.808 -2.114 -14.601 1.00 86.00 323 HIS A C 1
ATOM 2443 O O . HIS A 1 323 ? -14.138 -1.125 -14.309 1.00 86.00 323 HIS A O 1
ATOM 2449 N N . LEU A 1 324 ? -15.649 -2.127 -15.641 1.00 88.12 324 LEU A N 1
ATOM 2450 C CA . LEU A 1 324 ? -15.841 -0.957 -16.499 1.00 88.12 324 LEU A CA 1
ATOM 2451 C C . LEU A 1 324 ? -16.366 0.246 -15.721 1.00 88.12 324 LEU A C 1
ATOM 2453 O O . LEU A 1 324 ? -15.850 1.343 -15.909 1.00 88.12 324 LEU A O 1
ATOM 2457 N N . GLN A 1 325 ? -17.324 0.041 -14.816 1.00 86.94 325 GLN A N 1
ATOM 2458 C CA . GLN A 1 325 ? -17.878 1.109 -13.991 1.00 86.94 325 GLN A CA 1
ATOM 2459 C C . GLN A 1 325 ? -16.790 1.790 -13.147 1.00 86.94 325 GLN A C 1
ATOM 2461 O O . GLN A 1 325 ? -16.649 3.010 -13.171 1.00 86.94 325 GLN A O 1
ATOM 2466 N N . ASN A 1 326 ? -15.918 1.001 -12.515 1.00 84.19 326 ASN A N 1
ATOM 2467 C CA . ASN A 1 326 ? -14.769 1.533 -11.783 1.00 84.19 326 ASN A CA 1
ATOM 2468 C C . ASN A 1 326 ? -13.788 2.292 -12.692 1.00 84.19 326 ASN A C 1
ATOM 2470 O O . ASN A 1 326 ? -13.247 3.326 -12.294 1.00 84.19 326 ASN A O 1
ATOM 2474 N N . VAL A 1 327 ? -13.545 1.793 -13.909 1.00 84.50 327 VAL A N 1
ATOM 2475 C CA . VAL A 1 327 ? -12.667 2.456 -14.883 1.00 84.50 327 VAL A CA 1
ATOM 2476 C C . VAL A 1 327 ? -13.220 3.827 -15.263 1.00 84.50 327 VAL A C 1
ATOM 2478 O O . VAL A 1 327 ? -12.487 4.809 -15.169 1.00 84.50 327 VAL A O 1
ATOM 2481 N N . GLY A 1 328 ? -14.490 3.938 -15.658 1.00 85.69 328 GLY A N 1
ATOM 2482 C CA . GLY A 1 328 ? -15.031 5.244 -16.051 1.00 85.69 328 GLY A CA 1
ATOM 2483 C C . GLY A 1 328 ? -15.196 6.207 -14.876 1.00 85.69 328 GLY A C 1
ATOM 2484 O O . GLY A 1 328 ? -14.898 7.387 -15.041 1.00 85.69 328 GLY A O 1
ATOM 2485 N N . ASP A 1 329 ? -15.524 5.727 -13.672 1.00 85.06 329 ASP A N 1
ATOM 2486 C CA . ASP A 1 329 ? -15.543 6.572 -12.470 1.00 85.06 329 ASP A CA 1
ATOM 2487 C C . ASP A 1 329 ? -14.148 7.165 -12.180 1.00 85.06 329 ASP A C 1
ATOM 2489 O O . ASP A 1 329 ? -14.016 8.319 -11.761 1.00 85.06 329 ASP A O 1
ATOM 2493 N N . ASN A 1 330 ? -13.076 6.409 -12.445 1.00 79.00 330 ASN A N 1
ATOM 2494 C CA . ASN A 1 330 ? -11.703 6.907 -12.341 1.00 79.00 330 ASN A CA 1
ATOM 2495 C C . ASN A 1 330 ? -11.357 7.911 -13.447 1.00 79.00 330 ASN A C 1
ATOM 2497 O O . ASN A 1 330 ? -10.773 8.953 -13.150 1.00 79.00 330 ASN A O 1
ATOM 2501 N N . LEU A 1 331 ? -11.748 7.645 -14.697 1.00 84.75 331 LEU A N 1
ATOM 2502 C CA . LEU A 1 331 ? -11.543 8.577 -15.813 1.00 84.75 331 LEU A CA 1
ATOM 2503 C C . LEU A 1 331 ? -12.260 9.918 -15.569 1.00 84.75 331 LEU A C 1
ATOM 2505 O O . LEU A 1 331 ? -11.709 10.979 -15.877 1.00 84.75 331 LEU A O 1
ATOM 2509 N N . CYS A 1 332 ? -13.447 9.889 -14.959 1.00 85.38 332 CYS A N 1
ATOM 2510 C CA . CYS A 1 332 ? -14.170 11.092 -14.551 1.00 85.38 332 CYS A CA 1
ATOM 2511 C C . CYS A 1 332 ? -13.462 11.849 -13.435 1.00 85.38 332 CYS A C 1
ATOM 2513 O O . CYS A 1 332 ? -13.233 13.049 -13.583 1.00 85.38 332 CYS A O 1
ATOM 2515 N N . ARG A 1 333 ? -13.008 11.154 -12.384 1.00 85.94 333 ARG A N 1
ATOM 2516 C CA . ARG A 1 333 ? -12.208 11.775 -11.316 1.00 85.94 333 ARG A CA 1
ATOM 2517 C C . ARG A 1 333 ? -10.936 12.431 -11.849 1.00 85.94 333 ARG A C 1
ATOM 2519 O O . ARG A 1 333 ? -10.647 13.568 -11.488 1.00 85.94 333 ARG A O 1
ATOM 2526 N N . MET A 1 334 ? -10.212 11.763 -12.749 1.00 80.69 334 MET A N 1
ATOM 2527 C CA . MET A 1 334 ? -9.015 12.327 -13.383 1.00 80.69 334 MET A CA 1
ATOM 2528 C C . MET A 1 334 ? -9.326 13.614 -14.148 1.00 80.69 334 MET A C 1
ATOM 2530 O O . MET A 1 334 ? -8.578 14.587 -14.054 1.00 80.69 334 MET A O 1
ATOM 2534 N N . ARG A 1 335 ? -10.437 13.653 -14.887 1.00 88.38 335 ARG A N 1
ATOM 2535 C CA . ARG A 1 335 ? -10.839 14.868 -15.595 1.00 88.38 335 ARG A CA 1
ATOM 2536 C C . ARG A 1 335 ? -11.274 15.977 -14.643 1.00 88.38 335 ARG A C 1
ATOM 2538 O O . ARG A 1 335 ? -10.913 17.124 -14.883 1.00 88.38 335 ARG A O 1
ATOM 2545 N N . ASP A 1 336 ? -12.027 15.669 -13.592 1.00 87.69 336 ASP A N 1
ATOM 2546 C CA . ASP A 1 336 ? -12.448 16.677 -12.616 1.00 87.69 336 ASP A CA 1
ATOM 2547 C C . ASP A 1 336 ? -11.242 17.295 -11.903 1.00 87.69 336 ASP A C 1
ATOM 2549 O O . ASP A 1 336 ? -11.197 18.510 -11.717 1.00 87.69 336 ASP A O 1
ATOM 2553 N N . MET A 1 337 ? -10.211 16.496 -11.611 1.00 84.62 337 MET A N 1
ATOM 2554 C CA . MET A 1 337 ? -8.925 17.001 -11.122 1.00 84.62 337 MET A CA 1
ATOM 2555 C C . MET A 1 337 ? -8.243 17.932 -12.135 1.00 84.62 337 MET A C 1
ATOM 2557 O O . MET A 1 337 ? -7.785 19.009 -11.759 1.00 84.62 337 MET A O 1
ATOM 2561 N N . GLN A 1 338 ? -8.208 17.564 -13.422 1.00 85.69 338 GLN A N 1
ATOM 2562 C CA . GLN A 1 338 ? -7.656 18.427 -14.480 1.00 85.69 338 GLN A CA 1
ATOM 2563 C C . GLN A 1 338 ? -8.460 19.720 -14.661 1.00 85.69 338 GLN A C 1
ATOM 2565 O O . GLN A 1 338 ? -7.914 20.782 -14.937 1.00 85.69 338 GLN A O 1
ATOM 2570 N N . ARG A 1 339 ? -9.777 19.665 -14.480 1.00 90.88 339 ARG A N 1
ATOM 2571 C CA . ARG A 1 339 ? -10.628 20.853 -14.523 1.00 90.88 339 ARG A CA 1
ATOM 2572 C C . ARG A 1 339 ? -10.321 21.795 -13.355 1.00 90.88 339 ARG A C 1
ATOM 2574 O O . ARG A 1 339 ? -10.177 22.997 -13.568 1.00 90.88 339 ARG A O 1
ATOM 2581 N N . GLN A 1 340 ? -10.176 21.248 -12.147 1.00 89.69 340 GLN A N 1
ATOM 2582 C CA . GLN A 1 340 ? -9.810 22.013 -10.952 1.00 89.69 340 GLN A CA 1
ATOM 2583 C C . GLN A 1 340 ? -8.427 22.657 -11.082 1.00 89.69 340 GLN A C 1
ATOM 2585 O O . GLN A 1 340 ? -8.271 23.822 -10.722 1.00 89.69 340 GLN A O 1
ATOM 2590 N N . SER A 1 341 ? -7.439 21.945 -11.636 1.00 83.88 341 SER A N 1
ATOM 2591 C CA . SER A 1 341 ? -6.089 22.492 -11.834 1.00 83.88 341 SER A CA 1
ATOM 2592 C C . SER A 1 341 ? -6.057 23.646 -12.843 1.00 83.88 341 SER A C 1
ATOM 2594 O O . SER A 1 341 ? -5.243 24.556 -12.703 1.00 83.88 341 SER A O 1
ATOM 2596 N N . LEU A 1 342 ? -6.972 23.645 -13.817 1.00 88.06 342 LEU A N 1
ATOM 2597 C CA . LEU A 1 342 ? -7.145 24.718 -14.800 1.00 88.06 342 LEU A CA 1
ATOM 2598 C C . LEU A 1 342 ? -8.034 25.874 -14.304 1.00 88.06 342 LEU A C 1
ATOM 2600 O O . LEU A 1 342 ? -8.177 26.867 -15.013 1.00 88.06 342 LEU A O 1
ATOM 2604 N N . GLY A 1 343 ? -8.635 25.770 -13.112 1.00 93.25 343 GLY A N 1
ATOM 2605 C CA . GLY A 1 343 ? -9.534 26.795 -12.567 1.00 93.25 343 GLY A CA 1
ATOM 2606 C C . GLY A 1 343 ? -10.858 26.936 -13.328 1.00 93.25 343 GLY A C 1
ATOM 2607 O O . GLY A 1 343 ? -11.461 28.006 -13.313 1.00 93.25 343 GLY A O 1
ATOM 2608 N N . LEU A 1 344 ? -11.293 25.875 -14.009 1.00 92.00 344 LEU A N 1
ATOM 2609 C CA . LEU A 1 344 ? -12.492 25.865 -14.845 1.00 92.00 344 LEU A CA 1
ATOM 2610 C C . LEU A 1 344 ? -13.732 25.455 -14.035 1.00 92.00 344 LEU A C 1
ATOM 2612 O O . LEU A 1 344 ? -13.674 24.557 -13.191 1.00 92.00 344 LEU A O 1
ATOM 2616 N N . ALA A 1 345 ? -14.880 26.066 -14.321 1.00 92.31 345 ALA A N 1
ATOM 2617 C CA . ALA A 1 345 ? -16.166 25.643 -13.779 1.00 92.31 345 ALA A CA 1
ATOM 2618 C C . ALA A 1 345 ? -16.642 24.325 -14.422 1.00 92.31 345 ALA A C 1
ATOM 2620 O O . ALA A 1 345 ? -16.172 23.898 -15.478 1.00 92.31 345 ALA A O 1
ATOM 2621 N N . ALA A 1 346 ? -17.617 23.657 -13.794 1.00 83.88 346 ALA A N 1
ATOM 2622 C CA . ALA A 1 346 ? -18.131 22.358 -14.251 1.00 83.88 346 ALA A CA 1
ATOM 2623 C C . ALA A 1 346 ? -18.713 22.384 -15.681 1.00 83.88 346 ALA A C 1
ATOM 2625 O O . ALA A 1 346 ? -18.698 21.364 -16.374 1.00 83.88 346 ALA A O 1
ATOM 2626 N N . THR A 1 347 ? -19.205 23.543 -16.119 1.00 86.75 347 THR A N 1
ATOM 2627 C CA . THR A 1 347 ? -19.817 23.764 -17.437 1.00 86.75 347 THR A CA 1
ATOM 2628 C C . THR A 1 347 ? -18.848 24.297 -18.484 1.00 86.75 347 THR A C 1
ATOM 2630 O O . THR A 1 347 ? -19.236 24.400 -19.642 1.00 86.75 347 THR A O 1
ATOM 2633 N N . ASP A 1 348 ? -17.615 24.637 -18.108 1.00 89.62 348 ASP A N 1
ATOM 2634 C CA . ASP A 1 348 ? -16.681 25.257 -19.042 1.00 89.62 348 ASP A CA 1
ATOM 2635 C C . ASP A 1 348 ? -16.161 24.224 -20.047 1.00 89.62 348 ASP A C 1
ATOM 2637 O O . ASP A 1 348 ? -15.723 23.120 -19.683 1.00 89.62 348 ASP A O 1
ATOM 2641 N N . GLU A 1 349 ? -16.209 24.603 -21.323 1.00 89.81 349 GLU A N 1
ATOM 2642 C CA . GLU A 1 349 ? -15.567 23.885 -22.419 1.00 89.81 349 GLU A CA 1
ATOM 2643 C C . GLU A 1 349 ? -14.115 24.350 -22.551 1.00 89.81 349 GLU A C 1
ATOM 2645 O O . GLU A 1 349 ? -13.813 25.543 -22.500 1.00 89.81 349 GLU A O 1
ATOM 2650 N N . HIS A 1 350 ? -13.194 23.399 -22.701 1.00 91.88 350 HIS A N 1
ATOM 2651 C CA . HIS A 1 350 ? -11.775 23.693 -22.846 1.00 91.88 350 HIS A CA 1
ATOM 2652 C C . HIS A 1 350 ? -11.127 22.661 -23.777 1.00 91.88 350 HIS A C 1
ATOM 2654 O O . HIS A 1 350 ? -11.306 21.462 -23.542 1.00 91.88 350 HIS A O 1
ATOM 2660 N N . PRO A 1 351 ? -10.302 23.069 -24.762 1.00 90.19 351 PRO A N 1
ATOM 2661 C CA . PRO A 1 351 ? -9.727 22.149 -25.750 1.00 90.19 351 PRO A CA 1
ATOM 2662 C C . PRO A 1 351 ? -8.960 20.967 -25.137 1.00 90.19 351 PRO A C 1
ATOM 2664 O O . PRO A 1 351 ? -9.017 19.848 -25.640 1.00 90.19 351 PRO A O 1
ATOM 2667 N N . LEU A 1 352 ? -8.267 21.188 -24.012 1.00 80.00 352 LEU A N 1
ATOM 2668 C CA . LEU A 1 352 ? -7.589 20.104 -23.285 1.00 80.00 352 LEU A CA 1
ATOM 2669 C C . LEU A 1 352 ? -8.571 19.082 -22.696 1.00 80.00 352 LEU A C 1
ATOM 2671 O O . LEU A 1 352 ? -8.280 17.889 -22.713 1.00 80.00 352 LEU A O 1
ATOM 2675 N N . LEU A 1 353 ? -9.730 19.527 -22.200 1.00 88.56 353 LEU A N 1
ATOM 2676 C CA . LEU A 1 353 ? -10.754 18.628 -21.669 1.00 88.56 353 LEU A CA 1
ATOM 2677 C C . LEU A 1 353 ? -11.431 17.836 -22.795 1.00 88.56 353 LEU A C 1
ATOM 2679 O O . LEU A 1 353 ? -11.763 16.673 -22.583 1.00 88.56 353 LEU A O 1
ATOM 2683 N N . ASP A 1 354 ? -11.572 18.409 -23.993 1.00 87.94 354 ASP A N 1
ATOM 2684 C CA . ASP A 1 354 ? -12.110 17.699 -25.163 1.00 87.94 354 ASP A CA 1
ATOM 2685 C C . ASP A 1 354 ? -11.139 16.655 -25.719 1.00 87.94 354 ASP A C 1
ATOM 2687 O O . ASP A 1 354 ? -11.537 15.525 -26.024 1.00 87.94 354 ASP A O 1
ATOM 2691 N N . ASN A 1 355 ? -9.845 16.978 -25.763 1.00 83.62 355 ASN A N 1
ATOM 2692 C CA . ASN A 1 355 ? -8.805 16.000 -26.082 1.00 83.62 355 ASN A CA 1
ATOM 2693 C C . ASN A 1 355 ? -8.795 14.857 -25.060 1.00 83.62 355 ASN A C 1
ATOM 2695 O O . ASN A 1 355 ? -8.726 13.686 -25.435 1.00 83.62 355 ASN A O 1
ATOM 2699 N N . LEU A 1 356 ? -8.933 15.185 -23.771 1.00 84.38 356 LEU A N 1
ATOM 2700 C CA . LEU A 1 356 ? -8.993 14.195 -22.703 1.00 84.38 356 LEU A CA 1
ATOM 2701 C C . LEU A 1 356 ? -10.254 13.321 -22.804 1.00 84.38 356 LEU A C 1
ATOM 2703 O O . LEU A 1 356 ? -10.149 12.105 -22.678 1.00 84.38 356 LEU A O 1
ATOM 2707 N N . ARG A 1 357 ? -11.427 13.899 -23.107 1.00 90.12 357 ARG A N 1
ATOM 2708 C CA . ARG A 1 357 ? -12.671 13.151 -23.391 1.00 90.12 357 ARG A CA 1
ATOM 2709 C C . ARG A 1 357 ? -12.481 12.170 -24.542 1.00 90.12 357 ARG A C 1
ATOM 2711 O O . ARG A 1 357 ? -12.832 11.002 -24.408 1.00 90.12 357 ARG A O 1
ATOM 2718 N N . THR A 1 358 ? -11.888 12.630 -25.642 1.00 88.62 358 THR A N 1
ATOM 2719 C CA . THR A 1 358 ? -11.612 11.797 -26.821 1.00 88.62 358 THR A CA 1
ATOM 2720 C C . THR A 1 358 ? -10.682 10.639 -26.461 1.00 88.62 358 THR A C 1
ATOM 2722 O O . THR A 1 358 ? -10.957 9.486 -26.794 1.00 88.62 358 THR A O 1
ATOM 2725 N N . HIS A 1 359 ? -9.611 10.919 -25.716 1.00 86.12 359 HIS A N 1
ATOM 2726 C CA . HIS A 1 359 ? -8.669 9.897 -25.276 1.00 86.12 359 HIS A CA 1
ATOM 2727 C C . HIS A 1 359 ? -9.310 8.885 -24.315 1.00 86.12 359 HIS A C 1
ATOM 2729 O O . HIS A 1 359 ? -9.141 7.677 -24.476 1.00 86.12 359 HIS A O 1
ATOM 2735 N N . HIS A 1 360 ? -10.102 9.358 -23.351 1.00 90.94 360 HIS A N 1
ATOM 2736 C CA . HIS A 1 360 ? -10.831 8.509 -22.411 1.00 90.94 360 HIS A CA 1
ATOM 2737 C C . HIS A 1 360 ? -11.855 7.617 -23.125 1.00 90.94 360 HIS A C 1
ATOM 2739 O O . HIS A 1 360 ? -11.942 6.431 -22.813 1.00 90.94 360 HIS A O 1
ATOM 2745 N N . ALA A 1 361 ? -12.577 8.140 -24.121 1.00 91.00 361 ALA A N 1
ATOM 2746 C CA . ALA A 1 361 ? -13.516 7.361 -24.926 1.00 91.00 361 ALA A CA 1
ATOM 2747 C C . ALA A 1 361 ? -12.810 6.270 -25.750 1.00 91.00 361 ALA A C 1
ATOM 2749 O O . ALA A 1 361 ? -13.282 5.131 -25.807 1.00 91.00 361 ALA A O 1
ATOM 2750 N N . GLN A 1 362 ? -11.645 6.576 -26.333 1.00 89.62 362 GLN A N 1
ATOM 2751 C CA . GLN A 1 362 ? -10.808 5.584 -27.017 1.00 89.62 362 GLN A CA 1
ATOM 2752 C C . GLN A 1 362 ? -10.320 4.499 -26.052 1.00 89.62 362 GLN A C 1
ATOM 2754 O O . GLN A 1 362 ? -10.435 3.314 -26.353 1.00 89.62 362 GLN A O 1
ATOM 2759 N N . HIS A 1 363 ? -9.829 4.888 -24.874 1.00 88.12 363 HIS A N 1
ATOM 2760 C CA . HIS A 1 363 ? -9.352 3.946 -23.864 1.00 88.12 363 HIS A CA 1
ATOM 2761 C C . HIS A 1 363 ? -10.475 3.024 -23.368 1.00 88.12 363 HIS A C 1
ATOM 2763 O O . HIS A 1 363 ? -10.301 1.808 -23.330 1.00 88.12 363 HIS A O 1
ATOM 2769 N N . LEU A 1 364 ? -11.655 3.581 -23.080 1.00 89.94 364 LEU A N 1
ATOM 2770 C CA . LEU A 1 364 ? -12.830 2.808 -22.682 1.00 89.94 364 LEU A CA 1
ATOM 2771 C C . LEU A 1 364 ? -13.271 1.841 -23.792 1.00 89.94 364 LEU A C 1
ATOM 2773 O O . LEU A 1 364 ? -13.588 0.688 -23.512 1.00 89.94 364 LEU A O 1
ATOM 2777 N N . THR A 1 365 ? -13.221 2.276 -25.055 1.00 91.38 365 THR A N 1
ATOM 2778 C CA . THR A 1 365 ? -13.510 1.428 -26.223 1.00 91.38 365 THR A CA 1
ATOM 2779 C C . THR A 1 365 ? -12.548 0.241 -26.316 1.00 91.38 365 THR A C 1
ATOM 2781 O O . THR A 1 365 ? -12.983 -0.881 -26.576 1.00 91.38 365 THR A O 1
ATOM 2784 N N . GLU A 1 366 ? -11.251 0.459 -26.090 1.00 90.25 366 GLU A N 1
ATOM 2785 C CA . GLU A 1 366 ? -10.257 -0.618 -26.110 1.00 90.25 366 GLU A CA 1
ATOM 2786 C C . GLU A 1 366 ? -10.425 -1.584 -24.933 1.00 90.25 366 GLU A C 1
ATOM 2788 O O . GLU A 1 366 ? -10.350 -2.794 -25.138 1.00 90.25 366 GLU A O 1
ATOM 2793 N N . ILE A 1 367 ? -10.737 -1.089 -23.731 1.00 87.12 367 ILE A N 1
ATOM 2794 C CA . ILE A 1 367 ? -11.026 -1.948 -22.572 1.00 87.12 367 ILE A CA 1
ATOM 2795 C C . ILE A 1 367 ? -12.266 -2.808 -22.837 1.00 87.12 367 ILE A C 1
ATOM 2797 O O . ILE A 1 367 ? -12.235 -4.014 -22.605 1.00 87.12 367 ILE A O 1
ATOM 2801 N N . ILE A 1 368 ? -13.341 -2.229 -23.385 1.00 89.81 368 ILE A N 1
ATOM 2802 C CA . ILE A 1 368 ? -14.551 -2.981 -23.753 1.00 89.81 368 ILE A CA 1
ATOM 2803 C C . ILE A 1 368 ? -14.205 -4.122 -24.716 1.00 89.81 368 ILE A C 1
ATOM 2805 O O . ILE A 1 368 ? -14.620 -5.256 -24.482 1.00 89.81 368 ILE A O 1
ATOM 2809 N N . LYS A 1 369 ? -13.400 -3.857 -25.753 1.00 90.56 369 LYS A N 1
ATOM 2810 C CA . LYS A 1 369 ? -12.945 -4.891 -26.699 1.00 90.56 369 LYS A CA 1
ATOM 2811 C C . LYS A 1 369 ? -12.105 -5.974 -26.017 1.00 90.56 369 LYS A C 1
ATOM 2813 O O . LYS A 1 369 ? -12.324 -7.153 -26.272 1.00 90.56 369 LYS A O 1
ATOM 2818 N N . GLN A 1 370 ? -11.169 -5.594 -25.144 1.00 88.81 370 GLN A N 1
ATOM 2819 C CA . GLN A 1 370 ? -10.319 -6.537 -24.401 1.00 88.81 370 GLN A CA 1
ATOM 2820 C C . GLN A 1 370 ? -11.131 -7.462 -23.488 1.00 88.81 370 GLN A C 1
ATOM 2822 O O . GLN A 1 370 ? -10.773 -8.622 -23.312 1.00 88.81 370 GLN A O 1
ATOM 2827 N N . LEU A 1 371 ? -12.247 -6.969 -22.950 1.00 87.25 371 LEU A N 1
ATOM 2828 C CA . LEU A 1 371 ? -13.175 -7.737 -22.118 1.00 87.25 371 LEU A CA 1
ATOM 2829 C C . LEU A 1 371 ? -14.147 -8.613 -22.933 1.00 87.25 371 LEU A C 1
ATOM 2831 O O . LEU A 1 371 ? -15.094 -9.161 -22.362 1.00 87.25 371 LEU A O 1
ATOM 2835 N N . GLY A 1 372 ? -13.947 -8.724 -24.253 1.00 90.38 372 GLY A N 1
ATOM 2836 C CA . GLY A 1 372 ? -14.828 -9.456 -25.168 1.00 90.38 372 GLY A CA 1
ATOM 2837 C C . GLY A 1 372 ? -16.167 -8.759 -25.422 1.00 90.38 372 GLY A C 1
ATOM 2838 O O . GLY A 1 372 ? -17.121 -9.392 -25.869 1.00 90.38 372 GLY A O 1
ATOM 2839 N N . GLY A 1 373 ? -16.267 -7.468 -25.100 1.00 89.19 373 GLY A N 1
ATOM 2840 C CA . GLY A 1 373 ? -17.477 -6.684 -25.279 1.00 89.19 373 GLY A CA 1
ATOM 2841 C C . GLY A 1 373 ? -17.746 -6.363 -26.745 1.00 89.19 373 GLY A C 1
ATOM 2842 O O . GLY A 1 373 ? -16.848 -5.967 -27.489 1.00 89.19 373 GLY A O 1
ATOM 2843 N N . VAL A 1 374 ? -19.009 -6.491 -27.152 1.00 91.06 374 VAL A N 1
ATOM 2844 C CA . VAL A 1 374 ? -19.451 -6.188 -28.520 1.00 91.06 374 VAL A CA 1
ATOM 2845 C C . VAL A 1 374 ? -20.386 -4.988 -28.489 1.00 91.06 374 VAL A C 1
ATOM 2847 O O . VAL A 1 374 ? -21.421 -5.017 -27.821 1.00 91.06 374 VAL A O 1
ATOM 2850 N N . PHE A 1 375 ? -20.035 -3.934 -29.225 1.00 89.94 375 PHE A N 1
ATOM 2851 C CA . PHE A 1 375 ? -20.920 -2.791 -29.434 1.00 89.94 375 PHE A CA 1
ATOM 2852 C C . PHE A 1 375 ? -22.105 -3.213 -30.304 1.00 89.94 375 PHE A C 1
ATOM 2854 O O . PHE A 1 375 ? -21.930 -3.751 -31.397 1.00 89.94 375 PHE A O 1
ATOM 2861 N N . LEU A 1 376 ? -23.312 -2.978 -29.802 1.00 90.00 376 LEU A N 1
ATOM 2862 C CA . LEU A 1 376 ? -24.559 -3.286 -30.490 1.00 90.00 376 LEU A CA 1
ATOM 2863 C C . LEU A 1 376 ? -25.052 -2.056 -31.267 1.00 90.00 376 LEU A C 1
ATOM 2865 O O . LEU A 1 376 ? -24.772 -0.930 -30.846 1.00 90.00 376 LEU A O 1
ATOM 2869 N N . PRO A 1 377 ? -25.752 -2.261 -32.399 1.00 82.50 377 PRO A N 1
ATOM 2870 C CA . PRO A 1 377 ? -26.271 -1.175 -33.224 1.00 82.50 377 PRO A CA 1
ATOM 2871 C C . PRO A 1 377 ? -27.226 -0.241 -32.478 1.00 82.50 377 PRO A C 1
ATOM 2873 O O . PRO A 1 377 ? -27.976 -0.711 -31.588 1.00 82.50 377 PRO A O 1
#

Sequence (377 aa):
MDECRVCCRGAEELAAVGLAAQPVCSVEASHVICDECLTAYVEDFVAQPPSTGAGQLETHLPCPMKCPGRCVTRVLVKRLDDATFDRYEEALLARERARGERTGVHNAQQHAARDPSSSRASIVRHVADELLTLRCPREACRQAFADFEGCFALTCAACRCSFCGWCLRAAAPGQDAHVCAANCSRAHGFAPEPFGPIDRFTRYHAQRQRGAVLRYLLDKLEADVDPTDCLAELAPLLRQREVDPISVEELEAARRSPPVEAALPEQPVGPAAPPAPRAEAPEDAGAGPEGDIWDLATWPAAADLLPQLPRTRVRLAPAHQTHLQNVGDNLCRMRDMQRQSLGLAATDEHPLLDNLRTHHAQHLTEIIKQLGGVFLP

Radius of gyration: 30.29 Å; chains: 1; bounding box: 75×51×78 Å

Foldseek 3Di:
DFAAPPPRDGQVRQVVVPWGWFQFWPPDRPNTHILVVVLVLLVVVLPDAQDPDPDPRPLFADRPVNDPTGGDLVVCVVRDDPVSNVSSVVSSVNSVVVVVVVVVVVVVVVVVVPPCPPLLVVLLVCLLQPQLFDAQPPPVGRHGDDDDPFFQFDADPPPRFTAGLQVNGTDDVPDGNQQVLLVVCVLVPHHSGRGDDPVVSLVSSLVLSLVVSLVSCLVRVDPPDDCPVSLVSNCVSSVVSVHHGDDPVNSVVCNVVVPPPCPSCPDPPDPDDDDDPDDDDDPDPDPDPPFDWDFQCVQPLCVLLCVLAPARIKGAHPVCVVVLSVLSVVLSVSLVVVCVVVVHDPPDDDPVSVVSSNVSNVVSVVSCVVRVMDHDD

Organism: Monosiga brevicollis (NCBI:txid81824)

pLDDT: mean 84.45, std 15.19, range [34.47, 97.19]